Protein AF-A0A353R821-F1 (afdb_monomer_lite)

Radius of gyration: 26.73 Å; chains: 1; bounding box: 65×62×71 Å

Foldseek 3Di:
DQFAADDPDQAAEQLDARSRVFGKDKDWADEPVPCPPDPDDWDKDKFFDQAAAWDKWWKWFAWAADPQAAQFWWKWFQALAGIDIDGHYSNFDHSFIDTDDIGTHHHGGDPSGMMMTTSYHNDGRGMYMGHDMDIHQAFWRYFADDPPPVVCVVPPPDRDGTDTPRFGNVLDFPLRVCRHRRHGCCQQPVVSRPDNPCSRQLSQQSVLCQRCDCALQQNVGHHRNHNDAEEEAEAAAADEDLDLDWPFKEKEAAQDAPRDQAFNNRDGLCLLVLLRCLLLVLLLVLCLVPPNVPHDRDDYDHDPRSQRRSHSHNYMYMNGGHPNYQNRVQQVQFQVSVVSSVQSNVSSNQVSVCVVVVHDAARAAAEWAFWWWADPDLWKIKIATHGDQDPVGNSNGFQWKWKWKDKAPTTTYPTDIGRDRMDMDTHDALIKIKIWMWGDDPNGTYDIDQIWIWHRHPQAPFEEEEELAPPFATAADKDADPPSQFIDGPVVVPRGFHDQKDQPDQAAFDAGGSPFPQDDPVRGHHRDGPRNDNRHIGGGDRSHVNSVVVVVCSVVRHTYIYTYPRNCVVVVDDPVVGPYYHYD

Sequence (584 aa):
DNHGFAHKKEVYTHFENPFRMGTYRRIVTHNPELNKKVVMHPSSAEWVPNIPQSGQYAVYVSYASLPVSARDASYTVHHKGGREVFRVNQQMGGGTWIYLGTFTFDKGRNLSGRVTLTNQSGEVNAIITADAVRFGGGMGNIGRFIQDTAILATYGNIEIPPQVSNYPRFTEGARYWLQWAGFADSVYTYYEGEHDYIDDYSSRGRWVNTLAGGSEKHPDNPGLNIPVDLSLAFHTDAGVTRNDSIIGTLAIYTRDSDGTELLPTGHSRLTSRDYTDLVQTQIVNDLRALWNPNWTRRGIWNRSYSESRSAQVPAMLLELLSHQNFADMRYGLDPTFRFLVSRSIYKGMLKFIATQYNRPFVVQPLPVKDFSATFLSETEVELKWKPTIDESETTAFPTKYIVYTRVNGGGFDNGILVSNNNYKTKIIKDQIYSFKVVAVNDGGISFPSEILSVYRKSEQRGEVLIVNGFTRVSAPSSFTTSNDSIAGFAGRFDNGVPYIADYHFTGLMHEFRRVIPWMDDDSSGFGDSDANYETSKIAGNTFDYPYLHGTAFAEAGYSFASSSASAVESGAVKLTDYETVDWI

Secondary structure (DSSP, 8-state):
--EE-----SSB-TT--GGGSEE-EEEE-B-TTT-TTS--PPPEEEE--EESSSEEEEEEE-----TTB-SSEEEEEEETTEEEEEEE-TTSSTTS-EEEEEEEE-SEE-TTSEEEEE-B-SSSS-EEEE--EEES--B--B-B----HHHHHHH-S--PPPBP--SBGGGS-HHHHHHHTT--HHHH-TTTTS-HHHHHHHHHHHHHHHHHBTSTTBTTS-S-------EEEEEEE----SSS----EEEEE-S-BTTB-B-TTS-BTHHHHHHHHHHHHHHHHHHHHHT-TT--EEEEEE---HHHHH-SSSEEEEEEEETT-HHHHHHHT-HHHHHHHHHHHHHHHHHHHHHHTT----PPPPPPEEEEEEEEETTEEEEEEEPPP-TT-GGG--SEEEEEEEETT----S-EEESSSEEEEE--TTSEEEEEEEEEETTEEPPPPPPEEEE--SS-S-EEEEEE-----BPPPEEE-GGGSBEEE-TTT---B-BSEES-----B---BTT----BTTB--TT-B----TT-PEE-B-S-HHHHHHHHHHHTT-EEEEEEHHHHHTTSS-GGG-SEEEE-

pLDDT: mean 94.23, std 7.1, range [54.72, 98.88]

Structure (mmCIF, N/CA/C/O backbone):
data_AF-A0A353R821-F1
#
_entry.id   AF-A0A353R821-F1
#
loop_
_atom_site.group_PDB
_atom_site.id
_atom_site.type_symbol
_atom_site.label_atom_id
_atom_site.label_alt_id
_atom_site.label_comp_id
_atom_site.label_asym_id
_atom_site.label_entity_id
_atom_site.label_seq_id
_atom_site.pdbx_PDB_ins_code
_atom_site.Cartn_x
_atom_site.Cartn_y
_atom_site.Cartn_z
_atom_site.occupancy
_atom_site.B_iso_or_equiv
_atom_site.auth_seq_id
_atom_site.auth_comp_id
_atom_site.auth_asym_id
_atom_site.auth_atom_id
_atom_site.pdbx_PDB_model_num
ATOM 1 N N . ASP A 1 1 ? -6.074 0.041 -34.211 1.00 55.94 1 ASP A N 1
ATOM 2 C CA . ASP A 1 1 ? -6.538 -1.327 -33.925 1.00 55.94 1 ASP A CA 1
ATOM 3 C C . ASP A 1 1 ? -7.663 -1.389 -32.904 1.00 55.94 1 ASP A C 1
ATOM 5 O O . ASP A 1 1 ? -7.743 -0.550 -32.012 1.00 55.94 1 ASP A O 1
ATOM 9 N N . ASN A 1 2 ? -8.543 -2.383 -33.052 1.00 77.69 2 ASN A N 1
ATOM 10 C CA . ASN A 1 2 ? -9.680 -2.652 -32.158 1.00 77.69 2 ASN A CA 1
ATOM 11 C C . ASN A 1 2 ? -9.343 -3.719 -31.093 1.00 77.69 2 ASN A C 1
ATOM 13 O O . ASN A 1 2 ? -10.231 -4.450 -30.656 1.00 77.69 2 ASN A O 1
ATOM 17 N N . HIS A 1 3 ? -8.068 -3.856 -30.721 1.00 91.75 3 HIS A N 1
ATOM 18 C CA . HIS A 1 3 ? -7.604 -4.879 -29.783 1.00 91.75 3 HIS A CA 1
ATOM 19 C C . HIS A 1 3 ? -7.887 -4.489 -28.330 1.00 91.75 3 HIS A C 1
ATOM 21 O O . HIS A 1 3 ? -7.711 -3.335 -27.948 1.00 91.75 3 HIS A O 1
ATOM 27 N N . GLY A 1 4 ? -8.333 -5.466 -27.547 1.00 95.25 4 GLY A N 1
ATOM 28 C CA . GLY A 1 4 ? -8.518 -5.379 -26.101 1.00 95.25 4 GLY A CA 1
ATOM 29 C C . GLY A 1 4 ? -8.155 -6.703 -25.433 1.00 95.25 4 GLY A C 1
ATOM 30 O O . GLY A 1 4 ? -7.710 -7.651 -26.090 1.00 95.25 4 GLY A O 1
ATOM 31 N N . PHE A 1 5 ? -8.367 -6.793 -24.130 1.00 97.56 5 PHE A N 1
ATOM 32 C CA . PHE A 1 5 ? -8.070 -7.987 -23.355 1.00 97.56 5 PHE A CA 1
ATOM 33 C C . PHE A 1 5 ? -9.069 -9.122 -23.616 1.00 97.56 5 PHE A C 1
ATOM 35 O O . PHE A 1 5 ? -10.287 -8.940 -23.593 1.00 97.56 5 PHE A O 1
ATOM 42 N N . ALA A 1 6 ? -8.562 -10.343 -23.793 1.00 96.44 6 ALA A N 1
ATOM 43 C CA . ALA A 1 6 ? -9.355 -11.553 -23.605 1.00 96.44 6 ALA A CA 1
ATOM 44 C C . ALA A 1 6 ? -8.509 -12.687 -23.027 1.00 96.44 6 ALA A C 1
ATOM 46 O O . ALA A 1 6 ? -7.476 -13.058 -23.582 1.00 96.44 6 ALA A O 1
ATOM 47 N N . HIS A 1 7 ? -9.010 -13.302 -21.957 1.00 94.50 7 HIS A N 1
ATOM 48 C CA . HIS A 1 7 ? -8.429 -14.514 -21.394 1.00 94.50 7 HIS A CA 1
ATOM 49 C C . HIS A 1 7 ? -8.920 -15.734 -22.191 1.00 94.50 7 HIS A C 1
ATOM 51 O O . HIS A 1 7 ? -9.975 -16.284 -21.885 1.00 94.50 7 HIS A O 1
ATOM 57 N N . LYS A 1 8 ? -8.194 -16.126 -23.248 1.00 95.38 8 LYS A N 1
ATOM 58 C CA . LYS A 1 8 ? -8.582 -17.241 -24.143 1.00 95.38 8 LYS A CA 1
ATOM 59 C C . LYS A 1 8 ? -7.821 -18.546 -23.914 1.00 95.38 8 LYS A C 1
ATOM 61 O O . LYS A 1 8 ? -8.213 -19.566 -24.472 1.00 95.38 8 LYS A O 1
ATOM 66 N N . LYS A 1 9 ? -6.733 -18.507 -23.145 1.00 95.12 9 LYS A N 1
ATOM 67 C CA . LYS A 1 9 ? -5.854 -19.652 -22.895 1.00 95.12 9 LYS A CA 1
ATOM 68 C C . LYS A 1 9 ? -5.585 -19.810 -21.413 1.00 95.12 9 LYS A C 1
ATOM 70 O O . LYS A 1 9 ? -5.407 -18.806 -20.735 1.00 95.12 9 LYS A O 1
ATOM 75 N N . GLU A 1 10 ? -5.497 -21.050 -20.951 1.00 92.88 10 GLU A N 1
ATOM 76 C CA . GLU A 1 10 ? -5.052 -21.354 -19.588 1.00 92.88 10 GLU A CA 1
ATOM 77 C C . GLU A 1 10 ? -3.551 -21.106 -19.416 1.00 92.88 10 GLU A C 1
ATOM 79 O O . GLU A 1 10 ? -3.142 -20.618 -18.371 1.00 92.88 10 GLU A O 1
ATOM 84 N N . VAL A 1 11 ? -2.753 -21.367 -20.459 1.00 95.31 11 VAL A N 1
ATOM 85 C CA . VAL A 1 11 ? -1.301 -21.143 -20.490 1.00 95.31 11 VAL A CA 1
ATOM 86 C C . VAL A 1 11 ? -0.941 -20.285 -21.702 1.00 95.31 11 VAL A C 1
ATOM 88 O O . VAL A 1 11 ? -1.347 -20.592 -22.825 1.00 95.31 11 VAL A O 1
ATOM 91 N N . TYR A 1 12 ? -0.180 -19.214 -21.474 1.00 94.75 12 TYR A N 1
ATOM 92 C CA . TYR A 1 12 ? 0.361 -18.341 -22.521 1.00 94.75 12 TYR A CA 1
ATOM 93 C C . TYR A 1 12 ? 1.828 -18.663 -22.734 1.00 94.75 12 TYR A C 1
ATOM 95 O O . TYR A 1 12 ? 2.583 -18.761 -21.774 1.00 94.75 12 TYR A O 1
ATOM 103 N N . THR A 1 13 ? 2.237 -18.811 -23.984 1.00 91.31 13 THR A N 1
ATOM 104 C CA . THR A 1 13 ? 3.602 -19.222 -24.340 1.00 91.31 13 THR A CA 1
ATOM 105 C C . THR A 1 13 ? 4.248 -18.206 -25.269 1.00 91.31 13 THR A C 1
ATOM 107 O O . THR A 1 13 ? 3.569 -17.331 -25.807 1.00 91.31 13 THR A O 1
ATOM 110 N N . HIS A 1 14 ? 5.565 -18.310 -25.466 1.00 84.94 14 HIS A N 1
ATOM 111 C CA . HIS A 1 14 ? 6.311 -17.448 -26.391 1.00 84.94 14 HIS A CA 1
ATOM 112 C C . HIS A 1 14 ? 5.970 -15.957 -26.189 1.00 84.94 14 HIS A C 1
ATOM 114 O O . HIS A 1 14 ? 6.041 -15.468 -25.060 1.00 84.94 14 HIS A O 1
ATOM 120 N N . PHE A 1 15 ? 5.558 -15.265 -27.257 1.00 89.12 15 PHE A N 1
ATOM 121 C CA . PHE A 1 15 ? 5.213 -13.840 -27.277 1.00 89.12 15 PHE A CA 1
ATOM 122 C C . PHE A 1 15 ? 3.700 -13.580 -27.268 1.00 89.12 15 PHE A C 1
ATOM 124 O O . PHE A 1 15 ? 3.220 -12.532 -27.708 1.00 89.12 15 PHE A O 1
ATOM 131 N N . GLU A 1 16 ? 2.909 -14.550 -26.804 1.00 94.00 16 GLU A N 1
ATOM 132 C CA . GLU A 1 16 ? 1.458 -14.414 -26.764 1.00 94.00 16 GLU A CA 1
ATOM 133 C C . GLU A 1 16 ? 1.033 -13.308 -25.801 1.00 94.00 16 GLU A C 1
ATOM 135 O O . GLU A 1 16 ? 1.431 -13.287 -24.635 1.00 94.00 16 GLU A O 1
ATOM 140 N N . ASN A 1 17 ? 0.187 -12.405 -26.303 1.00 94.94 17 ASN A N 1
ATOM 141 C CA . ASN A 1 17 ? -0.272 -11.227 -25.579 1.00 94.94 17 ASN A CA 1
ATOM 142 C C . ASN A 1 17 ? -1.812 -11.237 -25.467 1.00 94.94 17 ASN A C 1
ATOM 144 O O . ASN A 1 17 ? -2.498 -11.077 -26.487 1.00 94.94 17 ASN A O 1
ATOM 148 N N . PRO A 1 18 ? -2.386 -11.385 -24.256 1.00 95.75 18 PRO A N 1
ATOM 149 C CA . PRO A 1 18 ? -3.837 -11.446 -24.068 1.00 95.75 18 PRO A CA 1
ATOM 150 C C . PRO A 1 18 ? -4.566 -10.141 -24.436 1.00 95.75 18 PRO A C 1
ATOM 152 O O . PRO A 1 18 ? -5.753 -10.181 -24.759 1.00 95.75 18 PRO A O 1
ATOM 155 N N . PHE A 1 19 ? -3.871 -8.999 -24.478 1.00 96.31 19 PHE A N 1
ATOM 156 C CA . PHE A 1 19 ? -4.411 -7.707 -24.932 1.00 96.31 19 PHE A CA 1
ATOM 157 C C . PHE A 1 19 ? -4.539 -7.585 -26.454 1.00 96.31 19 PHE A C 1
ATOM 159 O O . PHE A 1 19 ? -5.064 -6.594 -26.957 1.00 96.31 19 PHE A O 1
ATOM 166 N N . ARG A 1 20 ? -4.099 -8.601 -27.206 1.00 94.38 20 ARG A N 1
ATOM 167 C CA . ARG A 1 20 ? -4.341 -8.722 -28.653 1.00 94.38 20 ARG A CA 1
ATOM 168 C C . ARG A 1 20 ? -5.431 -9.739 -28.993 1.00 94.38 20 ARG A C 1
ATOM 170 O O . ARG A 1 20 ? -5.753 -9.929 -30.163 1.00 94.38 20 ARG A O 1
ATOM 177 N N . MET A 1 21 ? -6.014 -10.390 -27.985 1.00 95.88 21 MET A N 1
ATOM 178 C CA . MET A 1 21 ? -6.953 -11.499 -28.170 1.00 95.88 21 MET A CA 1
ATOM 179 C C . MET A 1 21 ? -8.428 -11.096 -28.029 1.00 95.88 21 MET A C 1
ATOM 181 O O . MET A 1 21 ? -9.302 -11.880 -28.419 1.00 95.88 21 MET A O 1
ATOM 185 N N . GLY A 1 22 ? -8.715 -9.916 -27.477 1.00 96.00 22 GLY A N 1
ATOM 186 C CA . GLY A 1 22 ? -10.057 -9.376 -27.256 1.00 96.00 22 GLY A CA 1
ATOM 187 C C . GLY A 1 22 ? -10.358 -8.115 -28.065 1.00 96.00 22 GLY A C 1
ATOM 188 O O . GLY A 1 22 ? -9.641 -7.760 -29.002 1.00 96.00 22 GLY A O 1
ATOM 189 N N . THR A 1 23 ? -11.447 -7.439 -27.692 1.00 96.50 23 THR A N 1
ATOM 190 C CA . THR A 1 23 ? -11.922 -6.193 -28.315 1.00 96.50 23 THR A CA 1
ATOM 191 C C . THR A 1 23 ? -12.522 -5.270 -27.266 1.00 96.50 23 THR A C 1
ATOM 193 O O . THR A 1 23 ? -13.160 -5.762 -26.341 1.00 96.50 23 THR A O 1
ATOM 196 N N . TYR A 1 24 ? -12.468 -3.959 -27.489 1.00 96.94 24 TYR A N 1
ATOM 197 C CA . TYR A 1 24 ? -13.172 -2.972 -26.667 1.00 96.94 24 TYR A CA 1
ATOM 198 C C . TYR A 1 24 ? -14.447 -2.439 -27.345 1.00 96.94 24 TYR A C 1
ATOM 200 O O . TYR A 1 24 ? -14.638 -2.529 -28.563 1.00 96.94 24 TYR A O 1
ATOM 208 N N . ARG A 1 25 ? -15.337 -1.841 -26.550 1.00 97.19 25 ARG A N 1
ATOM 209 C CA . ARG A 1 25 ? -16.450 -0.997 -27.018 1.00 97.19 25 ARG A CA 1
ATOM 210 C C . ARG A 1 25 ? -16.070 0.472 -26.880 1.00 97.19 25 ARG A C 1
ATOM 212 O O . ARG A 1 25 ? -15.255 0.814 -26.032 1.00 97.19 25 ARG A O 1
ATOM 219 N N . ARG A 1 26 ? -16.658 1.346 -27.700 1.00 96.31 26 ARG A N 1
ATOM 220 C CA . ARG A 1 26 ? -16.435 2.797 -27.624 1.00 96.31 26 ARG A CA 1
ATOM 221 C C . ARG A 1 26 ? -17.730 3.572 -27.790 1.00 96.31 26 ARG A C 1
ATOM 223 O O . ARG A 1 26 ? -18.616 3.128 -28.517 1.00 96.31 26 ARG A O 1
ATOM 230 N N . ILE A 1 27 ? -17.807 4.734 -27.158 1.00 96.50 27 ILE A N 1
ATOM 231 C CA . ILE A 1 27 ? -18.954 5.636 -27.237 1.00 96.50 27 ILE A CA 1
ATOM 232 C C . ILE A 1 27 ? -18.503 7.087 -27.049 1.00 96.50 27 ILE A C 1
ATOM 234 O O . ILE A 1 27 ? -17.505 7.345 -26.379 1.00 96.50 27 ILE A O 1
ATOM 238 N N . VAL A 1 28 ? -19.230 8.030 -27.650 1.00 96.12 28 VAL A N 1
ATOM 239 C CA . VAL A 1 28 ? -19.009 9.469 -27.441 1.00 96.12 28 VAL A CA 1
ATOM 240 C C . VAL A 1 28 ? -19.452 9.865 -26.031 1.00 96.12 28 VAL A C 1
ATOM 242 O O . VAL A 1 28 ? -20.422 9.313 -25.500 1.00 96.12 28 VAL A O 1
ATOM 245 N N . THR A 1 29 ? -18.748 10.815 -25.420 1.00 94.69 29 THR A N 1
ATOM 246 C CA . THR A 1 29 ? -19.106 11.365 -24.115 1.00 94.69 29 THR A CA 1
ATOM 247 C C . THR A 1 29 ? -20.488 12.013 -24.123 1.00 94.69 29 THR A C 1
ATOM 249 O O . THR A 1 29 ? -20.920 12.653 -25.082 1.00 94.69 29 THR A O 1
ATOM 252 N N . HIS A 1 30 ? -21.192 11.855 -23.010 1.00 91.62 30 HIS A N 1
ATOM 253 C CA . HIS A 1 30 ? -22.422 12.559 -22.700 1.00 91.62 30 HIS A CA 1
ATOM 254 C C . HIS A 1 30 ? -22.115 13.634 -21.654 1.00 91.62 30 HIS A C 1
ATOM 256 O O . HIS A 1 30 ? -21.854 13.314 -20.493 1.00 91.62 30 HIS A O 1
ATOM 262 N N . ASN A 1 31 ? -22.156 14.907 -22.057 1.00 86.81 31 ASN A N 1
ATOM 263 C CA . ASN A 1 31 ? -22.014 16.026 -21.130 1.00 86.81 31 ASN A CA 1
ATOM 264 C C . ASN A 1 31 ? -23.409 16.476 -20.635 1.00 86.81 31 ASN A C 1
ATOM 266 O O . ASN A 1 31 ? -24.195 17.005 -21.432 1.00 86.81 31 ASN A O 1
ATOM 270 N N . PRO A 1 32 ? -23.727 16.292 -19.338 1.00 77.19 32 PRO A N 1
ATOM 271 C CA . PRO A 1 32 ? -25.044 16.607 -18.785 1.00 77.19 32 PRO A CA 1
ATOM 272 C C . PRO A 1 32 ? -25.338 18.117 -18.733 1.00 77.19 32 PRO A C 1
ATOM 274 O O . PRO A 1 32 ? -26.500 18.512 -18.652 1.00 77.19 32 PRO A O 1
ATOM 277 N N . GLU A 1 33 ? -24.322 18.981 -18.805 1.00 80.44 33 GLU A N 1
ATOM 278 C CA . GLU A 1 33 ? -24.486 20.437 -18.730 1.00 80.44 33 GLU A CA 1
ATOM 279 C C . GLU A 1 33 ? -24.964 21.055 -20.053 1.00 80.44 33 GLU A C 1
ATOM 281 O O . GLU A 1 33 ? -25.634 22.092 -20.041 1.00 80.44 33 GLU A O 1
ATOM 286 N N . LEU A 1 34 ? -24.676 20.405 -21.189 1.00 73.88 34 LEU A N 1
ATOM 287 C CA . LEU A 1 34 ? -25.008 20.905 -22.529 1.00 73.88 34 LEU A CA 1
ATOM 288 C C . LEU A 1 34 ? -26.437 20.580 -22.983 1.00 73.88 34 LEU A C 1
ATOM 290 O O . LEU A 1 34 ? -27.006 21.313 -23.788 1.00 73.88 34 LEU A O 1
ATOM 294 N N . ASN A 1 35 ? -27.047 19.515 -22.457 1.00 60.78 35 ASN A N 1
ATOM 295 C CA . ASN A 1 35 ? -28.338 19.005 -22.932 1.00 60.78 35 ASN A CA 1
ATOM 296 C C . ASN A 1 35 ? -29.460 19.131 -21.890 1.00 60.78 35 ASN A C 1
ATOM 298 O O . ASN A 1 35 ? -30.220 18.198 -21.657 1.00 60.78 35 ASN A O 1
ATOM 302 N N . LYS A 1 36 ? -29.652 20.328 -21.315 1.00 59.69 36 LYS A N 1
ATOM 303 C CA . LYS A 1 36 ? -30.744 20.602 -20.349 1.00 59.69 36 LYS A CA 1
ATOM 304 C C . LYS A 1 36 ? -32.166 20.421 -20.916 1.00 59.69 36 LYS A C 1
ATOM 306 O O . LYS A 1 36 ? -33.121 20.399 -20.148 1.00 59.69 36 LYS A O 1
ATOM 311 N N . LYS A 1 37 ? -32.321 20.341 -22.246 1.00 55.12 37 LYS A N 1
ATOM 312 C CA . LYS A 1 37 ? -33.618 20.248 -22.948 1.00 55.12 37 LYS A CA 1
ATOM 313 C C . LYS A 1 37 ? -33.957 18.849 -23.483 1.00 55.12 37 LYS A C 1
ATOM 315 O O . LYS A 1 37 ? -35.064 18.666 -23.978 1.00 55.12 37 LYS A O 1
ATOM 320 N N . VAL A 1 38 ? -33.049 17.873 -23.383 1.00 54.72 38 VAL A N 1
ATOM 321 C CA . VAL A 1 38 ? -33.288 16.489 -23.826 1.00 54.72 38 VAL A CA 1
ATOM 322 C C . VAL A 1 38 ? -32.867 15.542 -22.707 1.00 54.72 38 VAL A C 1
ATOM 324 O O . VAL A 1 38 ? -31.698 15.504 -22.337 1.00 54.72 38 VAL A O 1
ATOM 327 N N . VAL A 1 39 ? -33.812 14.760 -22.178 1.00 56.38 39 VAL A N 1
ATOM 328 C CA . VAL A 1 39 ? -33.545 13.714 -21.177 1.00 56.38 39 VAL A CA 1
ATOM 329 C C . VAL A 1 39 ? -32.912 12.506 -21.881 1.00 56.38 39 VAL A C 1
ATOM 331 O O . VAL A 1 39 ? -33.547 11.475 -22.070 1.00 56.38 39 VAL A O 1
ATOM 334 N N . MET A 1 40 ? -31.672 12.643 -22.351 1.00 61.78 40 MET A N 1
ATOM 335 C CA . MET A 1 40 ? -30.864 11.488 -22.751 1.00 61.78 40 MET A CA 1
ATOM 336 C C . MET A 1 40 ? -30.126 10.998 -21.513 1.00 61.78 40 MET A C 1
ATOM 338 O O . MET A 1 40 ? -29.283 11.711 -20.977 1.00 61.78 40 MET A O 1
ATOM 342 N N . HIS A 1 41 ? -30.447 9.794 -21.046 1.00 76.00 41 HIS A N 1
ATOM 343 C CA . HIS A 1 41 ? -29.680 9.165 -19.976 1.00 76.00 41 HIS A CA 1
ATOM 344 C C . HIS A 1 41 ? -28.294 8.748 -20.497 1.00 76.00 41 HIS A C 1
ATOM 346 O O . HIS A 1 41 ? -28.188 8.298 -21.645 1.00 76.00 41 HIS A O 1
ATOM 352 N N . PRO A 1 42 ? -27.227 8.880 -19.686 1.00 87.81 42 PRO A N 1
ATOM 353 C CA . PRO A 1 42 ? -25.917 8.369 -20.062 1.00 87.81 42 PRO A CA 1
ATOM 354 C C . PRO A 1 42 ? -25.988 6.851 -20.264 1.00 87.81 42 PRO A C 1
ATOM 356 O O . PRO A 1 42 ? -26.740 6.146 -19.591 1.00 87.81 42 PRO A O 1
ATOM 359 N N . SER A 1 43 ? -25.189 6.348 -21.197 1.00 93.88 43 SER A N 1
ATOM 360 C CA . SER A 1 43 ? -24.991 4.910 -21.382 1.00 93.88 43 SER A CA 1
ATOM 361 C C . SER A 1 43 ? -23.955 4.389 -20.388 1.00 93.88 43 SER A C 1
ATOM 363 O O . SER A 1 43 ? -23.045 5.122 -19.985 1.00 93.88 43 SER A O 1
ATOM 365 N N . SER A 1 44 ? -24.063 3.112 -20.024 1.00 95.94 44 SER A N 1
ATOM 366 C CA . SER A 1 44 ? -23.124 2.451 -19.117 1.00 95.94 44 SER A CA 1
ATOM 367 C C . SER A 1 44 ? -22.682 1.073 -19.611 1.00 95.94 44 SER A C 1
ATOM 369 O O . SER A 1 44 ? -23.364 0.416 -20.397 1.00 95.94 44 SER A O 1
ATOM 371 N N . ALA A 1 45 ? -21.517 0.644 -19.129 1.00 97.75 45 ALA A N 1
ATOM 372 C CA . ALA A 1 45 ? -21.038 -0.732 -19.170 1.00 97.75 45 ALA A CA 1
ATOM 373 C C . ALA A 1 45 ? -20.908 -1.257 -17.734 1.00 97.75 45 ALA A C 1
ATOM 375 O O . ALA A 1 45 ? -20.544 -0.499 -16.833 1.00 97.75 45 ALA A O 1
ATOM 376 N N . GLU A 1 46 ? -21.195 -2.542 -17.518 1.00 98.06 46 GLU A N 1
ATOM 377 C CA . GLU A 1 46 ? -21.148 -3.167 -16.194 1.00 98.06 46 GLU A CA 1
ATOM 378 C C . GLU A 1 46 ? -20.407 -4.510 -16.231 1.00 98.06 46 GLU A C 1
ATOM 380 O O . GLU A 1 46 ? -20.650 -5.348 -17.101 1.00 98.06 46 GLU A O 1
ATOM 385 N N . TRP A 1 47 ? -19.542 -4.734 -15.242 1.00 98.50 47 TRP A N 1
ATOM 386 C CA . TRP A 1 47 ? -18.822 -5.986 -15.020 1.00 98.50 47 TRP A CA 1
ATOM 387 C C . TRP A 1 47 ? -19.215 -6.558 -13.656 1.00 98.50 47 TRP A C 1
ATOM 389 O O . TRP A 1 47 ? -18.883 -5.986 -12.616 1.00 98.50 47 TRP A O 1
ATOM 399 N N . VAL A 1 48 ? -19.920 -7.694 -13.665 1.00 98.31 48 VAL A N 1
ATOM 400 C CA . VAL A 1 48 ? -20.388 -8.398 -12.458 1.00 98.31 48 VAL A CA 1
ATOM 401 C C . VAL A 1 48 ? -19.616 -9.719 -12.321 1.00 98.31 48 VAL A C 1
ATOM 403 O O . VAL A 1 48 ? -19.989 -10.696 -12.985 1.00 98.31 48 VAL A O 1
ATOM 406 N N . PRO A 1 49 ? -18.531 -9.763 -11.524 1.00 97.12 49 PRO A N 1
ATOM 407 C CA . PRO A 1 49 ? -17.722 -10.964 -11.336 1.00 97.12 49 PRO A CA 1
ATOM 408 C C . PRO A 1 49 ? -18.482 -12.055 -10.575 1.00 97.12 49 PRO A C 1
ATOM 410 O O . PRO A 1 49 ? -19.405 -11.778 -9.811 1.00 97.12 49 PRO A O 1
ATOM 413 N N . ASN A 1 50 ? -18.052 -13.305 -10.750 1.00 97.19 50 ASN A N 1
ATOM 414 C CA . ASN A 1 50 ? -18.368 -14.389 -9.824 1.00 97.19 50 ASN A CA 1
ATOM 415 C C . ASN A 1 50 ? -17.214 -14.522 -8.820 1.00 97.19 50 ASN A C 1
ATOM 417 O O . ASN A 1 50 ? -16.160 -15.053 -9.165 1.00 97.19 50 ASN A O 1
ATOM 421 N N . ILE A 1 51 ? -17.394 -14.004 -7.607 1.00 97.50 51 ILE A N 1
ATOM 422 C CA . ILE A 1 51 ? -16.358 -13.990 -6.571 1.00 97.50 51 ILE A CA 1
ATOM 423 C C . ILE A 1 51 ? -16.279 -15.376 -5.904 1.00 97.50 51 ILE A C 1
ATOM 425 O O . ILE A 1 51 ? -17.283 -15.833 -5.353 1.00 97.50 51 ILE A O 1
ATOM 429 N N . PRO A 1 52 ? -15.123 -16.066 -5.905 1.00 95.81 52 PRO A N 1
ATOM 430 C CA . PRO A 1 52 ? -15.039 -17.440 -5.399 1.00 95.81 52 PRO A CA 1
ATOM 431 C C . PRO A 1 52 ? -15.208 -17.530 -3.874 1.00 95.81 52 PRO A C 1
ATOM 433 O O . PRO A 1 52 ? -15.822 -18.473 -3.368 1.00 95.81 52 PRO A O 1
ATOM 436 N N . GLN A 1 53 ? -14.713 -16.528 -3.144 1.00 95.94 53 GLN A N 1
ATOM 437 C CA . GLN A 1 53 ? -14.776 -16.443 -1.684 1.00 95.94 53 GLN A CA 1
ATOM 438 C C . GLN A 1 53 ? -14.934 -14.990 -1.230 1.00 95.94 53 GLN A C 1
ATOM 440 O O . GLN A 1 53 ? -14.297 -14.103 -1.795 1.00 95.94 53 GLN A O 1
ATOM 445 N N . SER A 1 54 ? -15.741 -14.743 -0.194 1.00 95.81 54 SER A N 1
ATOM 446 C CA . SER A 1 54 ? -15.841 -13.408 0.400 1.00 95.81 54 SER A CA 1
ATOM 447 C C . SER A 1 54 ? -14.474 -12.946 0.909 1.00 95.81 54 SER A C 1
ATOM 449 O O . SER A 1 54 ? -13.798 -13.690 1.618 1.00 95.81 54 SER A O 1
ATOM 451 N N . GLY A 1 55 ? -14.059 -11.731 0.563 1.00 93.81 55 GLY A N 1
ATOM 452 C CA . GLY A 1 55 ? -12.728 -11.243 0.917 1.00 93.81 55 GLY A CA 1
ATOM 453 C C . GLY A 1 55 ? -12.316 -9.991 0.161 1.00 93.81 55 GLY A C 1
ATOM 454 O O . GLY A 1 55 ? -13.125 -9.375 -0.533 1.00 93.81 55 GLY A O 1
ATOM 455 N N . GLN A 1 56 ? -11.048 -9.614 0.319 1.00 93.88 56 GLN A N 1
ATOM 456 C CA . GLN A 1 56 ? -10.458 -8.451 -0.337 1.00 93.88 56 GLN A CA 1
ATOM 457 C C . GLN A 1 56 ? -9.911 -8.808 -1.722 1.00 93.88 56 GLN A C 1
ATOM 459 O O . GLN A 1 56 ? -9.115 -9.735 -1.853 1.00 93.88 56 GLN A O 1
ATOM 464 N N . TYR A 1 57 ? -10.302 -8.039 -2.737 1.00 96.31 57 TYR A N 1
ATOM 465 C CA . TYR A 1 57 ? -9.837 -8.189 -4.114 1.00 96.31 57 TYR A CA 1
ATOM 466 C C . TYR A 1 57 ? -9.342 -6.848 -4.646 1.00 96.31 57 TYR A C 1
ATOM 468 O O . TYR A 1 57 ? -10.067 -5.852 -4.614 1.00 96.31 57 TYR A O 1
ATOM 476 N N . ALA A 1 58 ? -8.118 -6.844 -5.170 1.00 96.94 58 ALA A N 1
ATOM 477 C CA . ALA A 1 58 ? -7.595 -5.741 -5.963 1.00 96.94 58 ALA A CA 1
ATOM 478 C C . ALA A 1 58 ? -8.379 -5.639 -7.281 1.00 96.94 58 ALA A C 1
ATOM 480 O O . ALA A 1 58 ? -8.534 -6.636 -7.987 1.00 96.94 58 ALA A O 1
ATOM 481 N N . VAL A 1 59 ? -8.884 -4.456 -7.608 1.00 98.50 59 VAL A N 1
ATOM 482 C CA . VAL A 1 59 ? -9.667 -4.190 -8.817 1.00 98.50 59 VAL A CA 1
ATOM 483 C C . VAL A 1 59 ? -8.808 -3.419 -9.803 1.00 98.50 59 VAL A C 1
ATOM 485 O O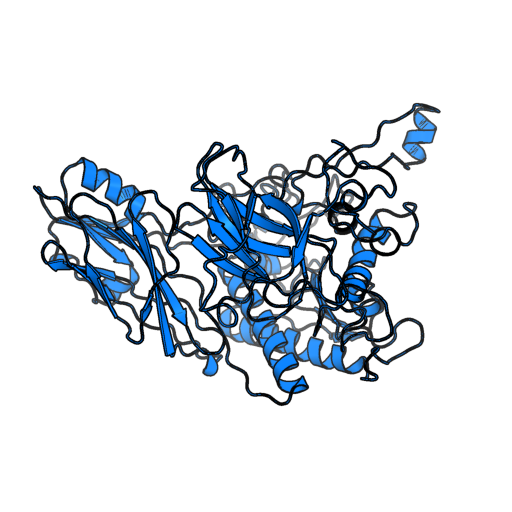 . VAL A 1 59 ? -8.248 -2.374 -9.470 1.00 98.50 59 VAL A O 1
ATOM 488 N N . TYR A 1 60 ? -8.727 -3.935 -11.026 1.00 98.44 60 TYR A N 1
ATOM 489 C CA . TYR A 1 60 ? -8.035 -3.299 -12.139 1.00 98.44 60 TYR A CA 1
ATOM 490 C C . TYR A 1 60 ? -8.986 -3.129 -13.311 1.00 98.44 60 TYR A C 1
ATOM 492 O O . TYR A 1 60 ? -9.832 -3.990 -13.554 1.00 98.44 60 TYR A O 1
ATOM 500 N N . VAL A 1 61 ? -8.805 -2.061 -14.074 1.00 98.62 61 VAL A N 1
ATOM 501 C CA . VAL A 1 61 ? -9.518 -1.822 -15.329 1.00 98.62 61 VAL A CA 1
ATOM 502 C C . VAL A 1 61 ? -8.537 -1.791 -16.489 1.00 98.62 61 VAL A C 1
ATOM 504 O O . VAL A 1 61 ? -7.358 -1.491 -16.308 1.00 98.62 61 VAL A O 1
ATOM 507 N N . SER A 1 62 ? -9.035 -2.087 -17.681 1.00 98.19 62 SER A N 1
ATOM 508 C CA . SER A 1 62 ? -8.350 -1.787 -18.929 1.00 98.19 62 SER A CA 1
ATOM 509 C C . SER A 1 62 ? -9.285 -1.092 -19.911 1.00 98.19 62 SER A C 1
ATOM 511 O O . SER A 1 62 ? -10.514 -1.131 -19.782 1.00 98.19 62 SER A O 1
ATOM 513 N N . TYR A 1 63 ? -8.676 -0.413 -20.871 1.00 98.06 63 TYR A N 1
ATOM 514 C CA . TYR A 1 63 ? -9.311 0.381 -21.907 1.00 98.06 63 TYR A CA 1
ATOM 515 C C . TYR A 1 63 ? -8.314 0.610 -23.048 1.00 98.06 63 TYR A C 1
ATOM 517 O O . TYR A 1 63 ? -7.112 0.385 -22.903 1.00 98.06 63 TYR A O 1
ATOM 525 N N . ALA A 1 64 ? -8.812 1.089 -24.185 1.00 97.19 64 ALA A N 1
ATOM 526 C CA . ALA A 1 64 ? -7.980 1.513 -25.304 1.00 97.19 64 ALA A CA 1
ATOM 527 C C . ALA A 1 64 ? -7.820 3.037 -25.305 1.00 97.19 64 ALA A C 1
ATOM 529 O O . ALA A 1 64 ? -8.810 3.772 -25.220 1.00 97.19 64 ALA A O 1
ATOM 530 N N . SER A 1 65 ? -6.584 3.510 -25.450 1.00 96.25 65 SER A N 1
ATOM 531 C CA . SER A 1 65 ? -6.298 4.934 -25.624 1.00 96.25 65 SER A CA 1
ATOM 532 C C . SER A 1 65 ? -6.425 5.332 -27.090 1.00 96.25 65 SER A C 1
ATOM 534 O O . SER A 1 65 ? -5.852 4.700 -27.976 1.00 96.25 65 SER A O 1
ATOM 536 N N . LEU A 1 66 ? -7.200 6.383 -27.346 1.00 95.44 66 LEU A N 1
ATOM 537 C CA . LEU A 1 66 ? -7.419 6.986 -28.656 1.00 95.44 66 LEU A CA 1
ATOM 538 C C . LEU A 1 66 ? -7.012 8.467 -28.594 1.00 95.44 66 LEU A C 1
ATOM 540 O O . LEU A 1 66 ? -7.103 9.065 -27.521 1.00 95.44 66 LEU A O 1
ATOM 544 N N . PRO A 1 67 ? -6.654 9.108 -29.726 1.00 93.81 67 PRO A N 1
ATOM 545 C CA . PRO A 1 67 ? -6.257 10.522 -29.736 1.00 93.81 67 PRO A CA 1
ATOM 546 C C . PRO A 1 67 ? -7.293 11.487 -29.138 1.00 93.81 67 PRO A C 1
ATOM 548 O O . PRO A 1 67 ? -6.943 12.554 -28.653 1.00 93.81 67 PRO A O 1
ATOM 551 N N . VAL A 1 68 ? -8.574 11.108 -29.173 1.00 96.19 68 VAL A N 1
ATOM 552 C CA . VAL A 1 68 ? -9.708 11.884 -28.645 1.00 96.19 68 VAL A CA 1
ATOM 553 C C . VAL A 1 68 ? -10.351 11.220 -27.421 1.00 96.19 68 VAL A C 1
ATOM 555 O O . VAL A 1 68 ? -11.530 11.438 -27.148 1.00 96.19 68 VAL A O 1
ATOM 558 N N . SER A 1 69 ? -9.620 10.353 -26.710 1.00 97.81 69 SER A N 1
ATOM 559 C CA . SER A 1 69 ? -10.128 9.718 -25.491 1.00 97.81 69 SER A CA 1
ATOM 560 C C . SER A 1 69 ? -10.447 10.751 -24.409 1.00 97.81 69 SER A C 1
ATOM 562 O O . SER A 1 69 ? -9.747 11.756 -24.282 1.00 97.81 69 SER A O 1
ATOM 564 N N . ALA A 1 70 ? -11.479 10.483 -23.611 1.00 97.88 70 ALA A N 1
ATOM 565 C CA . ALA A 1 70 ? -11.850 11.324 -22.482 1.00 97.88 70 ALA A CA 1
ATOM 566 C C . ALA A 1 70 ? -10.818 11.228 -21.349 1.00 97.88 70 ALA A C 1
ATOM 568 O O . ALA A 1 70 ? -10.324 10.141 -21.027 1.00 97.88 70 ALA A O 1
ATOM 569 N N . ARG A 1 71 ? -10.526 12.361 -20.707 1.00 97.69 71 ARG A N 1
ATOM 570 C CA . ARG A 1 71 ? -9.571 12.424 -19.583 1.00 97.69 71 ARG A CA 1
ATOM 571 C C . ARG A 1 71 ? -10.191 12.152 -18.207 1.00 97.69 71 ARG A C 1
ATOM 573 O O . ARG A 1 71 ? -9.472 12.064 -17.217 1.00 97.69 71 ARG A O 1
ATOM 580 N N . ASP A 1 72 ? -11.509 12.010 -18.132 1.00 97.31 72 ASP A N 1
ATOM 581 C CA . ASP A 1 72 ? -12.279 11.921 -16.887 1.00 97.31 72 ASP A CA 1
ATOM 582 C C . ASP A 1 72 ? -13.311 10.775 -16.900 1.00 97.31 72 ASP A C 1
ATOM 584 O O . ASP A 1 72 ? -14.373 10.874 -16.269 1.00 97.31 72 ASP A O 1
ATOM 588 N N . ALA A 1 73 ? -13.001 9.673 -17.597 1.00 97.94 73 ALA A N 1
ATOM 589 C CA . ALA A 1 73 ? -13.867 8.500 -17.684 1.00 97.94 73 ALA A CA 1
ATOM 590 C C . ALA A 1 73 ? -14.227 7.986 -16.278 1.00 97.94 73 ALA A C 1
ATOM 592 O O . ALA A 1 73 ? -13.350 7.745 -15.445 1.00 97.94 73 ALA A O 1
ATOM 593 N N . SER A 1 74 ? -15.528 7.854 -16.003 1.00 97.88 74 SER A N 1
ATOM 594 C CA . SER A 1 74 ? -16.044 7.601 -14.655 1.00 97.88 74 SER A CA 1
ATOM 595 C C . SER A 1 74 ? -16.264 6.113 -14.409 1.00 97.88 74 SER A C 1
ATOM 597 O O . SER A 1 74 ? -17.273 5.556 -14.845 1.00 97.88 74 SER A O 1
ATOM 599 N N . TYR A 1 75 ? -15.365 5.488 -13.653 1.00 98.62 75 TYR A N 1
ATOM 600 C CA . TYR A 1 75 ? -15.555 4.135 -13.135 1.00 98.62 75 TYR A CA 1
ATOM 601 C C . TYR A 1 75 ? -16.162 4.189 -11.734 1.00 98.62 75 TYR A C 1
ATOM 603 O O . TYR A 1 75 ? -15.861 5.080 -10.946 1.00 98.62 75 TYR A O 1
ATOM 611 N N . THR A 1 76 ? -17.028 3.242 -11.396 1.00 98.62 76 THR A N 1
ATOM 612 C CA . THR A 1 76 ? -17.563 3.074 -10.041 1.00 98.62 76 THR A CA 1
ATOM 613 C C . THR A 1 76 ? -17.373 1.635 -9.608 1.00 98.62 76 THR A C 1
ATOM 615 O O . THR A 1 76 ? -17.869 0.724 -10.268 1.00 98.62 76 THR A O 1
ATOM 618 N N . VAL A 1 77 ? -16.660 1.432 -8.504 1.00 98.44 77 VAL A N 1
ATOM 619 C CA . VAL A 1 77 ? -16.519 0.124 -7.864 1.00 98.44 77 VAL A CA 1
ATOM 620 C C . VAL A 1 77 ? -17.589 0.024 -6.789 1.00 98.44 77 VAL A C 1
ATOM 622 O O . VAL A 1 77 ? -17.600 0.816 -5.856 1.00 98.44 77 VAL A O 1
ATOM 625 N N . HIS A 1 78 ? -18.499 -0.933 -6.921 1.00 98.12 78 HIS A N 1
ATOM 626 C CA . HIS A 1 78 ? -19.481 -1.290 -5.903 1.00 98.12 78 HIS A CA 1
ATOM 627 C C . HIS A 1 78 ? -18.929 -2.452 -5.088 1.00 98.12 78 HIS A C 1
ATOM 629 O O . HIS A 1 78 ? -18.544 -3.471 -5.659 1.00 98.12 78 HIS A O 1
ATOM 635 N N . HIS A 1 79 ? -18.879 -2.297 -3.773 1.00 96.19 79 HIS A N 1
ATOM 636 C CA . HIS A 1 79 ? -18.286 -3.260 -2.853 1.00 96.19 79 HIS A CA 1
ATOM 637 C C . HIS A 1 79 ? -19.079 -3.303 -1.545 1.00 96.19 79 HIS A C 1
ATOM 639 O O . HIS A 1 79 ? -20.007 -2.528 -1.323 1.00 96.19 79 HIS A O 1
ATOM 645 N N . LYS A 1 80 ? -18.691 -4.188 -0.624 1.00 94.31 80 LYS A N 1
ATOM 646 C CA . LYS A 1 80 ? -19.397 -4.404 0.650 1.00 94.31 80 LYS A CA 1
ATOM 647 C C . LYS A 1 80 ? -19.479 -3.164 1.557 1.00 94.31 80 LYS A C 1
ATOM 649 O O . LYS A 1 80 ? -20.287 -3.125 2.477 1.00 94.31 80 LYS A O 1
ATOM 654 N N . GLY A 1 81 ? -18.622 -2.173 1.318 1.00 92.25 81 GLY A N 1
ATOM 655 C CA . GLY A 1 81 ? -18.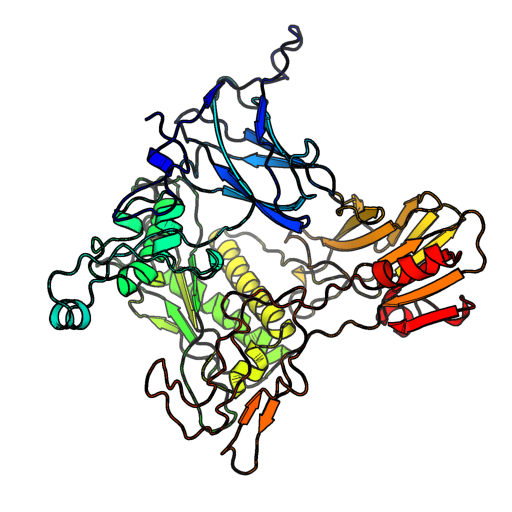583 -0.902 2.048 1.00 92.25 81 GLY A CA 1
ATOM 656 C C . GLY A 1 81 ? -19.386 0.227 1.399 1.00 92.25 81 GLY A C 1
ATOM 657 O O . GLY A 1 81 ? -19.529 1.289 1.987 1.00 92.25 81 GLY A O 1
ATOM 658 N N . GLY A 1 82 ? -19.923 0.018 0.194 1.00 94.25 82 GLY A N 1
ATOM 659 C CA . GLY A 1 82 ? -20.630 1.048 -0.557 1.00 94.25 82 GLY A CA 1
ATOM 660 C C . GLY A 1 82 ? -20.149 1.124 -1.999 1.00 94.25 82 GLY A C 1
ATOM 661 O O . GLY A 1 82 ? -20.142 0.124 -2.721 1.00 94.25 82 GLY A O 1
ATOM 662 N N . ARG A 1 83 ? -19.810 2.332 -2.449 1.00 96.25 83 ARG A N 1
ATOM 663 C CA . ARG A 1 83 ? -19.285 2.556 -3.796 1.00 96.25 83 ARG A CA 1
ATOM 664 C C . ARG A 1 83 ? -18.223 3.643 -3.807 1.00 96.25 83 ARG A C 1
ATOM 666 O O . ARG A 1 83 ? -18.423 4.687 -3.187 1.00 96.25 83 ARG A O 1
ATOM 673 N N . GLU A 1 84 ? -17.182 3.451 -4.601 1.00 96.69 84 GLU A N 1
ATOM 674 C CA . GLU A 1 84 ? -16.131 4.443 -4.829 1.00 96.69 84 GLU A CA 1
ATOM 675 C C . GLU A 1 84 ? -16.067 4.814 -6.314 1.00 96.69 84 GLU A C 1
ATOM 677 O O . GLU A 1 84 ? -16.220 3.951 -7.183 1.00 96.69 84 GLU A O 1
ATOM 682 N N . VAL A 1 85 ? -15.906 6.107 -6.610 1.00 97.31 85 VAL A N 1
ATOM 683 C CA . VAL A 1 85 ? -15.899 6.642 -7.979 1.00 97.31 85 VAL A CA 1
ATOM 684 C C . VAL A 1 85 ? -14.495 7.097 -8.349 1.00 97.31 85 VAL A C 1
ATOM 686 O O . VAL A 1 85 ? -13.912 7.934 -7.668 1.00 97.31 85 VAL A O 1
ATOM 689 N N . PHE A 1 86 ? -14.004 6.606 -9.481 1.00 98.06 86 PHE A N 1
ATOM 690 C CA . PHE A 1 86 ? -12.692 6.915 -10.031 1.00 98.06 86 PHE A CA 1
ATOM 691 C C . PHE A 1 86 ? -12.831 7.684 -11.337 1.00 98.06 86 PHE A C 1
ATOM 693 O O . PHE A 1 86 ? -13.614 7.307 -12.213 1.00 98.06 86 PHE A O 1
ATOM 700 N N . ARG A 1 87 ? -12.035 8.744 -11.481 1.00 97.88 87 ARG A N 1
ATOM 701 C CA . ARG A 1 87 ? -11.859 9.471 -12.741 1.00 97.88 87 ARG A CA 1
ATOM 702 C C . ARG A 1 87 ? -10.560 9.015 -13.379 1.00 97.88 87 ARG A C 1
ATOM 704 O O . ARG A 1 87 ? -9.491 9.224 -12.816 1.00 97.88 87 ARG A O 1
ATOM 711 N N . VAL A 1 88 ? -10.672 8.365 -14.530 1.00 98.12 88 VAL A N 1
ATOM 712 C CA . VAL A 1 88 ? -9.540 7.764 -15.234 1.00 98.12 88 VAL A CA 1
ATOM 713 C C . VAL A 1 88 ? -9.294 8.520 -16.531 1.00 98.12 88 VAL A C 1
ATOM 715 O O . VAL A 1 88 ? -10.195 8.658 -17.359 1.00 98.12 88 VAL A O 1
ATOM 718 N N . ASN A 1 89 ? -8.057 8.976 -16.720 1.00 97.94 89 ASN A N 1
ATOM 719 C CA . ASN A 1 89 ? -7.634 9.578 -17.973 1.00 97.94 89 ASN A CA 1
ATOM 720 C C . ASN A 1 89 ? -7.321 8.487 -19.002 1.00 97.94 89 ASN A C 1
ATOM 722 O O . ASN A 1 89 ? -6.262 7.870 -18.937 1.00 97.94 89 ASN A O 1
ATOM 726 N N . GLN A 1 90 ? -8.222 8.280 -19.968 1.00 98.25 90 GLN A N 1
ATOM 727 C CA . GLN A 1 90 ? -8.056 7.247 -20.992 1.00 98.25 90 GLN A CA 1
ATOM 728 C C . GLN A 1 90 ? -7.125 7.649 -22.148 1.00 98.25 90 GLN A C 1
ATOM 730 O O . GLN A 1 90 ? -6.967 6.876 -23.093 1.00 98.25 90 GLN A O 1
ATOM 735 N N . GLN A 1 91 ? -6.495 8.827 -22.112 1.00 97.12 91 GLN A N 1
ATOM 736 C CA . GLN A 1 91 ? -5.465 9.220 -23.089 1.00 97.12 91 GLN A CA 1
ATOM 737 C C . GLN A 1 91 ? -4.088 8.611 -22.790 1.00 97.12 91 GLN A C 1
ATOM 739 O O . GLN A 1 91 ? -3.208 8.641 -23.645 1.00 97.12 91 GLN A O 1
ATOM 744 N N . MET A 1 92 ? -3.908 8.038 -21.602 1.00 97.38 92 MET A N 1
ATOM 745 C CA . MET A 1 92 ? -2.674 7.387 -21.165 1.00 97.38 92 MET A CA 1
ATOM 746 C C . MET A 1 92 ? -2.974 5.995 -20.610 1.00 97.38 92 MET A C 1
ATOM 748 O O . MET A 1 92 ? -4.117 5.710 -20.284 1.00 97.38 92 MET A O 1
ATOM 752 N N . GLY A 1 93 ? -1.977 5.115 -20.513 1.00 96.38 93 GLY A N 1
ATOM 753 C CA . GLY A 1 93 ? -2.119 3.809 -19.850 1.00 96.38 93 GLY A CA 1
ATOM 754 C C . GLY A 1 93 ? -3.055 2.792 -20.524 1.00 96.38 93 GLY A C 1
ATOM 755 O O . GLY A 1 93 ? -3.391 1.781 -19.907 1.00 96.38 93 GLY A O 1
ATOM 756 N N . GLY A 1 94 ? -3.496 3.026 -21.763 1.00 96.62 94 GLY A N 1
ATOM 757 C CA . GLY A 1 94 ? -4.335 2.077 -22.499 1.00 96.62 94 GLY A CA 1
ATOM 758 C C . GLY A 1 94 ? -3.606 0.775 -22.852 1.00 96.62 94 GLY A C 1
ATOM 759 O O . GLY A 1 94 ? -2.398 0.764 -23.069 1.00 96.62 94 GLY A O 1
ATOM 760 N N . GLY A 1 95 ? -4.348 -0.332 -22.944 1.00 95.62 95 GLY A N 1
ATOM 761 C CA . GLY A 1 95 ? -3.803 -1.643 -23.328 1.00 95.62 95 GLY A CA 1
ATOM 762 C C . GLY A 1 95 ? -3.010 -2.363 -22.231 1.00 95.62 95 GLY A C 1
ATOM 763 O O . GLY A 1 95 ? -2.269 -3.293 -22.531 1.00 95.62 95 GLY A O 1
ATOM 764 N N . THR A 1 96 ? -3.160 -1.948 -20.971 1.00 96.88 96 THR A N 1
ATOM 765 C CA . THR A 1 96 ? -2.599 -2.633 -19.797 1.00 96.88 96 THR A CA 1
ATOM 766 C C . THR A 1 96 ? -3.570 -2.569 -18.607 1.00 96.88 96 THR A C 1
ATOM 768 O O . THR A 1 96 ? -4.721 -2.147 -18.756 1.00 96.88 96 THR A O 1
ATOM 771 N N . TRP A 1 97 ? -3.145 -3.023 -17.426 1.00 97.31 97 TRP A N 1
ATOM 772 C CA . TRP A 1 97 ? -3.939 -3.015 -16.196 1.00 97.31 97 TRP A CA 1
ATOM 773 C C . TRP A 1 97 ? -3.737 -1.732 -15.381 1.00 97.31 97 TRP A C 1
ATOM 775 O O . TRP A 1 97 ? -2.631 -1.454 -14.924 1.00 97.31 97 TRP A O 1
ATOM 785 N N . ILE A 1 98 ? -4.826 -1.012 -15.099 1.00 97.56 98 ILE A N 1
ATOM 786 C CA . ILE A 1 98 ? -4.851 0.173 -14.230 1.00 97.56 98 ILE A CA 1
ATOM 787 C C . ILE A 1 98 ? -5.525 -0.174 -12.905 1.00 97.56 98 ILE A C 1
ATOM 789 O O . ILE A 1 98 ? -6.691 -0.561 -12.884 1.00 97.56 98 ILE A O 1
ATOM 793 N N . TYR A 1 99 ? -4.793 -0.051 -11.800 1.00 97.62 99 TYR A N 1
ATOM 794 C CA . TYR A 1 99 ? -5.294 -0.337 -10.455 1.00 97.62 99 TYR A CA 1
ATOM 795 C C . TYR A 1 99 ? -6.249 0.760 -9.969 1.00 97.62 99 TYR A C 1
ATOM 797 O O . TYR A 1 99 ? -5.908 1.938 -10.033 1.00 97.62 99 TYR A O 1
ATOM 805 N N . LEU A 1 100 ? -7.422 0.372 -9.463 1.00 98.06 100 LEU A N 1
ATOM 806 C CA . LEU A 1 100 ? -8.377 1.296 -8.838 1.00 98.06 100 LEU A CA 1
ATOM 807 C C . LEU A 1 100 ? -8.340 1.234 -7.309 1.00 98.06 100 LEU A C 1
ATOM 809 O O . LEU A 1 100 ? -8.563 2.237 -6.649 1.00 98.06 100 LEU A O 1
ATOM 813 N N . GLY A 1 101 ? -8.067 0.069 -6.727 1.00 96.44 101 GLY A N 1
ATOM 814 C CA . GLY A 1 101 ? -8.122 -0.108 -5.278 1.00 96.44 101 GLY A CA 1
ATOM 815 C C . GLY A 1 101 ? -8.333 -1.562 -4.886 1.00 96.44 101 GLY A C 1
ATOM 816 O O . GLY A 1 101 ? -8.496 -2.433 -5.741 1.00 96.44 101 GLY A O 1
ATOM 817 N N . THR A 1 102 ? -8.341 -1.832 -3.585 1.00 95.62 102 THR A N 1
ATOM 818 C CA . THR A 1 102 ? -8.627 -3.159 -3.031 1.00 95.62 102 THR A CA 1
ATOM 819 C C . THR A 1 102 ? -9.876 -3.074 -2.178 1.00 95.62 102 THR A C 1
ATOM 821 O O . THR A 1 102 ? -9.950 -2.272 -1.252 1.00 95.62 102 THR A O 1
ATOM 824 N N . PHE A 1 103 ? -10.863 -3.910 -2.493 1.00 95.75 103 PHE A N 1
ATOM 825 C CA . PHE A 1 103 ? -12.204 -3.802 -1.931 1.00 95.75 103 PHE A CA 1
ATOM 826 C C . PHE A 1 103 ? -12.705 -5.143 -1.423 1.00 95.75 103 PHE A C 1
ATOM 828 O O . PHE A 1 103 ? -12.323 -6.196 -1.929 1.00 95.75 103 PHE A O 1
ATOM 835 N N . THR A 1 104 ? -13.596 -5.102 -0.433 1.00 95.25 104 THR A N 1
ATOM 836 C CA . THR A 1 104 ? -14.235 -6.311 0.094 1.00 95.25 104 THR A CA 1
ATOM 837 C C . THR A 1 104 ? -15.469 -6.667 -0.726 1.00 95.25 104 THR A C 1
ATOM 839 O O . THR A 1 104 ? -16.364 -5.837 -0.882 1.00 95.25 104 THR A O 1
ATOM 842 N N . PHE A 1 105 ? -15.544 -7.908 -1.195 1.00 96.69 105 PHE A N 1
ATOM 843 C CA . PHE A 1 105 ? -16.686 -8.456 -1.925 1.00 96.69 105 PHE A CA 1
ATOM 844 C C . PHE A 1 105 ? -17.237 -9.691 -1.215 1.00 96.69 105 PHE A C 1
ATOM 846 O O . PHE A 1 105 ? -16.488 -10.414 -0.556 1.00 96.69 105 PHE A O 1
ATOM 853 N N . ASP A 1 106 ? -18.533 -9.949 -1.377 1.00 96.00 106 ASP A N 1
ATOM 854 C CA . ASP A 1 106 ? -19.152 -11.203 -0.951 1.00 96.00 106 ASP A CA 1
ATOM 855 C C . ASP A 1 106 ? -19.042 -12.267 -2.053 1.00 96.00 106 ASP A C 1
ATOM 857 O O . ASP A 1 106 ? -19.071 -11.950 -3.245 1.00 96.00 106 ASP A O 1
ATOM 861 N N . LYS A 1 107 ? -18.937 -13.535 -1.645 1.00 97.25 107 LYS A N 1
ATOM 862 C CA . LYS A 1 107 ? -18.940 -14.705 -2.530 1.00 97.25 107 LYS A CA 1
ATOM 863 C C . LYS A 1 107 ? -20.147 -14.701 -3.478 1.00 97.25 107 LYS A C 1
ATOM 865 O O . LYS A 1 107 ? -21.265 -14.365 -3.089 1.00 97.25 107 LYS A O 1
ATOM 870 N N . GLY A 1 108 ? -19.927 -15.185 -4.696 1.00 97.56 108 GLY A N 1
ATOM 871 C CA . GLY A 1 108 ? -20.940 -15.355 -5.730 1.00 97.56 108 GLY A CA 1
ATOM 872 C C . GLY A 1 108 ? -20.990 -14.196 -6.722 1.00 97.56 108 GLY A C 1
ATOM 873 O O . GLY A 1 108 ? -20.122 -13.323 -6.748 1.00 97.56 108 GLY A O 1
ATOM 874 N N . ARG A 1 109 ? -22.018 -14.212 -7.574 1.00 97.44 109 ARG A N 1
ATOM 875 C CA . ARG A 1 109 ? -22.267 -13.191 -8.595 1.00 97.44 109 ARG A CA 1
ATOM 876 C C . ARG A 1 109 ? -23.341 -12.224 -8.111 1.00 97.44 109 ARG A C 1
ATOM 878 O O . ARG A 1 109 ? -24.528 -12.507 -8.238 1.00 97.44 109 ARG A O 1
ATOM 885 N N . ASN A 1 110 ? -22.917 -11.082 -7.576 1.00 94.25 110 ASN A N 1
ATOM 886 C CA . ASN A 1 110 ? -23.796 -10.133 -6.892 1.00 94.25 110 ASN A CA 1
ATOM 887 C C . ASN A 1 110 ? -23.747 -8.755 -7.555 1.00 94.25 110 ASN A C 1
ATOM 889 O O . ASN A 1 110 ? -22.669 -8.209 -7.772 1.00 94.25 110 ASN A O 1
ATOM 893 N N . LEU A 1 111 ? -24.904 -8.133 -7.803 1.00 95.19 111 LEU A N 1
ATOM 894 C CA . LEU A 1 111 ? -24.943 -6.762 -8.332 1.00 95.19 111 LEU A CA 1
ATOM 895 C C . LEU A 1 111 ? -24.323 -5.746 -7.360 1.00 95.19 111 LEU A C 1
ATOM 897 O O . LEU A 1 111 ? -23.804 -4.730 -7.806 1.00 95.19 111 LEU A O 1
ATOM 901 N N . SER A 1 112 ? -24.342 -6.000 -6.052 1.00 93.50 112 SER A N 1
ATOM 902 C CA . SER A 1 112 ? -23.668 -5.161 -5.050 1.00 93.50 112 SER A CA 1
ATOM 903 C C . SER A 1 112 ? -22.136 -5.225 -5.119 1.00 93.50 112 SER A C 1
ATOM 905 O O . SER A 1 112 ? -21.478 -4.357 -4.556 1.00 93.50 112 SER A O 1
ATOM 907 N N . GLY A 1 113 ? -21.571 -6.217 -5.815 1.00 96.81 113 GLY A N 1
ATOM 908 C CA . GLY A 1 113 ? -20.139 -6.402 -6.020 1.00 96.81 113 GLY A CA 1
ATOM 909 C C . GLY A 1 113 ? -19.782 -6.322 -7.499 1.00 96.81 113 GLY A C 1
ATOM 910 O O . GLY A 1 113 ? -19.546 -7.354 -8.117 1.00 96.81 113 GLY A O 1
ATOM 911 N N . ARG A 1 114 ? -19.788 -5.118 -8.083 1.00 98.38 114 ARG A N 1
ATOM 912 C CA . ARG A 1 114 ? -19.611 -4.897 -9.532 1.00 98.38 114 ARG A CA 1
ATOM 913 C C . ARG A 1 114 ? -18.765 -3.667 -9.831 1.00 98.38 114 ARG A C 1
ATOM 915 O O . ARG A 1 114 ? -18.618 -2.796 -8.982 1.00 98.38 114 ARG A O 1
ATOM 922 N N . VAL A 1 115 ? -18.278 -3.553 -11.062 1.00 98.81 115 VAL A N 1
ATOM 923 C CA . VAL A 1 115 ? -17.714 -2.301 -11.591 1.00 98.81 115 VAL A CA 1
ATOM 924 C C . VAL A 1 115 ? -18.623 -1.766 -12.687 1.00 98.81 115 VAL A C 1
ATOM 926 O O . VAL A 1 115 ? -19.103 -2.539 -13.513 1.00 98.81 115 VAL A O 1
ATOM 929 N N . THR A 1 116 ? -18.859 -0.457 -12.710 1.00 98.69 116 THR A N 1
ATOM 930 C CA . THR A 1 116 ? -19.592 0.214 -13.792 1.00 98.69 116 THR A CA 1
ATOM 931 C C . THR A 1 116 ? -18.763 1.336 -14.401 1.00 98.69 116 THR A C 1
ATOM 933 O O . THR A 1 116 ? -18.039 2.015 -13.681 1.00 98.69 116 THR A O 1
ATOM 936 N N . LEU A 1 117 ? -18.910 1.572 -15.700 1.00 98.69 117 LEU A N 1
ATOM 937 C CA . LEU A 1 117 ? -18.347 2.712 -16.425 1.00 98.69 117 LEU A CA 1
ATOM 938 C C . LEU A 1 117 ? -19.488 3.470 -17.093 1.00 98.69 117 LEU A C 1
ATOM 940 O O . LEU A 1 117 ? -20.306 2.847 -17.767 1.00 98.69 117 LEU A O 1
ATOM 944 N N . THR A 1 118 ? -19.547 4.790 -16.938 1.00 97.06 118 THR A N 1
ATOM 945 C CA . THR A 1 118 ? -20.534 5.626 -17.640 1.00 97.06 118 THR A CA 1
ATOM 946 C C . THR A 1 118 ? -19.855 6.472 -18.706 1.00 97.06 118 THR A C 1
ATOM 948 O O . THR A 1 118 ? -18.692 6.848 -18.560 1.00 97.06 118 THR A O 1
ATOM 951 N N . ASN A 1 119 ? -20.583 6.819 -19.772 1.00 95.38 119 ASN A N 1
ATOM 952 C CA . ASN A 1 119 ? -20.079 7.786 -20.747 1.00 95.38 119 ASN A CA 1
ATOM 953 C C . ASN A 1 119 ? -20.242 9.251 -20.294 1.00 95.38 119 ASN A C 1
ATOM 955 O O . ASN A 1 119 ? -20.070 10.159 -21.105 1.00 95.38 119 ASN A O 1
ATOM 959 N N . GLN A 1 120 ? -20.593 9.495 -19.026 1.00 94.19 120 GLN A N 1
ATOM 960 C CA . GLN A 1 120 ? -20.758 10.839 -18.486 1.00 94.19 120 GLN A CA 1
ATOM 961 C C . GLN A 1 120 ? -19.396 11.491 -18.230 1.00 94.19 120 GLN A C 1
ATOM 963 O O . GLN A 1 120 ? -18.581 10.974 -17.464 1.00 94.19 120 GLN A O 1
ATOM 968 N N . SER A 1 121 ? -19.185 12.664 -18.817 1.00 94.00 121 SER A N 1
ATOM 969 C CA . SER A 1 121 ? -17.907 13.377 -18.779 1.00 94.00 121 SER A CA 1
ATOM 970 C C . SER A 1 121 ? -18.135 14.886 -18.876 1.00 94.00 121 SER A C 1
ATOM 972 O O . SER A 1 121 ? -19.141 15.333 -19.433 1.00 94.00 121 SER A O 1
ATOM 974 N N . GLY A 1 122 ? -17.211 15.668 -18.314 1.00 92.75 122 GLY A N 1
ATOM 975 C CA . GLY A 1 122 ? -17.147 17.112 -18.535 1.00 92.75 122 GLY A CA 1
ATOM 976 C C . GLY A 1 122 ? -16.664 17.476 -19.945 1.00 92.75 122 GLY A C 1
ATOM 977 O O . GLY A 1 122 ? -16.889 18.593 -20.408 1.00 92.75 122 GLY A O 1
ATOM 978 N N . GLU A 1 123 ? -16.048 16.539 -20.665 1.00 93.38 123 GLU A N 1
ATOM 979 C CA . GLU A 1 123 ? -15.536 16.740 -22.019 1.00 93.38 123 GLU A CA 1
ATOM 980 C C . GLU A 1 123 ? -16.604 16.485 -23.086 1.00 93.38 123 GLU A C 1
ATOM 982 O O . GLU A 1 123 ? -17.462 15.605 -22.974 1.00 93.38 123 GLU A O 1
ATOM 987 N N . VAL A 1 124 ? -16.545 17.264 -24.164 1.00 91.56 124 VAL A N 1
ATOM 988 C CA . VAL A 1 124 ? -17.533 17.260 -25.249 1.00 91.56 124 VAL A CA 1
ATOM 989 C C . VAL A 1 124 ? -16.937 16.569 -26.466 1.00 91.56 124 VAL A C 1
ATOM 991 O O . VAL A 1 124 ? -15.819 16.888 -26.859 1.00 91.56 124 VAL A O 1
ATOM 994 N N . ASN A 1 125 ? -17.690 15.659 -27.089 1.00 91.81 125 ASN A N 1
ATOM 995 C CA . ASN A 1 125 ? -17.268 14.900 -28.275 1.00 91.81 125 ASN A CA 1
ATOM 996 C C . ASN A 1 125 ? -15.998 14.046 -28.082 1.00 91.81 125 ASN A C 1
ATOM 998 O O . ASN A 1 125 ? -15.416 13.585 -29.065 1.00 91.81 125 ASN A O 1
ATOM 1002 N N . ALA A 1 126 ? -15.582 13.807 -26.837 1.00 96.56 126 ALA A N 1
ATOM 1003 C CA . ALA A 1 126 ? -14.515 12.867 -26.523 1.00 96.56 126 ALA A CA 1
ATOM 1004 C C . ALA A 1 126 ? -15.038 11.423 -26.600 1.00 96.56 126 ALA A C 1
ATOM 1006 O O . ALA A 1 126 ? -16.246 11.181 -26.659 1.00 96.56 126 ALA A O 1
ATOM 1007 N N . ILE A 1 127 ? -14.133 10.448 -26.610 1.00 97.69 127 ILE A N 1
ATOM 1008 C CA . ILE A 1 127 ? -14.466 9.023 -26.683 1.00 97.69 127 ILE A CA 1
ATOM 1009 C C . ILE A 1 127 ? -14.133 8.333 -25.364 1.00 97.69 127 ILE A C 1
ATOM 1011 O O . ILE A 1 127 ? -13.038 8.476 -24.835 1.00 97.69 127 ILE A O 1
ATOM 1015 N N . ILE A 1 128 ? -15.059 7.524 -24.864 1.00 98.25 128 ILE A N 1
ATOM 1016 C CA . ILE A 1 128 ? -14.803 6.579 -23.776 1.00 98.25 128 ILE A CA 1
ATOM 1017 C C . ILE A 1 128 ? -14.748 5.176 -24.366 1.00 98.25 128 ILE A C 1
ATOM 1019 O O . ILE A 1 128 ? -15.613 4.798 -25.163 1.00 98.25 128 ILE A O 1
ATOM 1023 N N . THR A 1 129 ? -13.736 4.404 -23.975 1.00 98.12 129 THR A N 1
ATOM 1024 C CA . THR A 1 129 ? -13.592 2.993 -24.335 1.00 98.12 129 THR A CA 1
ATOM 1025 C C . THR A 1 129 ? -13.776 2.091 -23.112 1.00 98.12 129 THR A C 1
ATOM 1027 O O . THR A 1 129 ? -13.404 2.431 -21.991 1.00 98.12 129 THR A O 1
ATOM 1030 N N . ALA A 1 130 ? -14.404 0.938 -23.326 1.00 98.06 130 ALA A N 1
ATOM 1031 C CA . ALA A 1 130 ? -14.695 -0.064 -22.308 1.00 98.06 130 ALA A CA 1
ATOM 1032 C C . ALA A 1 130 ? -14.132 -1.413 -22.765 1.00 98.06 130 ALA A C 1
ATOM 1034 O O . ALA A 1 130 ? -14.539 -1.910 -23.818 1.00 98.06 130 ALA A O 1
ATOM 1035 N N . ASP A 1 131 ? -13.215 -1.990 -21.989 1.00 98.00 131 ASP A N 1
ATOM 1036 C CA . ASP A 1 131 ? -12.582 -3.280 -22.287 1.00 98.00 131 ASP A CA 1
ATOM 1037 C C . ASP A 1 131 ? -12.848 -4.295 -21.160 1.00 98.00 131 ASP A C 1
ATOM 1039 O O . ASP A 1 131 ? -13.947 -4.852 -21.066 1.00 98.00 131 ASP A O 1
ATOM 1043 N N . ALA A 1 132 ? -11.884 -4.492 -20.258 1.00 97.88 132 ALA A N 1
ATOM 1044 C CA . ALA A 1 132 ? -11.926 -5.531 -19.237 1.00 97.88 132 ALA A CA 1
ATOM 1045 C C . ALA A 1 132 ? -11.782 -4.979 -17.814 1.00 97.88 132 ALA A C 1
ATOM 1047 O O . ALA A 1 132 ? -11.199 -3.920 -17.581 1.00 97.88 132 ALA A O 1
ATOM 1048 N N . VAL A 1 133 ? -12.279 -5.755 -16.849 1.00 98.50 133 VAL A N 1
ATOM 1049 C CA . VAL A 1 133 ? -12.078 -5.538 -15.412 1.00 98.50 133 VAL A CA 1
ATOM 1050 C C . VAL A 1 133 ? -11.550 -6.828 -14.799 1.00 98.50 133 VAL A C 1
ATOM 1052 O O . VAL A 1 133 ? -12.093 -7.905 -15.051 1.00 98.50 133 VAL A O 1
ATOM 1055 N N . ARG A 1 134 ? -10.505 -6.720 -13.978 1.00 96.88 134 ARG A N 1
ATOM 1056 C CA . ARG A 1 134 ? -9.898 -7.837 -13.251 1.00 96.88 134 ARG A CA 1
ATOM 1057 C C . ARG A 1 134 ? -10.113 -7.668 -11.751 1.00 96.88 134 ARG A C 1
ATOM 1059 O O . ARG A 1 134 ? -9.844 -6.600 -11.210 1.00 96.88 134 ARG A O 1
ATOM 1066 N N . PHE A 1 135 ? -10.542 -8.744 -11.096 1.00 97.44 135 PHE A N 1
ATOM 1067 C CA . PHE A 1 135 ? -10.692 -8.838 -9.644 1.00 97.44 135 PHE A CA 1
ATOM 1068 C C . PHE A 1 135 ? -9.668 -9.847 -9.107 1.00 97.44 135 PHE A C 1
ATOM 1070 O O . PHE A 1 135 ? -9.736 -11.032 -9.427 1.00 97.44 135 PHE A O 1
ATOM 1077 N N . GLY A 1 136 ? -8.719 -9.383 -8.294 1.00 94.25 136 GLY A N 1
ATOM 1078 C CA . GLY A 1 136 ? -7.625 -10.179 -7.733 1.00 94.25 136 GLY A CA 1
ATOM 1079 C C . GLY A 1 136 ? -6.377 -10.284 -8.624 1.00 94.25 136 GLY A C 1
ATOM 1080 O O . GLY A 1 136 ? -6.354 -9.852 -9.777 1.00 94.25 136 GLY A O 1
ATOM 1081 N N . GLY A 1 137 ? -5.311 -10.859 -8.055 1.00 88.19 137 GLY A N 1
ATOM 1082 C CA . GLY A 1 137 ? -4.020 -11.074 -8.728 1.00 88.19 137 GLY A CA 1
ATOM 1083 C C . GLY A 1 137 ? -3.987 -12.313 -9.633 1.00 88.19 137 GLY A C 1
ATOM 1084 O O . GLY A 1 137 ? -3.454 -12.253 -10.743 1.00 88.19 137 GLY A O 1
ATOM 1085 N N . GLY A 1 138 ? -4.623 -13.401 -9.188 1.00 90.62 138 GLY A N 1
ATOM 1086 C CA . GLY A 1 138 ? -4.610 -14.703 -9.859 1.00 90.62 138 GLY A CA 1
ATOM 1087 C C . GLY A 1 138 ? -3.293 -15.468 -9.686 1.00 90.62 138 GLY A C 1
ATOM 1088 O O . GLY A 1 138 ? -2.376 -15.009 -9.006 1.00 90.62 138 GLY A O 1
ATOM 1089 N N . MET A 1 139 ? -3.222 -16.636 -10.322 1.00 93.50 139 MET A N 1
ATOM 1090 C CA . MET A 1 139 ? -2.029 -17.487 -10.378 1.00 93.50 139 MET A CA 1
ATOM 1091 C C . MET A 1 139 ? -1.209 -17.193 -11.631 1.00 93.50 139 MET A C 1
ATOM 1093 O O . MET A 1 139 ? -1.751 -16.675 -12.618 1.00 93.50 139 MET A O 1
ATOM 1097 N N . GLY A 1 140 ? 0.072 -17.536 -11.581 1.00 94.44 140 GLY A N 1
ATOM 1098 C CA . GLY A 1 140 ? 0.966 -17.543 -12.724 1.00 94.44 140 GLY A CA 1
ATOM 1099 C C . GLY A 1 140 ? 0.500 -18.480 -13.827 1.00 94.44 140 GLY A C 1
ATOM 1100 O O . GLY A 1 140 ? 0.079 -19.605 -13.571 1.00 94.44 140 GLY A O 1
ATOM 1101 N N . ASN A 1 141 ? 0.517 -17.986 -15.062 1.00 95.19 141 ASN A N 1
ATOM 1102 C CA . ASN A 1 141 ? -0.007 -18.701 -16.229 1.00 95.19 141 ASN A CA 1
ATOM 1103 C C . ASN A 1 141 ? 0.807 -18.459 -17.509 1.00 95.19 141 ASN A C 1
ATOM 1105 O O . ASN A 1 141 ? 0.328 -18.711 -18.617 1.00 95.19 141 ASN A O 1
ATOM 1109 N N . ILE A 1 142 ? 2.028 -17.945 -17.362 1.00 94.06 142 ILE A N 1
ATOM 1110 C CA . ILE A 1 142 ? 2.986 -17.848 -18.457 1.00 94.06 142 ILE A CA 1
ATOM 1111 C C . ILE A 1 142 ? 3.809 -19.137 -18.462 1.00 94.06 142 ILE A C 1
ATOM 1113 O O . ILE A 1 142 ? 4.529 -19.421 -17.509 1.00 94.06 142 ILE A O 1
ATOM 1117 N N . GLY A 1 143 ? 3.656 -19.931 -19.517 1.00 91.81 143 GLY A N 1
ATOM 1118 C CA . GLY A 1 143 ? 4.341 -21.199 -19.706 1.00 91.81 143 GLY A CA 1
ATOM 1119 C C . GLY A 1 143 ? 5.707 -21.017 -20.363 1.00 91.81 143 GLY A C 1
ATOM 1120 O O . GLY A 1 143 ? 5.818 -20.354 -21.401 1.00 91.81 143 GLY A O 1
ATOM 1121 N N . ARG A 1 144 ? 6.744 -21.635 -19.792 1.00 86.06 144 ARG A N 1
ATOM 1122 C CA . ARG A 1 144 ? 8.105 -21.660 -20.348 1.00 86.06 144 ARG A CA 1
ATOM 1123 C C . ARG A 1 144 ? 8.512 -23.064 -20.759 1.00 86.06 144 ARG A C 1
ATOM 1125 O O . ARG A 1 144 ? 8.217 -24.037 -20.072 1.00 86.06 144 ARG A O 1
ATOM 1132 N N . PHE A 1 145 ? 9.190 -23.149 -21.896 1.00 79.62 145 PHE A N 1
ATOM 1133 C CA . PHE A 1 145 ? 9.797 -24.387 -22.366 1.00 79.62 145 PHE A CA 1
ATOM 1134 C C . PHE A 1 145 ? 11.136 -24.584 -21.666 1.00 79.62 145 PHE A C 1
ATOM 1136 O O . PHE A 1 145 ? 11.880 -23.621 -21.475 1.00 79.62 145 PHE A O 1
ATOM 1143 N N . ILE A 1 146 ? 11.433 -25.825 -21.290 1.00 70.31 146 ILE A N 1
ATOM 1144 C CA . ILE A 1 146 ? 12.719 -26.174 -20.691 1.00 70.31 146 ILE A CA 1
ATOM 1145 C C . ILE A 1 146 ? 13.806 -25.964 -21.746 1.00 70.31 146 ILE A C 1
ATOM 1147 O O . ILE A 1 146 ? 13.791 -26.607 -22.792 1.00 70.31 146 ILE A O 1
ATOM 1151 N N . GLN A 1 147 ? 14.734 -25.053 -21.461 1.00 65.00 147 GLN A N 1
ATOM 1152 C CA . GLN A 1 147 ? 15.920 -24.802 -22.287 1.00 65.00 147 GLN A CA 1
ATOM 1153 C C . GLN A 1 147 ? 17.191 -25.416 -21.679 1.00 65.00 147 GLN A C 1
ATOM 1155 O O . GLN A 1 147 ? 18.283 -25.234 -22.214 1.00 65.00 147 GLN A O 1
ATOM 1160 N N . ASP A 1 148 ? 17.061 -26.143 -20.564 1.00 64.44 148 ASP A N 1
ATOM 1161 C CA . ASP A 1 148 ? 18.179 -26.808 -19.902 1.00 64.44 148 ASP A CA 1
ATOM 1162 C C . ASP A 1 148 ? 18.764 -27.893 -20.816 1.00 64.44 148 ASP A C 1
ATOM 1164 O O . ASP A 1 148 ? 18.165 -28.944 -21.068 1.00 64.44 148 ASP A O 1
ATOM 1168 N N . THR A 1 149 ? 19.966 -27.620 -21.315 1.00 61.19 149 THR A N 1
ATOM 1169 C CA . THR A 1 149 ? 20.693 -28.499 -22.226 1.00 61.19 149 THR A CA 1
ATOM 1170 C C . THR A 1 149 ? 21.114 -29.811 -21.572 1.00 61.19 149 THR A C 1
ATOM 1172 O O . THR A 1 149 ? 21.227 -30.801 -22.287 1.00 61.19 149 THR A O 1
ATOM 1175 N N . ALA A 1 150 ? 21.296 -29.875 -20.249 1.00 64.19 150 ALA A N 1
ATOM 1176 C CA . ALA A 1 150 ? 21.614 -31.112 -19.540 1.00 64.19 150 ALA A CA 1
ATOM 1177 C C . ALA A 1 150 ? 20.386 -32.028 -19.432 1.00 64.19 150 ALA A C 1
ATOM 1179 O O . ALA A 1 150 ? 20.498 -33.233 -19.667 1.00 64.19 150 ALA A O 1
ATOM 1180 N N . ILE A 1 151 ? 19.201 -31.467 -19.164 1.00 65.19 151 ILE A N 1
ATOM 1181 C CA . ILE A 1 151 ? 17.934 -32.220 -19.187 1.00 65.19 151 ILE A CA 1
ATOM 1182 C C . ILE A 1 151 ? 17.638 -32.699 -20.614 1.00 65.19 151 ILE A C 1
ATOM 1184 O O . ILE A 1 151 ? 17.399 -33.889 -20.829 1.00 65.19 151 ILE A O 1
ATOM 1188 N N . LEU A 1 152 ? 17.730 -31.811 -21.607 1.00 65.25 152 LEU A N 1
ATOM 1189 C CA . LEU A 1 152 ? 17.503 -32.159 -23.014 1.00 65.25 152 LEU A CA 1
ATOM 1190 C C . LEU A 1 152 ? 18.512 -33.208 -23.525 1.00 65.25 152 LEU A C 1
ATOM 1192 O O . LEU A 1 152 ? 18.136 -34.118 -24.263 1.00 65.25 152 LEU A O 1
ATOM 1196 N N . ALA A 1 153 ? 19.776 -33.144 -23.089 1.00 66.69 153 ALA A N 1
ATOM 1197 C CA . ALA A 1 153 ? 20.798 -34.139 -23.428 1.00 66.69 153 ALA A CA 1
ATOM 1198 C C . ALA A 1 153 ? 20.574 -35.497 -22.741 1.00 66.69 153 ALA A C 1
ATOM 1200 O O . ALA A 1 153 ? 20.909 -36.531 -23.317 1.00 66.69 153 ALA A O 1
ATOM 1201 N N . THR A 1 154 ? 20.010 -35.507 -21.529 1.00 69.25 154 THR A N 1
ATOM 1202 C CA . THR A 1 154 ? 19.781 -36.732 -20.743 1.00 69.25 154 THR A CA 1
ATOM 1203 C C . THR A 1 154 ? 18.560 -37.510 -21.229 1.00 69.25 154 THR A C 1
ATOM 1205 O O . THR A 1 154 ? 18.584 -38.740 -21.260 1.00 69.25 154 THR A O 1
ATOM 1208 N N . TYR A 1 155 ? 17.496 -36.813 -21.630 1.00 67.12 155 TYR A N 1
ATOM 1209 C CA . TYR A 1 155 ? 16.220 -37.438 -21.984 1.00 67.12 155 TYR A CA 1
ATOM 1210 C C . TYR A 1 155 ? 15.985 -37.576 -23.501 1.00 67.12 155 TYR A C 1
ATOM 1212 O O . TYR A 1 155 ? 15.036 -38.244 -23.909 1.00 67.12 155 TYR A O 1
ATOM 1220 N N . GLY A 1 156 ? 16.860 -37.028 -24.353 1.00 65.50 156 GLY A N 1
ATOM 1221 C CA . GLY A 1 156 ? 16.699 -37.054 -25.812 1.00 65.50 156 GLY A CA 1
ATOM 1222 C C . GLY A 1 156 ? 15.576 -36.127 -26.303 1.00 65.50 156 GLY A C 1
ATOM 1223 O O . GLY A 1 156 ? 15.176 -35.201 -25.605 1.00 65.50 156 GLY A O 1
ATOM 1224 N N . ASN A 1 157 ? 15.042 -36.375 -27.509 1.00 67.00 157 ASN A N 1
ATOM 1225 C CA . ASN A 1 157 ? 13.959 -35.583 -28.126 1.00 67.00 157 ASN A CA 1
ATOM 1226 C C . ASN A 1 157 ? 12.577 -35.843 -27.480 1.00 67.00 157 ASN A C 1
ATOM 1228 O O . ASN A 1 157 ? 11.623 -36.199 -28.174 1.00 67.00 157 ASN A O 1
ATOM 1232 N N . ILE A 1 158 ? 12.452 -35.711 -26.160 1.00 71.25 158 ILE A N 1
ATOM 1233 C CA . ILE A 1 158 ? 11.146 -35.723 -25.495 1.00 71.25 158 ILE A CA 1
ATOM 1234 C C . ILE A 1 158 ? 10.556 -34.316 -25.577 1.00 71.25 158 ILE A C 1
ATOM 1236 O O . ILE A 1 158 ? 11.187 -33.339 -25.180 1.00 71.25 158 ILE A O 1
ATOM 1240 N N . GLU A 1 159 ? 9.334 -34.211 -26.097 1.00 72.25 159 GLU A N 1
ATOM 1241 C CA . GLU A 1 159 ? 8.569 -32.968 -26.064 1.00 72.25 159 GLU A CA 1
ATOM 1242 C C . GLU A 1 159 ? 8.110 -32.710 -24.623 1.00 72.25 159 GLU A C 1
ATOM 1244 O O . GLU A 1 159 ? 7.241 -33.405 -24.094 1.00 72.25 159 GLU A O 1
ATOM 1249 N N . ILE A 1 160 ? 8.731 -31.730 -23.966 1.00 78.44 160 ILE A N 1
ATOM 1250 C CA . ILE A 1 160 ? 8.354 -31.312 -22.615 1.00 78.44 160 ILE A CA 1
ATOM 1251 C C . ILE A 1 160 ? 7.357 -30.154 -22.741 1.00 78.44 160 ILE A C 1
ATOM 1253 O O . ILE A 1 160 ? 7.711 -29.117 -23.313 1.00 78.44 160 ILE A O 1
ATOM 1257 N N . PRO A 1 161 ? 6.116 -30.294 -22.231 1.00 85.44 161 PRO A N 1
ATOM 1258 C CA . PRO A 1 161 ? 5.136 -29.221 -22.309 1.00 85.44 161 PRO A CA 1
ATOM 1259 C C . PRO A 1 161 ? 5.604 -27.993 -21.515 1.00 85.44 161 PRO A C 1
ATOM 1261 O O . PRO A 1 161 ? 6.335 -28.136 -20.525 1.00 85.44 161 PRO A O 1
ATOM 1264 N N . PRO A 1 162 ? 5.160 -26.786 -21.910 1.00 89.00 162 PRO A N 1
ATOM 1265 C CA . PRO A 1 162 ? 5.524 -25.560 -21.219 1.00 89.00 162 PRO A CA 1
ATOM 1266 C C . PRO A 1 162 ? 5.055 -25.608 -19.761 1.00 89.00 162 PRO A C 1
ATOM 1268 O O . PRO A 1 162 ? 3.904 -25.942 -19.480 1.00 89.00 162 PRO A O 1
ATOM 1271 N N . GLN A 1 163 ? 5.946 -25.255 -18.839 1.00 89.00 163 GLN A N 1
ATOM 1272 C CA . GLN A 1 163 ? 5.679 -25.249 -17.403 1.00 89.00 163 GLN A CA 1
ATOM 1273 C C . GLN A 1 163 ? 5.293 -23.845 -16.949 1.00 89.00 163 GLN A C 1
ATOM 1275 O O . GLN A 1 163 ? 5.944 -22.866 -17.315 1.00 89.00 163 GLN A O 1
ATOM 1280 N N . VAL A 1 164 ? 4.231 -23.750 -16.154 1.00 92.44 164 VAL A N 1
ATOM 1281 C CA . VAL A 1 164 ? 3.880 -22.528 -15.420 1.00 92.44 164 VAL A CA 1
ATOM 1282 C C . VAL A 1 164 ? 4.501 -22.581 -14.029 1.00 92.44 164 VAL A C 1
ATOM 1284 O O . VAL A 1 164 ? 4.775 -23.664 -13.515 1.00 92.44 164 VAL A O 1
ATOM 1287 N N . SER A 1 165 ? 4.679 -21.421 -13.397 1.00 90.31 165 SER A N 1
ATOM 1288 C CA . SER A 1 165 ? 5.269 -21.334 -12.055 1.00 90.31 165 SER A CA 1
ATOM 1289 C C . SER A 1 165 ? 4.480 -22.125 -11.007 1.00 90.31 165 SER A C 1
ATOM 1291 O O . SER A 1 165 ? 5.076 -22.668 -10.090 1.00 90.31 165 SER A O 1
ATOM 1293 N N . ASN A 1 166 ? 3.149 -22.217 -11.145 1.00 91.06 166 ASN A N 1
ATOM 1294 C CA . ASN A 1 166 ? 2.206 -22.653 -10.100 1.00 91.06 166 ASN A CA 1
ATOM 1295 C C . ASN A 1 166 ? 2.183 -21.739 -8.864 1.00 91.06 166 ASN A C 1
ATOM 1297 O O . ASN A 1 166 ? 1.558 -22.069 -7.856 1.00 91.06 166 ASN A O 1
ATOM 1301 N N . TYR A 1 167 ? 2.811 -20.566 -8.948 1.00 93.19 167 TYR A N 1
ATOM 1302 C CA . TYR A 1 167 ? 2.884 -19.610 -7.855 1.00 93.19 167 TYR A CA 1
ATOM 1303 C C . TYR A 1 167 ? 1.821 -18.510 -8.022 1.00 93.19 167 TYR A C 1
ATOM 1305 O O . TYR A 1 167 ? 1.337 -18.251 -9.134 1.00 93.19 167 TYR A O 1
ATOM 1313 N N . PRO A 1 168 ? 1.407 -17.842 -6.931 1.00 93.19 168 PRO A N 1
ATOM 1314 C CA . PRO A 1 168 ? 0.617 -16.626 -7.028 1.00 93.19 168 PRO A CA 1
ATOM 1315 C C . PRO A 1 168 ? 1.326 -15.589 -7.900 1.00 93.19 168 PRO A C 1
ATOM 1317 O O . PRO A 1 168 ? 2.528 -15.387 -7.797 1.00 93.19 168 PRO A O 1
ATOM 1320 N N . ARG A 1 169 ? 0.581 -14.846 -8.716 1.00 92.06 169 ARG A N 1
ATOM 1321 C CA . ARG A 1 169 ? 1.184 -13.898 -9.668 1.00 92.06 169 ARG A CA 1
ATOM 1322 C C . ARG A 1 169 ? 2.070 -12.826 -9.018 1.00 92.06 169 ARG A C 1
ATOM 1324 O O . ARG A 1 169 ? 2.943 -12.277 -9.673 1.00 92.06 169 ARG A O 1
ATOM 1331 N N . PHE A 1 170 ? 1.829 -12.495 -7.747 1.00 89.62 170 PHE A N 1
ATOM 1332 C CA . PHE A 1 170 ? 2.615 -11.487 -7.030 1.00 89.62 170 PHE A CA 1
ATOM 1333 C C . PHE A 1 170 ? 4.037 -11.950 -6.674 1.00 89.62 170 PHE A C 1
ATOM 1335 O O . PHE A 1 170 ? 4.843 -11.110 -6.292 1.00 89.62 170 PHE A O 1
ATOM 1342 N N . THR A 1 171 ? 4.337 -13.247 -6.790 1.00 91.19 171 THR A N 1
ATOM 1343 C CA . THR A 1 171 ? 5.680 -13.804 -6.569 1.00 91.19 171 THR A CA 1
ATOM 1344 C C . THR A 1 171 ? 6.401 -14.119 -7.882 1.00 91.19 171 THR A C 1
ATOM 1346 O O . THR A 1 171 ? 7.523 -14.610 -7.855 1.00 91.19 171 THR A O 1
ATOM 1349 N N . GLU A 1 172 ? 5.768 -13.899 -9.039 1.00 91.31 172 GLU A N 1
ATOM 1350 C CA . GLU A 1 172 ? 6.417 -14.125 -10.329 1.00 91.31 172 GLU A CA 1
ATOM 1351 C C . GLU A 1 172 ? 7.389 -12.989 -10.662 1.00 91.31 172 GLU A C 1
ATOM 1353 O O . GLU A 1 172 ? 7.138 -11.820 -10.358 1.00 91.31 172 GLU A O 1
ATOM 1358 N N . GLY A 1 173 ? 8.466 -13.330 -11.373 1.00 92.19 173 GLY A N 1
ATOM 1359 C CA . GLY A 1 173 ? 9.357 -12.344 -11.977 1.00 92.19 173 GLY A CA 1
ATOM 1360 C C . GLY A 1 173 ? 8.610 -11.321 -12.847 1.00 92.19 173 GLY A C 1
ATOM 1361 O O . GLY A 1 173 ? 7.580 -11.608 -13.473 1.00 92.19 173 GLY A O 1
ATOM 1362 N N . ALA A 1 174 ? 9.170 -10.118 -12.930 1.00 94.75 174 ALA A N 1
ATOM 1363 C CA . ALA A 1 174 ? 8.664 -9.007 -13.720 1.00 94.75 174 ALA A CA 1
ATOM 1364 C C . ALA A 1 174 ? 8.405 -9.404 -15.179 1.00 94.75 174 ALA A C 1
ATOM 1366 O O . ALA A 1 174 ? 7.382 -8.995 -15.731 1.00 94.75 174 ALA A O 1
ATOM 1367 N N . ARG A 1 175 ? 9.250 -10.253 -15.789 1.00 93.44 175 ARG A N 1
ATOM 1368 C CA . ARG A 1 175 ? 9.047 -10.689 -17.187 1.00 93.44 175 ARG A CA 1
ATOM 1369 C C . ARG A 1 175 ? 7.665 -11.318 -17.411 1.00 93.44 175 ARG A C 1
ATOM 1371 O O . ARG A 1 175 ? 6.989 -11.023 -18.395 1.00 93.44 175 ARG A O 1
ATOM 1378 N N . TYR A 1 176 ? 7.226 -12.167 -16.480 1.00 93.81 176 TYR A N 1
ATOM 1379 C CA . TYR A 1 176 ? 5.977 -12.923 -16.578 1.00 93.81 176 TYR A CA 1
ATOM 1380 C C . TYR A 1 176 ? 4.775 -12.006 -16.374 1.00 93.81 176 TYR A C 1
ATOM 1382 O O . TYR A 1 176 ? 3.804 -12.044 -17.136 1.00 93.81 176 TYR A O 1
ATOM 1390 N N . TRP A 1 177 ? 4.875 -11.119 -15.381 1.00 94.50 177 TRP A N 1
ATOM 1391 C CA . TRP A 1 177 ? 3.868 -10.097 -15.144 1.00 94.50 177 TRP A CA 1
ATOM 1392 C C . TRP A 1 177 ? 3.700 -9.179 -16.356 1.00 94.50 177 TRP A C 1
ATOM 1394 O O . TRP A 1 177 ? 2.572 -8.932 -16.772 1.00 94.50 177 TRP A O 1
ATOM 1404 N N . LEU A 1 178 ? 4.794 -8.697 -16.948 1.00 96.38 178 LEU A N 1
ATOM 1405 C CA . LEU A 1 178 ? 4.748 -7.762 -18.072 1.00 96.38 178 LEU A CA 1
ATOM 1406 C C . LEU A 1 178 ? 4.136 -8.394 -19.329 1.00 96.38 178 LEU A C 1
ATOM 1408 O O . LEU A 1 178 ? 3.334 -7.738 -19.998 1.00 96.38 178 LEU A O 1
ATOM 1412 N N . GLN A 1 179 ? 4.418 -9.672 -19.600 1.00 95.44 179 GLN A N 1
ATOM 1413 C CA . GLN A 1 179 ? 3.735 -10.418 -20.660 1.00 95.44 179 GLN A CA 1
ATOM 1414 C C . GLN A 1 179 ? 2.222 -10.493 -20.407 1.00 95.44 179 GLN A C 1
ATOM 1416 O O . GLN A 1 179 ? 1.415 -10.162 -21.280 1.00 95.44 179 GLN A O 1
ATOM 1421 N N . TRP A 1 180 ? 1.819 -10.870 -19.191 1.00 95.50 180 TRP A N 1
ATOM 1422 C CA . TRP A 1 180 ? 0.407 -10.931 -18.808 1.00 95.50 180 TRP A CA 1
ATOM 1423 C C . TRP A 1 180 ? -0.282 -9.557 -18.809 1.00 95.50 180 TRP A C 1
ATOM 1425 O O . TRP A 1 180 ? -1.478 -9.452 -19.087 1.00 95.50 180 TRP A O 1
ATOM 1435 N N . ALA A 1 181 ? 0.465 -8.497 -18.505 1.00 95.56 181 ALA A N 1
ATOM 1436 C CA . ALA A 1 181 ? -0.001 -7.118 -18.466 1.00 95.56 181 ALA A CA 1
ATOM 1437 C C . ALA A 1 181 ? -0.018 -6.436 -19.844 1.00 95.56 181 ALA A C 1
ATOM 1439 O O . ALA A 1 181 ? -0.343 -5.252 -19.920 1.00 95.56 181 ALA A O 1
ATOM 1440 N N . GLY A 1 182 ? 0.286 -7.167 -20.919 1.00 95.00 182 GLY A N 1
ATOM 1441 C CA . GLY A 1 182 ? 0.087 -6.704 -22.289 1.00 95.00 182 GLY A CA 1
ATOM 1442 C C . GLY A 1 182 ? 1.229 -5.894 -22.886 1.00 95.00 182 GLY A C 1
ATOM 1443 O O . GLY A 1 182 ? 1.062 -5.362 -23.985 1.00 95.00 182 GLY A O 1
ATOM 1444 N N . PHE A 1 183 ? 2.381 -5.819 -22.216 1.00 96.38 183 PHE A N 1
ATOM 1445 C CA . PHE A 1 183 ? 3.550 -5.129 -22.757 1.00 96.38 183 PHE A CA 1
ATOM 1446 C C . PHE A 1 183 ? 4.083 -5.842 -24.009 1.00 96.38 183 PHE A C 1
ATOM 1448 O O . PHE A 1 183 ? 3.840 -7.032 -24.224 1.00 96.38 183 PHE A O 1
ATOM 1455 N N . ALA A 1 184 ? 4.778 -5.097 -24.871 1.00 94.19 184 ALA A N 1
ATOM 1456 C CA . ALA A 1 184 ? 5.435 -5.675 -26.039 1.00 94.19 184 ALA A CA 1
ATOM 1457 C C . ALA A 1 184 ? 6.554 -6.640 -25.609 1.00 94.19 184 ALA A C 1
ATOM 1459 O O . ALA A 1 184 ? 7.180 -6.450 -24.567 1.00 94.19 184 ALA A O 1
ATOM 1460 N N . ASP A 1 185 ? 6.810 -7.653 -26.430 1.00 93.88 185 ASP A N 1
ATOM 1461 C CA . ASP A 1 185 ? 7.929 -8.594 -26.286 1.00 93.88 185 ASP A CA 1
ATOM 1462 C C . ASP A 1 185 ? 9.276 -7.878 -26.127 1.00 93.88 185 ASP A C 1
ATOM 1464 O O . ASP A 1 185 ? 10.031 -8.200 -25.214 1.00 93.88 185 ASP A O 1
ATOM 1468 N N . SER A 1 186 ? 9.510 -6.804 -26.881 1.00 93.38 186 SER A N 1
ATOM 1469 C CA . SER A 1 186 ? 10.703 -5.952 -26.746 1.00 93.38 186 SER A CA 1
ATOM 1470 C C . SER A 1 186 ? 10.913 -5.332 -25.351 1.00 93.38 186 SER A C 1
ATOM 1472 O O . SER A 1 186 ? 12.008 -4.850 -25.047 1.00 93.38 186 SER A O 1
ATOM 1474 N N . VAL A 1 187 ? 9.889 -5.336 -24.488 1.00 95.38 187 VAL A N 1
ATOM 1475 C CA . VAL A 1 187 ? 9.959 -4.833 -23.109 1.00 95.38 187 VAL A CA 1
ATOM 1476 C C . VAL A 1 187 ? 10.341 -5.937 -22.129 1.00 95.38 187 VAL A C 1
ATOM 1478 O O . VAL A 1 187 ? 11.231 -5.727 -21.306 1.00 95.38 187 VAL A O 1
ATOM 1481 N N . TYR A 1 188 ? 9.655 -7.082 -22.179 1.00 94.19 188 TYR A N 1
ATOM 1482 C CA . TYR A 1 188 ? 9.787 -8.142 -21.171 1.00 94.19 188 TYR A CA 1
ATOM 1483 C C . TYR A 1 188 ? 10.705 -9.291 -21.584 1.00 94.19 188 TYR A C 1
ATOM 1485 O O . TYR A 1 188 ? 11.072 -10.103 -20.739 1.00 94.19 188 TYR A O 1
ATOM 1493 N N . THR A 1 189 ? 11.054 -9.382 -22.866 1.00 92.12 189 THR A N 1
ATOM 1494 C CA . THR A 1 189 ? 11.949 -10.401 -23.404 1.00 92.12 189 THR A CA 1
ATOM 1495 C C . THR A 1 189 ? 12.845 -9.812 -24.492 1.00 92.12 189 THR A C 1
ATOM 1497 O O . THR A 1 189 ? 12.793 -10.154 -25.668 1.00 92.12 189 THR A O 1
ATOM 1500 N N . TYR A 1 190 ? 13.673 -8.852 -24.076 1.00 89.25 190 TYR A N 1
ATOM 1501 C CA . TYR A 1 190 ? 14.602 -8.152 -24.965 1.00 89.25 190 TYR A CA 1
ATOM 1502 C C . TYR A 1 190 ? 15.601 -9.112 -25.628 1.00 89.25 190 TYR A C 1
ATOM 1504 O O . TYR A 1 190 ? 16.047 -8.851 -26.740 1.00 89.25 190 TYR A O 1
ATOM 1512 N N . TYR A 1 191 ? 15.923 -10.220 -24.956 1.00 87.38 191 TYR A N 1
ATOM 1513 C CA . TYR A 1 191 ? 16.779 -11.287 -25.476 1.00 87.38 191 TYR A CA 1
ATOM 1514 C C . TYR A 1 191 ? 15.968 -12.462 -26.047 1.00 87.38 191 TYR A C 1
ATOM 1516 O O . TYR A 1 191 ? 16.414 -13.601 -25.992 1.00 87.38 191 TYR A O 1
ATOM 1524 N N . GLU A 1 192 ? 14.746 -12.204 -26.528 1.00 87.56 192 GLU A N 1
ATOM 1525 C CA . GLU A 1 192 ? 13.905 -13.138 -27.300 1.00 87.56 192 GLU A CA 1
ATOM 1526 C C . GLU A 1 192 ? 13.663 -14.510 -26.638 1.00 87.56 192 GLU A C 1
ATOM 1528 O O . GLU A 1 192 ? 13.336 -15.504 -27.285 1.00 87.56 192 GLU A O 1
ATOM 1533 N N . GLY A 1 193 ? 13.761 -14.562 -25.312 1.00 78.31 193 GLY A N 1
ATOM 1534 C CA . GLY A 1 193 ? 13.516 -15.749 -24.508 1.00 78.31 193 GLY A CA 1
ATOM 1535 C C . GLY A 1 193 ? 14.748 -16.620 -24.277 1.00 78.31 193 GLY A C 1
ATOM 1536 O O . GLY A 1 193 ? 14.594 -17.649 -23.624 1.00 78.31 193 GLY A O 1
ATOM 1537 N N . GLU A 1 194 ? 15.934 -16.214 -24.740 1.00 80.94 194 GLU A N 1
ATOM 1538 C CA . GLU A 1 194 ? 17.204 -16.942 -24.564 1.00 80.94 194 GLU A CA 1
ATOM 1539 C C . GLU A 1 194 ? 17.771 -16.832 -23.136 1.00 80.94 194 GLU A C 1
ATOM 1541 O O . GLU A 1 194 ? 18.540 -17.683 -22.689 1.00 80.94 194 GLU A O 1
ATOM 1546 N N . HIS A 1 195 ? 17.384 -15.792 -22.387 1.00 83.62 195 HIS A N 1
ATOM 1547 C CA . HIS A 1 195 ? 17.912 -15.523 -21.049 1.00 83.62 195 HIS A CA 1
ATOM 1548 C C . HIS A 1 195 ? 16.810 -15.111 -20.064 1.00 83.62 195 HIS A C 1
ATOM 1550 O O . HIS A 1 195 ? 16.608 -13.924 -19.809 1.00 83.62 195 HIS A O 1
ATOM 1556 N N . ASP A 1 196 ? 16.124 -16.097 -19.471 1.00 85.75 196 ASP A N 1
ATOM 1557 C CA . ASP A 1 196 ? 15.007 -15.883 -18.532 1.00 85.75 196 ASP A CA 1
ATOM 1558 C C . ASP A 1 196 ? 15.348 -14.916 -17.393 1.00 85.75 196 ASP A C 1
ATOM 1560 O O . ASP A 1 196 ? 14.673 -13.902 -17.204 1.00 85.75 196 ASP A O 1
ATOM 1564 N N . TYR A 1 197 ? 16.464 -15.189 -16.716 1.00 88.69 197 TYR A N 1
ATOM 1565 C CA . TYR A 1 197 ? 16.961 -14.391 -15.602 1.00 88.69 197 TYR A CA 1
ATOM 1566 C C . TYR A 1 197 ? 17.319 -12.954 -16.010 1.00 88.69 197 TYR A C 1
ATOM 1568 O O . TYR A 1 197 ? 16.964 -12.001 -15.319 1.00 88.69 197 TYR A O 1
ATOM 1576 N N . ILE A 1 198 ? 17.992 -12.776 -17.153 1.00 92.56 198 ILE A N 1
ATOM 1577 C CA . ILE A 1 198 ? 18.401 -11.445 -17.625 1.00 92.56 198 ILE A CA 1
ATOM 1578 C C . ILE A 1 198 ? 17.183 -10.627 -18.056 1.00 92.56 198 ILE A C 1
ATOM 1580 O O . ILE A 1 198 ? 17.082 -9.442 -17.730 1.00 92.56 198 ILE A O 1
ATOM 1584 N N . ASP A 1 199 ? 16.248 -11.247 -18.771 1.00 92.94 199 ASP A N 1
ATOM 1585 C CA . ASP A 1 199 ? 14.990 -10.624 -19.178 1.00 92.94 199 ASP A CA 1
ATOM 1586 C C . ASP A 1 199 ? 14.183 -10.135 -17.968 1.00 92.94 199 ASP A C 1
ATOM 1588 O O . ASP A 1 199 ? 13.615 -9.043 -18.008 1.00 92.94 199 ASP A O 1
ATOM 1592 N N . ASP A 1 200 ? 14.179 -10.893 -16.868 1.00 93.75 200 ASP A N 1
ATOM 1593 C CA . ASP A 1 200 ? 13.479 -10.510 -15.645 1.00 93.75 200 ASP A CA 1
ATOM 1594 C C . ASP A 1 200 ? 13.930 -9.146 -15.108 1.00 93.75 200 ASP A C 1
ATOM 1596 O O . ASP A 1 200 ? 13.145 -8.191 -15.099 1.00 93.75 200 ASP A O 1
ATOM 1600 N N . TYR A 1 201 ? 15.198 -9.005 -14.712 1.00 93.94 201 TYR A N 1
ATOM 1601 C CA . TYR A 1 201 ? 15.650 -7.749 -14.114 1.00 93.94 201 TYR A CA 1
ATOM 1602 C C . TYR A 1 201 ? 15.815 -6.623 -15.139 1.00 93.94 201 TYR A C 1
ATOM 1604 O O . TYR A 1 201 ? 15.578 -5.452 -14.826 1.00 93.94 201 TYR A O 1
ATOM 1612 N N . SER A 1 202 ? 16.180 -6.941 -16.386 1.00 94.44 202 SER A N 1
ATOM 1613 C CA . SER A 1 202 ? 16.424 -5.911 -17.400 1.00 94.44 202 SER A CA 1
ATOM 1614 C C . SER A 1 202 ? 15.149 -5.284 -17.973 1.00 94.44 202 SER A C 1
ATOM 1616 O O . SER A 1 202 ? 15.182 -4.129 -18.423 1.00 94.44 202 SER A O 1
ATOM 1618 N N . SER A 1 203 ? 14.016 -5.988 -17.877 1.00 96.62 203 SER A N 1
ATOM 1619 C CA . SER A 1 203 ? 12.703 -5.491 -18.296 1.00 96.62 203 SER A CA 1
ATOM 1620 C C . SER A 1 203 ? 12.192 -4.322 -17.449 1.00 96.62 203 SER A C 1
ATOM 1622 O 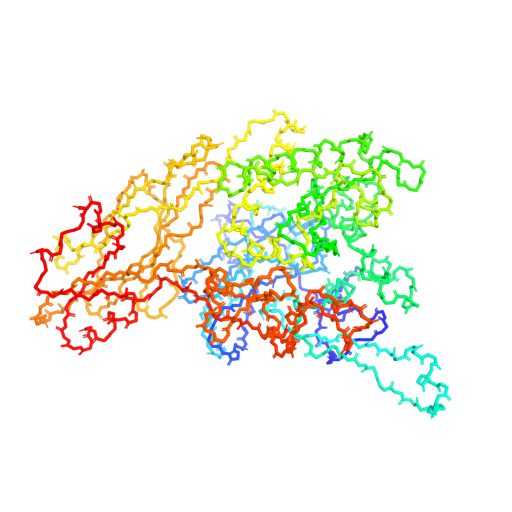O . SER A 1 203 ? 11.500 -3.448 -17.968 1.00 96.62 203 SER A O 1
ATOM 1624 N N . ARG A 1 204 ? 12.567 -4.227 -16.165 1.00 97.00 204 ARG A N 1
ATOM 1625 C CA . ARG A 1 204 ? 12.024 -3.231 -15.215 1.00 97.00 204 ARG A CA 1
ATOM 1626 C C . ARG A 1 204 ? 12.272 -1.786 -15.657 1.00 97.00 204 ARG A C 1
ATOM 1628 O O . ARG A 1 204 ? 11.360 -0.965 -15.634 1.00 97.00 204 ARG A O 1
ATOM 1635 N N . GLY A 1 205 ? 13.482 -1.476 -16.126 1.00 96.31 205 GLY A N 1
ATOM 1636 C CA . GLY A 1 205 ? 13.794 -0.147 -16.669 1.00 96.31 205 GLY A CA 1
ATOM 1637 C C . GLY A 1 205 ? 13.075 0.140 -17.995 1.00 96.31 205 GLY A C 1
ATOM 1638 O O . GLY A 1 205 ? 12.625 1.258 -18.228 1.00 96.31 205 GLY A O 1
ATOM 1639 N N . ARG A 1 206 ? 12.895 -0.879 -18.847 1.00 96.69 206 ARG A N 1
ATOM 1640 C CA . ARG A 1 206 ? 12.171 -0.764 -20.133 1.00 96.69 206 ARG A CA 1
ATOM 1641 C C . ARG A 1 206 ? 10.678 -0.558 -19.923 1.00 96.69 206 ARG A C 1
ATOM 1643 O O . ARG A 1 206 ? 10.050 0.206 -20.653 1.00 96.69 206 ARG A O 1
ATOM 1650 N N . TRP A 1 207 ? 10.128 -1.198 -18.899 1.00 97.88 207 TRP A N 1
ATOM 1651 C CA . TRP A 1 207 ? 8.766 -0.987 -18.440 1.00 97.88 207 TRP A CA 1
ATOM 1652 C C . TRP A 1 207 ? 8.545 0.476 -18.046 1.00 97.88 207 TRP A C 1
ATOM 1654 O O . TRP A 1 207 ? 7.622 1.100 -18.566 1.00 97.88 207 TRP A O 1
ATOM 1664 N N . VAL A 1 208 ? 9.442 1.061 -17.242 1.00 98.12 208 VAL A N 1
ATOM 1665 C CA . VAL A 1 208 ? 9.395 2.495 -16.900 1.00 98.12 208 VAL A CA 1
ATOM 1666 C C . VAL A 1 208 ? 9.430 3.372 -18.154 1.00 98.12 208 VAL A C 1
ATOM 1668 O O . VAL A 1 208 ? 8.611 4.280 -18.286 1.00 98.12 208 VAL A O 1
ATOM 1671 N N . ASN A 1 209 ? 10.313 3.073 -19.109 1.00 97.81 209 ASN A N 1
ATOM 1672 C CA . ASN A 1 209 ? 10.402 3.834 -20.360 1.00 97.81 209 ASN A CA 1
ATOM 1673 C C . ASN A 1 209 ? 9.122 3.728 -21.192 1.00 97.81 209 ASN A C 1
ATOM 1675 O O . ASN A 1 209 ? 8.691 4.719 -21.768 1.00 97.81 209 ASN A O 1
ATOM 1679 N N . THR A 1 210 ? 8.493 2.551 -21.221 1.00 97.88 210 THR A N 1
ATOM 1680 C CA . THR A 1 210 ? 7.229 2.328 -21.937 1.00 97.88 210 THR A CA 1
ATOM 1681 C C . THR A 1 210 ? 6.082 3.093 -21.284 1.00 97.88 210 THR A C 1
ATOM 1683 O O . THR A 1 210 ? 5.241 3.648 -21.986 1.00 97.88 210 THR A O 1
ATOM 1686 N N . LEU A 1 211 ? 6.046 3.167 -19.949 1.00 98.31 211 LEU A N 1
ATOM 1687 C CA . LEU A 1 211 ? 5.080 4.008 -19.240 1.00 98.31 211 LEU A CA 1
ATOM 1688 C C . LEU A 1 211 ? 5.280 5.490 -19.596 1.00 98.31 211 LEU A C 1
ATOM 1690 O O . LEU A 1 211 ? 4.314 6.163 -19.955 1.00 98.31 211 LEU A O 1
ATOM 1694 N N . ALA A 1 212 ? 6.530 5.961 -19.538 1.00 98.44 212 ALA A N 1
ATOM 1695 C CA . ALA A 1 212 ? 6.907 7.355 -19.762 1.00 98.44 212 ALA A CA 1
ATOM 1696 C C . ALA A 1 212 ? 6.843 7.813 -21.225 1.00 98.44 212 ALA A C 1
ATOM 1698 O O . ALA A 1 212 ? 6.671 9.008 -21.473 1.00 98.44 212 ALA A O 1
ATOM 1699 N N . GLY A 1 213 ? 6.992 6.900 -22.185 1.00 98.25 213 GLY A N 1
ATOM 1700 C CA . GLY A 1 213 ? 7.052 7.220 -23.608 1.00 98.25 213 GLY A CA 1
ATOM 1701 C C . GLY A 1 213 ? 5.844 8.034 -24.076 1.00 98.25 213 GLY A C 1
ATOM 1702 O O . GLY A 1 213 ? 4.697 7.697 -23.773 1.00 98.25 213 GLY A O 1
ATOM 1703 N N . GLY A 1 214 ? 6.112 9.131 -24.780 1.00 96.94 214 GLY A N 1
ATOM 1704 C CA . GLY A 1 214 ? 5.136 10.067 -25.332 1.00 96.94 214 GLY A CA 1
ATOM 1705 C C . GLY A 1 214 ? 4.716 11.157 -24.347 1.00 96.94 214 GLY A C 1
ATOM 1706 O O . GLY A 1 214 ? 4.165 12.177 -24.752 1.00 96.94 214 GLY A O 1
ATOM 1707 N N . SER A 1 215 ? 5.025 10.991 -23.056 1.00 97.62 215 SER A N 1
ATOM 1708 C CA . SER A 1 215 ? 4.841 12.051 -22.065 1.00 97.62 215 SER A CA 1
ATOM 1709 C C . SER A 1 215 ? 5.960 13.091 -22.143 1.00 97.62 215 SER A C 1
ATOM 1711 O O . SER A 1 215 ? 7.028 12.861 -22.707 1.00 97.62 215 SER A O 1
ATOM 1713 N N . GLU A 1 216 ? 5.770 14.207 -21.445 1.00 96.19 216 GLU A N 1
ATOM 1714 C CA . GLU A 1 216 ? 6.795 15.231 -21.206 1.00 96.19 216 GLU A CA 1
ATOM 1715 C C . GLU A 1 216 ? 8.094 14.712 -20.556 1.00 96.19 216 GLU A C 1
ATOM 1717 O O . GLU A 1 216 ? 9.112 15.400 -20.581 1.00 96.19 216 GLU A O 1
ATOM 1722 N N . LYS A 1 217 ? 8.080 13.505 -19.972 1.00 96.31 217 LYS A N 1
ATOM 1723 C CA . LYS A 1 217 ? 9.255 12.875 -19.350 1.00 96.31 217 LYS A CA 1
ATOM 1724 C C . LYS A 1 217 ? 10.084 12.053 -20.332 1.00 96.31 217 LYS A C 1
ATOM 1726 O O . LYS A 1 217 ? 11.275 11.866 -20.096 1.00 96.31 217 LYS A O 1
ATOM 1731 N N . HIS A 1 218 ? 9.482 11.595 -21.429 1.00 96.88 218 HIS A N 1
ATOM 1732 C CA . HIS A 1 218 ? 10.166 10.862 -22.492 1.00 96.88 218 HIS A CA 1
ATOM 1733 C C . HIS A 1 218 ? 9.475 11.101 -23.853 1.00 96.88 218 HIS A C 1
ATOM 1735 O O . HIS A 1 218 ? 8.883 10.178 -24.417 1.00 96.88 218 HIS A O 1
ATOM 1741 N N . PRO A 1 219 ? 9.536 12.336 -24.391 1.00 95.38 219 PRO A N 1
ATOM 1742 C CA . PRO A 1 219 ? 8.684 12.764 -25.506 1.00 95.38 219 PRO A CA 1
ATOM 1743 C C . PRO A 1 219 ? 8.979 12.040 -26.827 1.00 95.38 219 PRO A C 1
ATOM 1745 O O . PRO A 1 219 ? 8.056 11.733 -27.575 1.00 95.38 219 PRO A O 1
ATOM 1748 N N . ASP A 1 220 ? 10.246 11.711 -27.089 1.00 93.00 220 ASP A N 1
ATOM 1749 C CA . ASP A 1 220 ? 10.685 11.142 -28.374 1.00 93.00 220 ASP A CA 1
ATOM 1750 C C . ASP A 1 220 ? 10.536 9.612 -28.477 1.00 93.00 220 ASP A C 1
ATOM 1752 O O . ASP A 1 220 ? 10.975 9.005 -29.453 1.00 93.00 220 ASP A O 1
ATOM 1756 N N . ASN A 1 221 ? 9.941 8.960 -27.473 1.00 93.38 221 ASN A N 1
ATOM 1757 C CA . ASN A 1 221 ? 9.758 7.508 -27.441 1.00 93.38 221 ASN A CA 1
ATOM 1758 C C . ASN A 1 221 ? 8.265 7.170 -27.407 1.00 93.38 221 ASN A C 1
ATOM 1760 O O . ASN A 1 221 ? 7.571 7.699 -26.547 1.00 93.38 221 ASN A O 1
ATOM 1764 N N . PRO A 1 222 ? 7.732 6.319 -28.298 1.00 93.69 222 PRO A N 1
ATOM 1765 C CA . PRO A 1 222 ? 6.341 5.892 -28.204 1.00 93.69 222 PRO A CA 1
ATOM 1766 C C . PRO A 1 222 ? 6.084 5.113 -26.906 1.00 93.69 222 PRO A C 1
ATOM 1768 O O . PRO A 1 222 ? 6.857 4.245 -26.512 1.00 93.69 222 PRO A O 1
ATOM 1771 N N . GLY A 1 223 ? 4.955 5.373 -26.254 1.00 95.88 223 GLY A N 1
ATOM 1772 C CA . GLY A 1 223 ? 4.615 4.685 -25.015 1.00 95.88 223 GLY A CA 1
ATOM 1773 C C . GLY A 1 223 ? 3.204 4.978 -24.539 1.00 95.88 223 GLY A C 1
ATOM 1774 O O . GLY A 1 223 ? 2.298 5.256 -25.327 1.00 95.88 223 GLY A O 1
ATOM 1775 N N . LEU A 1 224 ? 3.015 4.874 -23.229 1.00 97.38 224 LEU A N 1
ATOM 1776 C CA . LEU A 1 224 ? 1.714 4.964 -22.581 1.00 97.38 224 LEU A CA 1
ATOM 1777 C C . LEU A 1 224 ? 1.374 6.374 -22.088 1.00 97.38 224 LEU A C 1
ATOM 1779 O O . LEU A 1 224 ? 0.329 6.531 -21.466 1.00 97.38 224 LEU A O 1
ATOM 1783 N N . ASN A 1 225 ? 2.189 7.389 -22.392 1.00 97.69 225 ASN A N 1
ATOM 1784 C CA . ASN A 1 225 ? 1.960 8.802 -22.064 1.00 97.69 225 ASN A CA 1
ATOM 1785 C C . ASN A 1 225 ? 1.763 9.088 -20.561 1.00 97.69 225 ASN A C 1
ATOM 1787 O O . ASN A 1 225 ? 1.133 10.081 -20.199 1.00 97.69 225 ASN A O 1
ATOM 1791 N N . ILE A 1 226 ? 2.290 8.241 -19.671 1.00 97.94 226 ILE A N 1
ATOM 1792 C CA . ILE A 1 226 ? 2.215 8.450 -18.220 1.00 97.94 226 ILE A CA 1
ATOM 1793 C C . ILE A 1 226 ? 3.442 9.265 -17.788 1.00 97.94 226 ILE A C 1
ATOM 1795 O O . ILE A 1 226 ? 4.557 8.776 -17.945 1.00 97.94 226 ILE A O 1
ATOM 1799 N N . PRO A 1 227 ? 3.300 10.473 -17.216 1.00 96.50 227 PRO A N 1
ATOM 1800 C CA . PRO A 1 227 ? 4.446 11.277 -16.793 1.00 96.50 227 PRO A CA 1
ATOM 1801 C C . PRO A 1 227 ? 5.088 10.690 -15.524 1.00 96.50 227 PRO A C 1
ATOM 1803 O O . PRO A 1 227 ? 4.733 11.043 -14.402 1.00 96.50 227 PRO A O 1
ATOM 1806 N N . VAL A 1 228 ? 6.030 9.759 -15.695 1.00 97.56 228 VAL A N 1
ATOM 1807 C CA . VAL A 1 228 ? 6.772 9.141 -14.585 1.00 97.56 228 VAL A CA 1
ATOM 1808 C C . VAL A 1 228 ? 7.917 10.062 -14.150 1.00 97.56 228 VAL A C 1
ATOM 1810 O O . VAL A 1 228 ? 8.855 10.292 -14.908 1.00 97.56 228 VAL A O 1
ATOM 1813 N N . ASP A 1 229 ? 7.858 10.584 -12.924 1.00 96.88 229 ASP A N 1
ATOM 1814 C CA . ASP A 1 229 ? 8.866 11.525 -12.408 1.00 96.88 229 ASP A CA 1
ATOM 1815 C C . ASP A 1 229 ? 10.198 10.872 -12.019 1.00 96.88 229 ASP A C 1
ATOM 1817 O O . ASP A 1 229 ? 11.247 11.504 -12.143 1.00 96.88 229 ASP A O 1
ATOM 1821 N N . LEU A 1 230 ? 10.164 9.639 -11.508 1.00 97.56 230 LEU A N 1
ATOM 1822 C CA . LEU A 1 230 ? 11.344 8.906 -11.049 1.00 97.56 230 LEU A CA 1
ATOM 1823 C C . LEU A 1 230 ? 11.090 7.394 -10.988 1.00 97.56 230 LEU A C 1
ATOM 1825 O O . LEU A 1 230 ? 9.944 6.947 -11.038 1.00 97.56 230 LEU A O 1
ATOM 1829 N N . SER A 1 231 ? 12.161 6.616 -10.834 1.00 98.12 231 SER A N 1
ATOM 1830 C CA . SER A 1 231 ? 12.132 5.161 -10.651 1.00 98.12 231 SER A CA 1
ATOM 1831 C C . SER A 1 231 ? 12.954 4.728 -9.432 1.00 98.12 231 SER A C 1
ATOM 1833 O O . SER A 1 231 ? 14.081 5.187 -9.240 1.00 98.12 231 SER A O 1
ATOM 1835 N N . LEU A 1 232 ? 12.410 3.808 -8.632 1.00 98.31 232 LEU A N 1
ATOM 1836 C CA . LEU A 1 232 ? 13.092 3.180 -7.500 1.00 98.31 232 LEU A CA 1
ATOM 1837 C C . LEU A 1 232 ? 13.124 1.664 -7.701 1.00 98.31 232 LEU A C 1
ATOM 1839 O O . LEU A 1 232 ? 12.082 1.013 -7.671 1.00 98.31 232 LEU A O 1
ATOM 1843 N N . ALA A 1 233 ? 14.322 1.103 -7.830 1.00 97.88 233 ALA A N 1
ATOM 1844 C CA . ALA A 1 233 ? 14.543 -0.327 -7.675 1.00 97.88 233 ALA A CA 1
ATOM 1845 C C . ALA A 1 233 ? 14.860 -0.618 -6.205 1.00 97.88 233 ALA A C 1
ATOM 1847 O O . ALA A 1 233 ? 15.945 -0.300 -5.722 1.00 97.88 233 ALA A O 1
ATOM 1848 N N . PHE A 1 234 ? 13.894 -1.176 -5.479 1.00 97.38 234 PHE A N 1
ATOM 1849 C CA . PHE A 1 234 ? 14.087 -1.578 -4.089 1.00 97.38 234 PHE A CA 1
ATOM 1850 C C . PHE A 1 234 ? 14.704 -2.975 -4.046 1.00 97.38 234 PHE A C 1
ATOM 1852 O O . PHE A 1 234 ? 14.092 -3.928 -4.521 1.00 97.38 234 PHE A O 1
ATOM 1859 N N . HIS A 1 235 ? 15.869 -3.090 -3.417 1.00 96.75 235 HIS A N 1
ATOM 1860 C CA . HIS A 1 235 ? 16.584 -4.335 -3.160 1.00 96.75 235 HIS A CA 1
ATOM 1861 C C . HIS A 1 235 ? 17.043 -4.420 -1.693 1.00 96.75 235 HIS A C 1
ATOM 1863 O O . HIS A 1 235 ? 16.969 -3.467 -0.905 1.00 96.75 235 HIS A O 1
ATOM 1869 N N . THR A 1 236 ? 17.499 -5.612 -1.327 1.00 95.62 236 THR A N 1
ATOM 1870 C CA . THR A 1 236 ? 18.262 -5.881 -0.105 1.00 95.62 236 THR A CA 1
ATOM 1871 C C . THR A 1 236 ? 19.494 -6.684 -0.507 1.00 95.62 236 THR A C 1
ATOM 1873 O O . THR A 1 236 ? 19.401 -7.529 -1.393 1.00 95.62 236 THR A O 1
ATOM 1876 N N . ASP A 1 237 ? 20.617 -6.437 0.158 1.00 94.31 237 ASP A N 1
ATOM 1877 C CA . ASP A 1 237 ? 21.925 -6.981 -0.203 1.00 94.31 237 ASP A CA 1
ATOM 1878 C C . ASP A 1 237 ? 22.134 -8.391 0.383 1.00 94.31 237 ASP A C 1
ATOM 1880 O O . ASP A 1 237 ? 21.383 -8.839 1.248 1.00 94.31 237 ASP A O 1
ATOM 1884 N N . ALA A 1 238 ? 23.204 -9.063 -0.030 1.00 91.56 238 ALA A N 1
ATOM 1885 C CA . ALA A 1 238 ? 23.585 -10.406 0.411 1.00 91.56 238 ALA A CA 1
ATOM 1886 C C . ALA A 1 238 ? 24.905 -10.437 1.218 1.00 91.56 238 ALA A C 1
ATOM 1888 O O . ALA A 1 238 ? 25.544 -11.474 1.361 1.00 91.56 238 ALA A O 1
ATOM 1889 N N . GLY A 1 239 ? 25.371 -9.300 1.748 1.00 90.12 239 GLY A N 1
ATOM 1890 C CA . GLY A 1 239 ? 26.590 -9.258 2.570 1.00 90.12 239 GLY A CA 1
ATOM 1891 C C . GLY A 1 239 ? 26.406 -9.931 3.938 1.00 90.12 239 GLY A C 1
ATOM 1892 O O . GLY A 1 239 ? 25.466 -9.610 4.648 1.00 90.12 239 GLY A O 1
ATOM 1893 N N . VAL A 1 240 ? 27.311 -10.802 4.377 1.00 90.19 240 VAL A N 1
ATOM 1894 C CA . VAL A 1 240 ? 27.180 -11.522 5.662 1.00 90.19 240 VAL A CA 1
ATOM 1895 C C . VAL A 1 240 ? 28.353 -11.230 6.596 1.00 90.19 240 VAL A C 1
ATOM 1897 O O . VAL A 1 240 ? 29.502 -11.140 6.155 1.00 90.19 240 VAL A O 1
ATOM 1900 N N . THR A 1 241 ? 28.093 -11.108 7.901 1.00 89.06 241 THR A N 1
ATOM 1901 C CA . THR A 1 241 ? 29.145 -11.112 8.926 1.00 89.06 241 THR A CA 1
ATOM 1902 C C . THR A 1 241 ? 28.948 -12.250 9.925 1.00 89.06 241 THR A C 1
ATOM 1904 O O . THR A 1 241 ? 27.846 -12.743 10.164 1.00 89.06 241 THR A O 1
ATOM 1907 N N . ARG A 1 242 ? 30.054 -12.708 10.524 1.00 85.56 242 ARG A N 1
ATOM 1908 C CA . ARG A 1 242 ? 30.020 -13.772 11.543 1.00 85.56 242 ARG A CA 1
ATOM 1909 C C . ARG A 1 242 ? 29.604 -13.271 12.929 1.00 85.56 242 ARG A C 1
ATOM 1911 O O . ARG A 1 242 ? 29.389 -14.088 13.809 1.00 85.56 242 ARG A O 1
ATOM 1918 N N . ASN A 1 243 ? 29.516 -11.959 13.119 1.00 87.12 243 ASN A N 1
ATOM 1919 C CA . ASN A 1 243 ? 29.166 -11.315 14.383 1.00 87.12 243 ASN A CA 1
ATOM 1920 C C . ASN A 1 243 ? 27.872 -10.496 14.224 1.00 87.12 243 ASN A C 1
ATOM 1922 O O . ASN A 1 243 ? 27.147 -10.640 13.242 1.00 87.12 243 ASN A O 1
ATOM 1926 N N . ASP A 1 244 ? 27.578 -9.632 15.190 1.00 88.56 244 ASP A N 1
ATOM 1927 C CA . ASP A 1 244 ? 26.366 -8.807 15.199 1.00 88.56 244 ASP A CA 1
ATOM 1928 C C . ASP A 1 244 ? 26.542 -7.406 14.572 1.00 88.56 244 ASP A C 1
ATOM 1930 O O . ASP A 1 244 ? 25.778 -6.481 14.860 1.00 88.56 244 ASP A O 1
ATOM 1934 N N . SER A 1 245 ? 27.548 -7.211 13.713 1.00 92.31 245 SER A N 1
ATOM 1935 C CA . SER A 1 245 ? 27.754 -5.928 13.032 1.00 92.31 245 SER A CA 1
ATOM 1936 C C . SER A 1 245 ? 26.708 -5.676 11.942 1.00 92.31 245 SER A C 1
ATOM 1938 O O . SER A 1 245 ? 26.405 -6.574 11.156 1.00 92.31 245 SER A O 1
ATOM 1940 N N . ILE A 1 246 ? 26.249 -4.430 11.824 1.00 95.81 246 ILE A N 1
ATOM 1941 C CA . ILE A 1 246 ? 25.306 -4.001 10.784 1.00 95.81 246 ILE A CA 1
ATOM 1942 C C . ILE A 1 246 ? 26.016 -3.755 9.452 1.00 95.81 246 ILE A C 1
ATOM 1944 O O . ILE A 1 246 ? 26.916 -2.913 9.376 1.00 95.81 246 ILE A O 1
ATOM 1948 N N . ILE A 1 247 ? 25.564 -4.427 8.390 1.00 97.31 247 ILE A N 1
ATOM 1949 C CA . ILE A 1 247 ? 25.997 -4.125 7.018 1.00 97.31 247 ILE A CA 1
ATOM 1950 C C . ILE A 1 247 ? 25.425 -2.770 6.602 1.00 97.31 247 ILE A C 1
ATOM 1952 O O . ILE A 1 247 ? 26.180 -1.876 6.217 1.00 97.31 247 ILE A O 1
ATOM 1956 N N . GLY A 1 248 ? 24.109 -2.593 6.741 1.00 97.50 248 GLY A N 1
ATOM 1957 C CA . GLY A 1 248 ? 23.429 -1.318 6.526 1.00 97.50 248 GLY A CA 1
ATOM 1958 C C . GLY A 1 248 ? 23.232 -0.945 5.057 1.00 97.50 248 GLY A C 1
ATOM 1959 O O . GLY A 1 248 ? 23.299 -1.778 4.154 1.00 97.50 248 GLY A O 1
ATOM 1960 N N . THR A 1 249 ? 22.972 0.340 4.816 1.00 98.62 249 THR A N 1
ATOM 1961 C CA . THR A 1 249 ? 22.317 0.803 3.584 1.00 98.62 249 THR A CA 1
ATOM 1962 C C . THR A 1 249 ? 23.309 1.258 2.525 1.00 98.62 249 THR A C 1
ATOM 1964 O O . THR A 1 249 ? 24.022 2.245 2.728 1.00 98.62 249 THR A O 1
ATOM 1967 N N . LEU A 1 250 ? 23.301 0.596 1.368 1.00 98.44 250 LEU A N 1
ATOM 1968 C CA . LEU A 1 250 ? 24.004 0.982 0.143 1.00 98.44 250 LEU A CA 1
ATOM 1969 C C . LEU A 1 250 ? 22.998 1.560 -0.863 1.00 98.44 250 LEU A C 1
ATOM 1971 O O . LEU A 1 250 ? 21.822 1.209 -0.867 1.00 98.44 250 LEU A O 1
ATOM 1975 N N . ALA A 1 251 ? 23.448 2.479 -1.712 1.00 98.31 251 ALA A N 1
ATOM 1976 C CA . ALA A 1 251 ? 22.610 2.996 -2.781 1.00 98.31 251 ALA A CA 1
ATOM 1977 C C . ALA A 1 251 ? 23.414 3.159 -4.074 1.00 98.31 251 ALA A C 1
ATOM 1979 O O . ALA A 1 251 ? 24.613 3.449 -4.054 1.00 98.31 251 ALA A O 1
ATOM 1980 N N . ILE A 1 252 ? 22.760 2.944 -5.208 1.00 98.50 252 ILE A N 1
ATOM 1981 C CA . ILE A 1 252 ? 23.381 2.890 -6.528 1.00 98.50 252 ILE A CA 1
ATOM 1982 C C . ILE A 1 252 ? 22.624 3.816 -7.480 1.00 98.50 252 ILE A C 1
ATOM 1984 O O . ILE A 1 252 ? 21.396 3.824 -7.536 1.00 98.50 252 ILE A O 1
ATOM 1988 N N . TYR A 1 253 ? 23.382 4.555 -8.281 1.00 98.19 253 TYR A N 1
ATOM 1989 C CA . TYR A 1 253 ? 22.891 5.295 -9.438 1.00 98.19 253 TYR A CA 1
ATOM 1990 C C . TYR A 1 253 ? 23.750 4.957 -10.659 1.00 98.19 253 TYR A C 1
ATOM 1992 O O . TYR A 1 253 ? 24.838 4.384 -10.537 1.00 98.19 253 TYR A O 1
ATOM 2000 N N . THR A 1 254 ? 23.284 5.343 -11.844 1.00 97.81 254 THR A N 1
ATOM 2001 C CA . THR A 1 254 ? 24.060 5.190 -13.077 1.00 97.81 254 THR A CA 1
ATOM 2002 C C . THR A 1 254 ? 24.143 6.512 -13.822 1.00 97.81 254 THR A C 1
ATOM 2004 O O . THR A 1 254 ? 23.123 7.066 -14.240 1.00 97.81 254 THR A O 1
ATOM 2007 N N . ARG A 1 255 ? 25.374 7.009 -13.986 1.00 95.62 255 ARG A N 1
ATOM 2008 C CA . ARG A 1 255 ? 25.658 8.269 -14.686 1.00 95.62 255 ARG A CA 1
ATOM 2009 C C . ARG A 1 255 ? 25.551 8.151 -16.205 1.00 95.62 255 ARG A C 1
ATOM 2011 O O . ARG A 1 255 ? 24.988 9.046 -16.814 1.00 95.62 255 ARG A O 1
ATOM 2018 N N . ASP A 1 256 ? 26.083 7.081 -16.786 1.00 95.44 256 ASP A N 1
ATOM 2019 C CA . ASP A 1 256 ? 26.099 6.852 -18.235 1.00 95.44 256 ASP A CA 1
ATOM 2020 C C . ASP A 1 256 ? 25.124 5.729 -18.609 1.00 95.44 256 ASP A C 1
ATOM 2022 O O . ASP A 1 256 ? 25.163 4.643 -18.024 1.00 95.44 256 ASP A O 1
ATOM 2026 N N . SER A 1 257 ? 24.239 5.998 -19.565 1.00 93.56 257 SER A N 1
ATOM 2027 C CA . SER A 1 257 ? 23.383 4.993 -20.190 1.00 93.56 257 SER A CA 1
ATOM 2028 C C . SER A 1 257 ? 23.621 5.034 -21.687 1.00 93.56 257 SER A C 1
ATOM 2030 O O . SER A 1 257 ? 23.304 6.032 -22.321 1.00 93.56 257 SER A O 1
ATOM 2032 N N . ASP A 1 258 ? 24.153 3.952 -22.247 1.00 88.88 258 ASP A N 1
ATOM 2033 C CA . ASP A 1 258 ? 24.359 3.785 -23.690 1.00 88.88 258 ASP A CA 1
ATOM 2034 C C . ASP A 1 258 ? 25.138 4.950 -24.342 1.00 88.88 258 ASP A C 1
ATOM 2036 O O . ASP A 1 258 ? 24.823 5.394 -25.445 1.00 88.88 258 ASP A O 1
ATOM 2040 N N . GLY A 1 259 ? 26.170 5.454 -23.649 1.00 92.25 259 GLY A N 1
ATOM 2041 C CA . GLY A 1 259 ? 27.044 6.521 -24.145 1.00 92.25 259 GLY A CA 1
ATOM 2042 C C . GLY A 1 259 ? 26.493 7.940 -23.979 1.00 92.25 259 GLY A C 1
ATOM 2043 O O . GLY A 1 259 ? 27.048 8.877 -24.558 1.00 92.25 259 GLY A O 1
ATOM 2044 N N . THR A 1 260 ? 25.409 8.119 -23.216 1.00 94.69 260 THR A N 1
ATOM 2045 C CA . THR A 1 260 ? 24.887 9.434 -22.832 1.00 94.69 260 THR A CA 1
ATOM 2046 C C . THR A 1 260 ? 24.748 9.588 -21.318 1.00 94.69 260 THR A C 1
ATOM 2048 O O . THR A 1 260 ? 24.293 8.695 -20.600 1.00 94.69 260 THR A O 1
ATOM 2051 N N . GLU A 1 261 ? 25.078 10.785 -20.829 1.00 96.69 261 GLU A N 1
ATOM 2052 C CA . GLU A 1 261 ? 24.856 11.208 -19.441 1.00 96.69 261 GLU A CA 1
ATOM 2053 C C . GLU A 1 261 ? 23.622 12.108 -19.285 1.00 96.69 261 GLU A C 1
ATOM 2055 O O . GLU A 1 261 ? 23.452 12.773 -18.258 1.00 96.69 261 GLU A O 1
ATOM 2060 N N . LEU A 1 262 ? 22.763 12.158 -20.304 1.00 97.06 262 LEU A N 1
ATOM 2061 C CA . LEU A 1 262 ? 21.536 12.948 -20.314 1.00 97.06 262 LEU A CA 1
ATOM 2062 C C . LEU A 1 262 ? 20.305 12.044 -20.238 1.00 97.06 262 LEU A C 1
ATOM 2064 O O . LEU A 1 262 ? 20.270 10.949 -20.794 1.00 97.06 262 LEU A O 1
ATOM 2068 N N . LEU A 1 263 ? 19.283 12.527 -19.541 1.00 96.44 263 LEU A N 1
ATOM 2069 C CA . LEU A 1 263 ? 17.916 12.025 -19.623 1.00 96.44 263 LEU A CA 1
ATOM 2070 C C . LEU A 1 263 ? 17.261 12.534 -20.922 1.00 96.44 263 LEU A C 1
ATOM 2072 O O . LEU A 1 263 ? 17.699 13.557 -21.454 1.00 96.44 263 LEU A O 1
ATOM 2076 N N . PRO A 1 264 ? 16.161 11.921 -21.399 1.00 95.94 264 PRO A N 1
ATOM 2077 C CA . PRO A 1 264 ? 15.426 12.396 -22.577 1.00 95.94 264 PRO A CA 1
ATOM 2078 C C . PRO A 1 264 ? 14.940 13.844 -22.466 1.00 95.94 264 PRO A C 1
ATOM 2080 O O . PRO A 1 264 ? 14.748 14.519 -23.467 1.00 95.94 264 PRO A O 1
ATOM 2083 N N . THR A 1 265 ? 14.762 14.346 -21.244 1.00 94.69 265 THR A N 1
ATOM 2084 C CA . THR A 1 265 ? 14.395 15.744 -20.978 1.00 94.69 265 THR A CA 1
ATOM 2085 C C . THR A 1 265 ? 15.564 16.727 -21.131 1.00 94.69 265 THR A C 1
ATOM 2087 O O . THR A 1 265 ? 15.388 17.920 -20.905 1.00 94.69 265 THR A O 1
ATOM 2090 N N . GLY A 1 266 ? 16.772 16.245 -21.442 1.00 94.69 266 GLY A N 1
ATOM 2091 C CA . GLY A 1 266 ? 18.007 17.030 -21.517 1.00 94.69 266 GLY A CA 1
ATOM 2092 C C . GLY A 1 266 ? 18.699 17.266 -20.169 1.00 94.69 266 GLY A C 1
ATOM 2093 O O . GLY A 1 266 ? 19.824 17.760 -20.140 1.00 94.69 266 GLY A O 1
ATOM 2094 N N . HIS A 1 267 ? 18.071 16.897 -19.047 1.00 94.38 267 HIS A N 1
ATOM 2095 C CA . HIS A 1 267 ? 18.693 16.995 -17.724 1.00 94.38 267 HIS A CA 1
ATOM 2096 C C . HIS A 1 267 ? 19.831 15.984 -17.566 1.00 94.38 267 HIS A C 1
ATOM 2098 O O . HIS A 1 267 ? 19.762 14.867 -18.077 1.00 94.38 267 HIS A O 1
ATOM 2104 N N . SER A 1 268 ? 20.860 16.344 -16.798 1.00 96.69 268 SER A N 1
ATOM 2105 C CA . SER A 1 268 ? 21.942 15.414 -16.472 1.00 96.69 268 SER A CA 1
ATOM 2106 C C . SER A 1 268 ? 21.432 14.237 -15.638 1.00 96.69 268 SER A C 1
ATOM 2108 O O . SER A 1 268 ? 20.675 14.409 -14.684 1.00 96.69 268 SER A O 1
ATOM 2110 N N . ARG A 1 269 ? 21.944 13.036 -15.912 1.00 96.31 269 ARG A N 1
ATOM 2111 C CA . ARG A 1 269 ? 21.748 11.853 -15.065 1.00 96.31 269 ARG A CA 1
ATOM 2112 C C . ARG A 1 269 ? 22.398 11.986 -13.683 1.00 96.31 269 ARG A C 1
ATOM 2114 O O . ARG A 1 269 ? 22.121 11.165 -12.812 1.00 96.31 269 ARG A O 1
ATOM 2121 N N . LEU A 1 270 ? 23.193 13.030 -13.419 1.00 96.62 270 LEU A N 1
ATOM 2122 C CA . LEU A 1 270 ? 23.608 13.376 -12.052 1.00 96.62 270 LEU A CA 1
ATOM 2123 C C . LEU A 1 270 ? 22.418 13.719 -11.143 1.00 96.62 270 LEU A C 1
ATOM 2125 O O . LEU A 1 270 ? 22.506 13.489 -9.941 1.00 96.62 270 LEU A O 1
ATOM 2129 N N . THR A 1 271 ? 21.272 14.119 -11.697 1.00 96.00 271 THR A N 1
ATOM 2130 C CA . THR A 1 271 ? 20.020 14.237 -10.937 1.00 96.00 271 THR A CA 1
ATOM 2131 C C . THR A 1 271 ? 19.645 12.920 -10.234 1.00 96.00 271 THR A C 1
ATOM 2133 O O . THR A 1 271 ? 19.133 12.941 -9.115 1.00 96.00 271 THR A O 1
ATOM 2136 N N . SER A 1 272 ? 19.972 11.759 -10.818 1.00 97.75 272 SER A N 1
ATOM 2137 C CA . SER A 1 272 ? 19.796 10.453 -10.166 1.00 97.75 272 SER A CA 1
ATOM 2138 C C . SER A 1 272 ? 20.708 10.272 -8.950 1.00 97.75 272 SER A C 1
ATOM 2140 O O . SER A 1 272 ? 20.308 9.630 -7.980 1.00 97.75 272 SER A O 1
ATOM 2142 N N . ARG A 1 273 ? 21.919 10.848 -8.956 1.00 97.62 273 ARG A N 1
ATOM 2143 C CA . ARG A 1 273 ? 22.817 10.834 -7.789 1.00 97.62 273 ARG A CA 1
ATOM 2144 C C . ARG A 1 273 ? 22.223 11.639 -6.641 1.00 97.62 273 ARG A C 1
ATOM 2146 O O . ARG A 1 273 ? 22.263 11.171 -5.508 1.00 97.62 273 ARG A O 1
ATOM 2153 N N . ASP A 1 274 ? 21.676 12.818 -6.924 1.00 97.56 274 ASP A N 1
ATOM 2154 C CA . ASP A 1 274 ? 21.082 13.677 -5.893 1.00 97.56 274 ASP A CA 1
ATOM 2155 C C . ASP A 1 274 ? 19.811 13.058 -5.315 1.00 97.56 274 ASP A C 1
ATOM 2157 O O . ASP A 1 274 ? 19.637 13.027 -4.097 1.00 97.56 274 ASP A O 1
ATOM 2161 N N . TYR A 1 275 ? 18.976 12.465 -6.173 1.00 98.50 275 TYR A N 1
ATOM 2162 C CA . TYR A 1 275 ? 17.850 11.641 -5.743 1.00 98.50 275 TYR A CA 1
ATOM 2163 C C . TYR A 1 275 ? 18.299 10.507 -4.802 1.00 98.50 275 TYR A C 1
ATOM 2165 O O . TYR A 1 275 ? 17.771 10.363 -3.697 1.00 98.50 275 TYR A O 1
ATOM 2173 N N . THR A 1 276 ? 19.322 9.753 -5.210 1.00 98.69 276 THR A N 1
ATOM 2174 C CA . THR A 1 276 ? 19.887 8.639 -4.433 1.00 98.69 276 THR A CA 1
ATOM 2175 C C . THR A 1 276 ? 20.402 9.096 -3.065 1.00 98.69 276 THR A C 1
ATOM 2177 O O . THR A 1 276 ? 20.134 8.455 -2.048 1.00 98.69 276 THR A O 1
ATOM 2180 N N . ASP A 1 277 ? 21.118 10.222 -3.022 1.00 98.50 277 ASP A N 1
ATOM 2181 C CA . ASP A 1 277 ? 21.681 10.793 -1.797 1.00 98.50 277 ASP A CA 1
ATOM 2182 C C . ASP A 1 277 ? 20.596 11.262 -0.824 1.00 98.50 277 ASP A C 1
ATOM 2184 O O . ASP A 1 277 ? 20.689 10.984 0.373 1.00 98.50 277 ASP A O 1
ATOM 2188 N N . LEU A 1 278 ? 19.540 11.913 -1.326 1.00 98.38 278 LEU A N 1
ATOM 2189 C CA . LEU A 1 278 ? 18.403 12.349 -0.512 1.00 98.38 278 LEU A CA 1
ATOM 2190 C C . LEU A 1 278 ? 17.686 11.161 0.138 1.00 98.38 278 LEU A C 1
ATOM 2192 O O . LEU A 1 278 ? 17.422 11.191 1.342 1.00 98.38 278 LEU A O 1
ATOM 2196 N N . VAL A 1 279 ? 17.414 10.101 -0.628 1.00 98.88 279 VAL A N 1
ATOM 2197 C CA . VAL A 1 279 ? 16.755 8.893 -0.107 1.00 98.88 279 VAL A CA 1
ATOM 2198 C C . VAL A 1 279 ? 17.637 8.175 0.911 1.00 98.88 279 VAL A C 1
ATOM 2200 O O . VAL A 1 279 ? 17.186 7.920 2.028 1.00 98.88 279 VAL A O 1
ATOM 2203 N N . GLN A 1 280 ? 18.903 7.898 0.585 1.00 98.81 280 GLN A N 1
ATOM 2204 C CA . GLN A 1 280 ? 19.802 7.193 1.504 1.00 98.81 280 GLN A CA 1
ATOM 2205 C C . GLN A 1 280 ? 20.027 7.990 2.796 1.00 98.81 280 GLN A C 1
ATOM 2207 O O . GLN A 1 280 ? 20.014 7.425 3.890 1.00 98.81 280 GLN A O 1
ATOM 2212 N N . THR A 1 281 ? 20.217 9.307 2.688 1.00 98.56 281 THR A N 1
ATOM 2213 C CA . THR A 1 281 ? 20.410 10.183 3.850 1.00 98.56 281 THR A CA 1
ATOM 2214 C C . THR A 1 281 ? 19.180 10.189 4.748 1.00 98.56 281 THR A C 1
ATOM 2216 O O . THR A 1 281 ? 19.324 10.075 5.963 1.00 98.56 281 THR A O 1
ATOM 2219 N N . GLN A 1 282 ? 17.977 10.252 4.171 1.00 98.56 282 GLN A N 1
ATOM 2220 C CA . GLN A 1 282 ? 16.740 10.201 4.944 1.00 98.56 282 GLN A CA 1
ATOM 2221 C C . GLN A 1 282 ? 16.584 8.870 5.694 1.00 98.56 282 GLN A C 1
ATOM 2223 O O . GLN A 1 282 ? 16.291 8.890 6.887 1.00 98.56 282 GLN A O 1
ATOM 2228 N N . ILE A 1 283 ? 16.834 7.734 5.030 1.00 98.69 283 ILE A N 1
ATOM 2229 C CA . ILE A 1 283 ? 16.792 6.397 5.651 1.00 98.69 283 ILE A CA 1
ATOM 2230 C C . ILE A 1 283 ? 17.775 6.312 6.819 1.00 98.69 283 ILE A C 1
ATOM 2232 O O . ILE A 1 283 ? 17.389 5.984 7.937 1.00 98.69 283 ILE A O 1
ATOM 2236 N N . VAL A 1 284 ? 19.048 6.627 6.577 1.00 98.69 284 VAL A N 1
ATOM 2237 C CA . VAL A 1 284 ? 20.098 6.476 7.591 1.00 98.69 284 VAL A CA 1
ATOM 2238 C C . VAL A 1 284 ? 19.854 7.392 8.787 1.00 98.69 284 VAL A C 1
ATOM 2240 O O . VAL A 1 284 ? 20.049 6.959 9.920 1.00 98.69 284 VAL A O 1
ATOM 2243 N N . ASN A 1 285 ? 19.436 8.640 8.563 1.00 98.19 285 ASN A N 1
ATOM 2244 C CA . ASN A 1 285 ? 19.178 9.573 9.658 1.00 98.19 285 ASN A CA 1
ATOM 2245 C C . ASN A 1 285 ? 18.029 9.088 10.548 1.00 98.19 285 ASN A C 1
ATOM 2247 O O . ASN A 1 285 ? 18.179 9.073 11.768 1.00 98.19 285 ASN A O 1
ATOM 2251 N N . ASP A 1 286 ? 16.925 8.637 9.949 1.00 98.00 286 ASP A N 1
ATOM 2252 C CA . ASP A 1 286 ? 15.777 8.126 10.701 1.00 98.00 286 ASP A CA 1
ATOM 2253 C C . ASP A 1 286 ? 16.135 6.849 11.478 1.00 98.00 286 ASP A C 1
ATOM 2255 O O . ASP A 1 286 ? 15.806 6.723 12.658 1.00 98.00 286 ASP A O 1
ATOM 2259 N N . LEU A 1 287 ? 16.865 5.918 10.853 1.00 98.00 287 LEU A N 1
ATOM 2260 C CA . LEU A 1 287 ? 17.303 4.683 11.510 1.00 98.00 287 LEU A CA 1
ATOM 2261 C C . LEU A 1 287 ? 18.276 4.942 12.659 1.00 98.00 287 LEU A C 1
ATOM 2263 O O . LEU A 1 287 ? 18.169 4.305 13.707 1.00 98.00 287 LEU A O 1
ATOM 2267 N N . ARG A 1 288 ? 19.195 5.899 12.504 1.00 97.88 288 ARG A N 1
ATOM 2268 C CA . ARG A 1 288 ? 20.108 6.292 13.584 1.00 97.88 288 ARG A CA 1
ATOM 2269 C C . ARG A 1 288 ? 19.399 6.978 14.738 1.00 97.88 288 ARG A C 1
ATOM 2271 O O . ARG A 1 288 ? 19.787 6.767 15.882 1.00 97.88 288 ARG A O 1
ATOM 2278 N N . ALA A 1 289 ? 18.374 7.773 14.444 1.00 96.56 289 ALA A N 1
ATOM 2279 C CA . ALA A 1 289 ? 17.603 8.468 15.463 1.00 96.56 289 ALA A CA 1
ATOM 2280 C C . ALA A 1 289 ? 16.705 7.520 16.273 1.00 96.56 289 ALA A C 1
ATOM 2282 O O . ALA A 1 289 ? 16.566 7.709 17.478 1.00 96.56 289 ALA A O 1
ATOM 2283 N N . LEU A 1 290 ? 16.094 6.521 15.624 1.00 95.06 290 LEU A N 1
ATOM 2284 C CA . LEU A 1 290 ? 15.001 5.746 16.223 1.00 95.06 290 LEU A CA 1
ATOM 2285 C C . LEU A 1 290 ? 15.331 4.280 16.534 1.00 95.06 290 LEU A C 1
ATOM 2287 O O . LEU A 1 290 ? 14.625 3.679 17.336 1.00 95.06 290 LEU A O 1
ATOM 2291 N N . TRP A 1 291 ? 16.367 3.695 15.924 1.00 94.31 291 TRP A N 1
ATOM 2292 C CA . TRP A 1 291 ? 16.633 2.252 16.024 1.00 94.31 291 TRP A CA 1
ATOM 2293 C C . TRP A 1 291 ? 18.061 1.909 16.425 1.00 94.31 291 TRP A C 1
ATOM 2295 O O . TRP A 1 291 ? 18.287 1.259 17.444 1.00 94.31 291 TRP A O 1
ATOM 2305 N N . ASN A 1 292 ? 19.035 2.296 15.606 1.00 95.25 292 ASN A N 1
ATOM 2306 C CA . ASN A 1 292 ? 20.429 1.944 15.825 1.00 95.25 292 ASN A CA 1
ATOM 2307 C C . ASN A 1 292 ? 21.321 3.139 15.471 1.00 95.25 292 ASN A C 1
ATOM 2309 O O . ASN A 1 292 ? 21.551 3.379 14.283 1.00 95.25 292 ASN A O 1
ATOM 2313 N N . PRO A 1 293 ? 21.880 3.863 16.462 1.00 96.25 293 PRO A N 1
ATOM 2314 C CA . PRO A 1 293 ? 22.712 5.043 16.207 1.00 96.25 293 PRO A CA 1
ATOM 2315 C C . PRO A 1 293 ? 23.964 4.732 15.373 1.00 96.25 293 PRO A C 1
ATOM 2317 O O . PRO A 1 293 ? 24.526 5.629 14.744 1.00 96.25 293 PRO A O 1
ATOM 2320 N N . ASN A 1 294 ? 24.362 3.459 15.304 1.00 95.25 294 ASN A N 1
ATOM 2321 C CA . ASN A 1 294 ? 25.486 2.968 14.518 1.00 95.25 294 ASN A CA 1
ATOM 2322 C C . ASN A 1 294 ? 25.058 2.340 13.183 1.00 95.25 294 ASN A C 1
ATOM 2324 O O . ASN A 1 294 ? 25.869 1.659 12.560 1.00 95.25 294 ASN A O 1
ATOM 2328 N N . TRP A 1 295 ? 23.818 2.553 12.718 1.00 98.06 295 TRP A N 1
ATOM 2329 C CA . TRP A 1 295 ? 23.387 2.052 11.413 1.00 98.06 295 TRP A CA 1
ATOM 2330 C C . TRP A 1 295 ? 24.347 2.528 10.319 1.00 98.06 295 TRP A C 1
ATOM 2332 O O . TRP A 1 295 ? 24.606 3.731 10.154 1.00 98.06 295 TRP A O 1
ATOM 2342 N N . THR A 1 296 ? 24.918 1.572 9.593 1.00 97.81 296 THR A N 1
ATOM 2343 C CA . THR A 1 296 ? 25.981 1.834 8.627 1.00 97.81 296 THR A CA 1
ATOM 2344 C C . THR A 1 296 ? 25.424 2.544 7.394 1.00 97.81 296 THR A C 1
ATOM 2346 O O . THR A 1 296 ? 24.534 2.043 6.707 1.00 97.81 296 THR A O 1
ATOM 2349 N N . ARG A 1 297 ? 25.988 3.716 7.079 1.00 98.19 297 ARG A N 1
ATOM 2350 C CA . ARG A 1 297 ? 25.801 4.381 5.784 1.00 98.19 297 ARG A CA 1
ATOM 2351 C C . ARG A 1 297 ? 26.888 3.890 4.844 1.00 98.19 297 ARG A C 1
ATOM 2353 O O . ARG A 1 297 ? 28.043 4.284 5.000 1.00 98.19 297 ARG A O 1
ATOM 2360 N N . ARG A 1 298 ? 26.535 3.031 3.892 1.00 97.94 298 ARG A N 1
ATOM 2361 C CA . ARG A 1 298 ? 27.467 2.570 2.856 1.00 97.94 298 ARG A CA 1
ATOM 2362 C C . ARG A 1 298 ? 27.531 3.582 1.709 1.00 97.94 298 ARG A C 1
ATOM 2364 O O . ARG A 1 298 ? 26.939 4.660 1.767 1.00 97.94 298 ARG A O 1
ATOM 2371 N N . GLY A 1 299 ? 28.322 3.265 0.688 1.00 97.25 299 GLY A N 1
ATOM 2372 C CA . GLY A 1 299 ? 28.593 4.173 -0.424 1.00 97.25 299 GLY A CA 1
ATOM 2373 C C . GLY A 1 299 ? 27.357 4.550 -1.248 1.00 97.25 299 GLY A C 1
ATOM 2374 O O . GLY A 1 299 ? 26.339 3.865 -1.236 1.00 97.25 299 GLY A O 1
ATOM 2375 N N . ILE A 1 300 ? 27.497 5.634 -2.009 1.00 97.88 300 ILE A N 1
ATOM 2376 C CA . ILE A 1 300 ? 26.648 5.914 -3.169 1.00 97.88 300 ILE A CA 1
ATOM 2377 C C . ILE A 1 300 ? 27.470 5.546 -4.397 1.00 97.88 300 ILE A C 1
ATOM 2379 O O . ILE A 1 300 ? 28.455 6.214 -4.721 1.00 97.88 300 ILE A O 1
ATOM 2383 N N . TRP A 1 301 ? 27.125 4.439 -5.040 1.00 98.00 301 TRP A N 1
ATOM 2384 C CA . TRP A 1 301 ? 27.919 3.869 -6.121 1.00 98.00 301 TRP A CA 1
ATOM 2385 C C . TRP A 1 301 ? 27.405 4.305 -7.490 1.00 98.00 301 TRP A C 1
ATOM 2387 O O . TRP A 1 301 ? 26.232 4.136 -7.802 1.00 98.00 301 TRP A O 1
ATOM 2397 N N . ASN A 1 302 ? 28.312 4.798 -8.337 1.00 97.81 302 ASN A N 1
ATOM 2398 C CA . ASN A 1 302 ? 28.070 4.895 -9.775 1.00 97.81 302 ASN A CA 1
ATOM 2399 C C . ASN A 1 302 ? 28.394 3.540 -10.419 1.00 97.81 302 ASN A C 1
ATOM 2401 O O . ASN A 1 302 ? 29.574 3.192 -10.567 1.00 97.81 302 ASN A O 1
ATOM 2405 N N . ARG A 1 303 ? 27.371 2.744 -10.731 1.00 96.75 303 ARG A N 1
ATOM 2406 C CA . ARG A 1 303 ? 27.514 1.406 -11.327 1.00 96.75 303 ARG A CA 1
ATOM 2407 C C . ARG A 1 303 ? 26.418 1.153 -12.354 1.00 96.75 303 ARG A C 1
ATOM 2409 O O . ARG A 1 303 ? 25.319 1.682 -12.245 1.00 96.75 303 ARG A O 1
ATOM 2416 N N . SER A 1 304 ? 26.734 0.329 -13.347 1.00 95.25 304 SER A N 1
ATOM 2417 C CA . SER A 1 304 ? 25.872 0.016 -14.493 1.00 95.25 304 SER A CA 1
ATOM 2418 C C . SER A 1 304 ? 24.912 -1.138 -14.165 1.00 95.25 304 SER A C 1
ATOM 2420 O O . SER A 1 304 ? 25.048 -2.233 -14.701 1.00 95.25 304 SER A O 1
ATOM 2422 N N . TYR A 1 305 ? 23.977 -0.911 -13.238 1.00 95.69 305 TYR A N 1
ATOM 2423 C CA . TYR A 1 305 ? 22.908 -1.867 -12.917 1.00 95.69 305 TYR A CA 1
ATOM 2424 C C . TYR A 1 305 ? 21.720 -1.619 -13.837 1.00 95.69 305 TYR A C 1
ATOM 2426 O O . TYR A 1 305 ? 21.403 -0.470 -14.136 1.00 95.69 305 TYR A O 1
ATOM 2434 N N . SER A 1 306 ? 21.068 -2.675 -14.324 1.00 95.50 306 SER A N 1
ATOM 2435 C CA . SER A 1 306 ? 20.085 -2.520 -15.399 1.00 95.50 306 SER A CA 1
ATOM 2436 C C . SER A 1 306 ? 18.904 -1.636 -15.003 1.00 95.50 306 SER A C 1
ATOM 2438 O O . SER A 1 306 ? 18.478 -0.819 -15.821 1.00 95.50 306 SER A O 1
ATOM 2440 N N . GLU A 1 307 ? 18.388 -1.766 -13.778 1.00 95.88 307 GLU A N 1
ATOM 2441 C CA . GLU A 1 307 ? 17.230 -0.993 -13.325 1.00 95.88 307 GLU A CA 1
ATOM 2442 C C . GLU A 1 307 ? 17.509 0.510 -13.188 1.00 95.88 307 GLU A C 1
ATOM 2444 O O . GLU A 1 307 ? 16.648 1.319 -13.533 1.00 95.88 307 GLU A O 1
ATOM 2449 N N . SER A 1 308 ? 18.707 0.899 -12.743 1.00 96.06 308 SER A N 1
ATOM 2450 C CA . SER A 1 308 ? 19.104 2.309 -12.623 1.00 96.06 308 SER A CA 1
ATOM 2451 C C . SER A 1 308 ? 19.697 2.881 -13.915 1.00 96.06 308 SER A C 1
ATOM 2453 O O . SER A 1 308 ? 19.571 4.081 -14.162 1.00 96.06 308 SER A O 1
ATOM 2455 N N . ARG A 1 309 ? 20.308 2.047 -14.765 1.00 96.69 309 ARG A N 1
ATOM 2456 C CA . ARG A 1 309 ? 20.830 2.433 -16.084 1.00 96.69 309 ARG A CA 1
ATOM 2457 C C . ARG A 1 309 ? 19.713 2.631 -17.094 1.00 96.69 309 ARG A C 1
ATOM 2459 O O . ARG A 1 309 ? 19.596 3.704 -17.668 1.00 96.69 309 ARG A O 1
ATOM 2466 N N . SER A 1 310 ? 18.912 1.588 -17.312 1.00 95.44 310 SER A N 1
ATOM 2467 C CA . SER A 1 310 ? 18.006 1.514 -18.463 1.00 95.44 310 SER A CA 1
ATOM 2468 C C . SER A 1 310 ? 16.808 2.448 -18.331 1.00 95.44 310 SER A C 1
ATOM 2470 O O . SER A 1 310 ? 16.215 2.805 -19.345 1.00 95.44 310 SER A O 1
ATOM 2472 N N . ALA A 1 311 ? 16.433 2.829 -17.106 1.00 96.38 311 ALA A N 1
ATOM 2473 C CA . ALA A 1 311 ? 15.382 3.808 -16.879 1.00 96.38 311 ALA A CA 1
ATOM 2474 C C . ALA A 1 311 ? 15.806 5.193 -17.406 1.00 96.38 311 ALA A C 1
ATOM 2476 O O . ALA A 1 311 ? 16.877 5.720 -17.085 1.00 96.38 311 ALA A O 1
ATOM 2477 N N . GLN A 1 312 ? 14.926 5.788 -18.205 1.00 96.50 312 GLN A N 1
ATOM 2478 C CA . GLN A 1 312 ? 15.093 7.081 -18.871 1.00 96.50 312 GLN A CA 1
ATOM 2479 C C . GLN A 1 312 ? 14.434 8.229 -18.090 1.00 96.50 312 GLN A C 1
ATOM 2481 O O . GLN A 1 312 ? 14.074 9.267 -18.630 1.00 96.50 312 GLN A O 1
ATOM 2486 N N . VAL A 1 313 ? 14.297 8.040 -16.783 1.00 97.50 313 VAL A N 1
ATOM 2487 C CA . VAL A 1 313 ? 13.878 9.034 -15.788 1.00 97.50 313 VAL A CA 1
ATOM 2488 C C . VAL A 1 313 ? 14.913 9.012 -14.654 1.00 97.50 313 VAL A C 1
ATOM 2490 O O . VAL A 1 313 ? 15.703 8.062 -14.597 1.00 97.50 313 VAL A O 1
ATOM 2493 N N . PRO A 1 314 ? 14.958 10.006 -13.744 1.00 98.00 314 PRO A N 1
ATOM 2494 C CA . PRO A 1 314 ? 15.785 9.909 -12.543 1.00 98.00 314 PRO A CA 1
ATOM 2495 C C . PRO A 1 314 ? 15.552 8.574 -11.824 1.00 98.00 314 PRO A C 1
ATOM 2497 O O . PRO A 1 314 ? 14.417 8.235 -11.492 1.00 98.00 314 PRO A O 1
ATOM 2500 N N . ALA A 1 315 ? 16.611 7.791 -11.624 1.00 98.12 315 ALA A N 1
ATOM 2501 C CA . ALA A 1 315 ? 16.491 6.403 -11.187 1.00 98.12 315 ALA A CA 1
ATOM 2502 C C . ALA A 1 315 ? 17.568 6.021 -10.175 1.00 98.12 315 ALA A C 1
ATOM 2504 O O . ALA A 1 315 ? 18.737 6.377 -10.334 1.00 98.12 315 ALA A O 1
ATOM 2505 N N . MET A 1 316 ? 17.176 5.250 -9.164 1.00 98.12 316 MET A N 1
ATOM 2506 C CA . MET A 1 316 ? 18.094 4.697 -8.173 1.00 98.12 316 MET A CA 1
ATOM 2507 C C . MET A 1 316 ? 17.807 3.223 -7.908 1.00 98.12 316 MET A C 1
ATOM 2509 O O . MET A 1 316 ? 16.673 2.764 -8.053 1.00 98.12 316 MET A O 1
ATOM 2513 N N . LEU A 1 317 ? 18.838 2.510 -7.466 1.00 98.50 317 LEU A N 1
ATOM 2514 C CA . LEU A 1 317 ? 18.717 1.193 -6.859 1.00 98.50 317 LEU A CA 1
ATOM 2515 C C . LEU A 1 317 ? 19.122 1.303 -5.387 1.00 98.50 317 LEU A C 1
ATOM 2517 O O . LEU A 1 317 ? 20.182 1.839 -5.058 1.00 98.50 317 LEU A O 1
ATOM 2521 N N . LEU A 1 318 ? 18.241 0.854 -4.501 1.00 98.62 318 LEU A N 1
ATOM 2522 C CA . LEU A 1 318 ? 18.444 0.851 -3.058 1.00 98.62 318 LEU A CA 1
ATOM 2523 C C . LEU A 1 318 ? 18.810 -0.555 -2.606 1.00 98.62 318 LEU A C 1
ATOM 2525 O O . LEU A 1 318 ? 18.015 -1.456 -2.804 1.00 98.62 318 LEU A O 1
ATOM 2529 N N . GLU A 1 319 ? 19.936 -0.704 -1.923 1.00 98.25 319 GLU A N 1
ATOM 2530 C CA . GLU A 1 319 ? 20.289 -1.910 -1.175 1.00 98.25 319 GLU A CA 1
ATOM 2531 C C . GLU A 1 319 ? 20.093 -1.601 0.312 1.00 98.25 319 GLU A C 1
ATOM 2533 O O . GLU A 1 319 ? 20.986 -1.078 0.987 1.00 98.25 319 GLU A O 1
ATOM 2538 N N . LEU A 1 320 ? 18.868 -1.804 0.807 1.00 98.25 320 LEU A N 1
ATOM 2539 C CA . LEU A 1 320 ? 18.428 -1.229 2.083 1.00 98.25 320 LEU A CA 1
ATOM 2540 C C . LEU A 1 320 ? 19.245 -1.722 3.289 1.00 98.25 320 LEU A C 1
ATOM 2542 O O . LEU A 1 320 ? 19.675 -0.934 4.135 1.00 98.25 320 LEU A O 1
ATOM 2546 N N . LEU A 1 321 ? 19.370 -3.035 3.384 1.00 97.81 321 LEU A N 1
ATOM 2547 C CA . LEU A 1 321 ? 20.009 -3.815 4.439 1.00 97.81 321 LEU A CA 1
ATOM 2548 C C . LEU A 1 321 ? 20.480 -5.123 3.810 1.00 97.81 321 LEU A C 1
ATOM 2550 O O . LEU A 1 321 ? 20.108 -5.390 2.666 1.00 97.81 321 LEU A O 1
ATOM 2554 N N . SER A 1 322 ? 21.235 -5.947 4.531 1.00 96.19 322 SER A N 1
ATOM 2555 C CA . SER A 1 322 ? 21.562 -7.286 4.039 1.00 96.19 322 SER A CA 1
ATOM 2556 C C . SER A 1 322 ? 20.607 -8.366 4.555 1.00 96.19 322 SER A C 1
ATOM 2558 O O . SER A 1 322 ? 20.540 -8.602 5.761 1.00 96.19 322 SER A O 1
ATOM 2560 N N . HIS A 1 323 ? 19.915 -9.062 3.649 1.00 93.19 323 HIS A N 1
ATOM 2561 C CA . HIS A 1 323 ? 18.988 -10.142 4.000 1.00 93.19 323 HIS A CA 1
ATOM 2562 C C . HIS A 1 323 ? 19.690 -11.448 4.400 1.00 93.19 323 HIS A C 1
ATOM 2564 O O . HIS A 1 323 ? 19.075 -12.292 5.043 1.00 93.19 323 HIS A O 1
ATOM 2570 N N . GLN A 1 324 ? 20.984 -11.597 4.094 1.00 90.94 324 GLN A N 1
ATOM 2571 C CA . GLN A 1 324 ? 21.808 -12.701 4.607 1.00 90.94 324 GLN A CA 1
ATOM 2572 C C . GLN A 1 324 ? 22.467 -12.378 5.958 1.00 90.94 324 GLN A C 1
ATOM 2574 O O . GLN A 1 324 ? 23.006 -13.264 6.624 1.00 90.94 324 GLN A O 1
ATOM 2579 N N . ASN A 1 325 ? 22.449 -11.113 6.397 1.00 93.94 325 ASN A N 1
ATOM 2580 C CA . ASN A 1 325 ? 23.053 -10.728 7.668 1.00 93.94 325 ASN A CA 1
ATOM 2581 C C . ASN A 1 325 ? 22.042 -10.818 8.814 1.00 93.94 325 ASN A C 1
ATOM 2583 O O . ASN A 1 325 ? 21.100 -10.030 8.893 1.00 93.94 325 ASN A O 1
ATOM 2587 N N . PHE A 1 326 ? 22.289 -11.711 9.772 1.00 94.94 326 PHE A N 1
ATOM 2588 C CA . PHE A 1 326 ? 21.414 -11.888 10.935 1.00 94.94 326 PHE A CA 1
ATOM 2589 C C . PHE A 1 326 ? 21.148 -10.581 11.697 1.00 94.94 326 PHE A C 1
ATOM 2591 O O . PHE A 1 326 ? 20.005 -10.292 12.052 1.00 94.94 326 PHE A O 1
ATOM 2598 N N . ALA A 1 327 ? 22.184 -9.765 11.922 1.00 94.94 327 ALA A N 1
ATOM 2599 C CA . ALA A 1 327 ? 22.042 -8.526 12.682 1.00 94.94 327 ALA A CA 1
ATOM 2600 C C . ALA A 1 327 ? 21.125 -7.506 11.992 1.00 94.94 327 ALA A C 1
ATOM 2602 O O . ALA A 1 327 ? 20.359 -6.831 12.679 1.00 94.94 327 ALA A O 1
ATOM 2603 N N . ASP A 1 328 ? 21.175 -7.431 10.661 1.00 97.25 328 ASP A N 1
ATOM 2604 C CA . ASP A 1 328 ? 20.292 -6.590 9.850 1.00 97.25 328 ASP A CA 1
ATOM 2605 C C . ASP A 1 328 ? 18.862 -7.156 9.862 1.00 97.25 328 ASP A C 1
ATOM 2607 O O . ASP A 1 328 ? 17.902 -6.411 10.061 1.00 97.25 328 ASP A O 1
ATOM 2611 N N . MET A 1 329 ? 18.707 -8.478 9.727 1.00 96.00 329 MET A N 1
ATOM 2612 C CA . MET A 1 329 ? 17.394 -9.133 9.661 1.00 96.00 329 MET A CA 1
ATOM 2613 C C . MET A 1 329 ? 16.615 -9.129 10.976 1.00 96.00 329 MET A C 1
ATOM 2615 O O . MET A 1 329 ? 15.385 -9.162 10.939 1.00 96.00 329 MET A O 1
ATOM 2619 N N . ARG A 1 330 ? 17.278 -8.970 12.132 1.00 95.31 330 ARG A N 1
ATOM 2620 C CA . ARG A 1 330 ? 16.578 -8.655 13.396 1.00 95.31 330 ARG A CA 1
ATOM 2621 C C . ARG A 1 330 ? 15.714 -7.400 13.282 1.00 95.31 330 ARG A C 1
ATOM 2623 O O . ARG A 1 330 ? 14.675 -7.322 13.926 1.00 95.31 330 ARG A O 1
ATOM 2630 N N . TYR A 1 331 ? 16.132 -6.448 12.451 1.00 96.25 331 TYR A N 1
ATOM 2631 C CA . TYR A 1 331 ? 15.351 -5.264 12.122 1.00 96.25 331 TYR A CA 1
ATOM 2632 C C . TYR A 1 331 ? 14.468 -5.490 10.893 1.00 96.25 331 TYR A C 1
ATOM 2634 O O . TYR A 1 331 ? 13.288 -5.159 10.923 1.00 96.25 331 TYR A O 1
ATOM 2642 N N . GLY A 1 332 ? 15.010 -6.089 9.827 1.00 95.62 332 GLY A N 1
ATOM 2643 C CA . GLY A 1 332 ? 14.304 -6.285 8.554 1.00 95.62 332 GLY A CA 1
ATOM 2644 C C . GLY A 1 332 ? 12.987 -7.063 8.667 1.00 95.62 332 GLY A C 1
ATOM 2645 O O . GLY A 1 332 ? 12.048 -6.790 7.919 1.00 95.62 332 GLY A O 1
ATOM 2646 N N . LEU A 1 333 ? 12.887 -7.981 9.632 1.00 95.81 333 LEU A N 1
ATOM 2647 C CA . LEU A 1 333 ? 11.665 -8.747 9.893 1.00 95.81 333 LEU A CA 1
ATOM 2648 C C . LEU A 1 333 ? 10.627 -7.978 10.728 1.00 95.81 333 LEU A C 1
ATOM 2650 O O . LEU A 1 333 ? 9.446 -8.338 10.723 1.00 95.81 333 LEU A O 1
ATOM 2654 N N . ASP A 1 334 ? 11.015 -6.894 11.405 1.00 96.75 334 ASP A N 1
ATOM 2655 C CA . ASP A 1 334 ? 10.116 -6.131 12.266 1.00 96.75 334 ASP A CA 1
ATOM 2656 C C . ASP A 1 334 ? 9.161 -5.243 11.438 1.00 96.75 334 ASP A C 1
ATOM 2658 O O . ASP A 1 334 ? 9.612 -4.395 10.658 1.00 96.75 334 ASP A O 1
ATOM 2662 N N . PRO A 1 335 ? 7.826 -5.391 11.571 1.00 96.88 335 PRO A N 1
ATOM 2663 C CA . PRO A 1 335 ? 6.868 -4.546 10.854 1.00 96.88 335 PRO A CA 1
ATOM 2664 C C . PRO A 1 335 ? 7.019 -3.044 11.139 1.00 96.88 335 PRO A C 1
ATOM 2666 O O . PRO A 1 335 ? 6.767 -2.224 10.255 1.00 96.88 335 PRO A O 1
ATOM 2669 N N . THR A 1 336 ? 7.442 -2.662 12.345 1.00 96.19 336 THR A N 1
ATOM 2670 C CA . THR A 1 336 ? 7.615 -1.254 12.733 1.00 96.19 336 THR A CA 1
ATOM 2671 C C . THR A 1 336 ? 8.873 -0.644 12.112 1.00 96.19 336 THR A C 1
ATOM 2673 O O . THR A 1 336 ? 8.840 0.508 11.671 1.00 96.19 336 THR A O 1
ATOM 2676 N N . PHE A 1 337 ? 9.947 -1.428 11.963 1.00 97.38 337 PHE A N 1
ATOM 2677 C CA . PHE A 1 337 ? 11.129 -1.032 11.191 1.00 97.38 337 PHE A CA 1
ATOM 2678 C C . PHE A 1 337 ? 10.768 -0.844 9.714 1.00 97.38 337 PHE A C 1
ATOM 2680 O O . PHE A 1 337 ? 11.087 0.186 9.116 1.00 97.38 337 PHE A O 1
ATOM 2687 N N . ARG A 1 338 ? 10.032 -1.803 9.135 1.00 96.88 338 ARG A N 1
ATOM 2688 C CA . ARG A 1 338 ? 9.558 -1.733 7.743 1.00 96.88 338 ARG A CA 1
ATOM 2689 C C . ARG A 1 338 ? 8.679 -0.508 7.495 1.00 96.88 338 ARG A C 1
ATOM 2691 O O . ARG A 1 338 ? 8.847 0.159 6.471 1.00 96.88 338 ARG A O 1
ATOM 2698 N N . PHE A 1 339 ? 7.791 -0.169 8.433 1.00 96.94 339 PHE A N 1
ATOM 2699 C CA . PHE A 1 339 ? 7.000 1.063 8.377 1.00 96.94 339 PHE A CA 1
ATOM 2700 C C . PHE A 1 339 ? 7.894 2.308 8.356 1.00 96.94 339 PHE A C 1
ATOM 2702 O O . PHE A 1 339 ? 7.737 3.158 7.476 1.00 96.94 339 PHE A O 1
ATOM 2709 N N . LEU A 1 340 ? 8.851 2.401 9.287 1.00 97.00 340 LEU A N 1
ATOM 2710 C CA . LEU A 1 340 ? 9.748 3.550 9.374 1.00 97.00 340 LEU A CA 1
ATOM 2711 C C . LEU A 1 340 ? 10.550 3.730 8.085 1.00 97.00 340 LEU A C 1
ATOM 2713 O O . LEU A 1 340 ? 10.530 4.813 7.509 1.00 97.00 340 LEU A O 1
ATOM 2717 N N . VAL A 1 341 ? 11.207 2.677 7.599 1.00 97.94 341 VAL A N 1
ATOM 2718 C CA . VAL A 1 341 ? 12.034 2.759 6.389 1.00 97.94 341 VAL A CA 1
ATOM 2719 C C . VAL A 1 341 ? 11.201 3.102 5.159 1.00 97.94 341 VAL A C 1
ATOM 2721 O O . VAL A 1 341 ? 11.612 3.944 4.360 1.00 97.94 341 VAL A O 1
ATOM 2724 N N . SER A 1 342 ? 10.014 2.506 5.010 1.00 97.88 342 SER A N 1
ATOM 2725 C CA . SER A 1 342 ? 9.102 2.843 3.908 1.00 97.88 342 SER A CA 1
ATOM 2726 C C . SER A 1 342 ? 8.735 4.328 3.940 1.00 97.88 342 SER A C 1
ATOM 2728 O O . SER A 1 342 ? 8.756 5.008 2.912 1.00 97.88 342 SER A O 1
ATOM 2730 N N . ARG A 1 343 ? 8.475 4.868 5.139 1.00 97.75 343 ARG A N 1
ATOM 2731 C CA . ARG A 1 343 ? 8.241 6.300 5.348 1.00 97.75 343 ARG A CA 1
ATOM 2732 C C . ARG A 1 343 ? 9.486 7.135 5.030 1.00 97.75 343 ARG A C 1
ATOM 2734 O O . ARG A 1 343 ? 9.343 8.185 4.411 1.00 97.75 343 ARG A O 1
ATOM 2741 N N . SER A 1 344 ? 10.690 6.699 5.395 1.00 98.44 344 SER A N 1
ATOM 2742 C CA . SER A 1 344 ? 11.944 7.393 5.068 1.00 98.44 344 SER A CA 1
ATOM 2743 C C . SER A 1 344 ? 12.206 7.459 3.562 1.00 98.44 344 SER A C 1
ATOM 2745 O O . SER A 1 344 ? 12.572 8.518 3.053 1.00 98.44 344 SER A O 1
ATOM 2747 N N . ILE A 1 345 ? 11.960 6.363 2.837 1.00 98.75 345 ILE A N 1
ATOM 2748 C CA . ILE A 1 345 ? 12.050 6.309 1.370 1.00 98.75 345 ILE A CA 1
ATOM 2749 C C . ILE A 1 345 ? 11.084 7.320 0.748 1.00 98.75 345 ILE A C 1
ATOM 2751 O O . ILE A 1 345 ? 11.498 8.158 -0.055 1.00 98.75 345 ILE A O 1
ATOM 2755 N N . TYR A 1 346 ? 9.820 7.299 1.183 1.00 98.06 346 TYR A N 1
ATOM 2756 C CA . TYR A 1 346 ? 8.811 8.275 0.774 1.00 98.06 346 TYR A CA 1
ATOM 2757 C C . TYR A 1 346 ? 9.262 9.720 1.042 1.00 98.06 346 TYR A C 1
ATOM 2759 O O . TYR A 1 346 ? 9.214 10.544 0.129 1.00 98.06 346 TYR A O 1
ATOM 2767 N N . LYS A 1 347 ? 9.748 10.032 2.253 1.00 98.31 347 LYS A N 1
ATOM 2768 C CA . LYS A 1 347 ? 10.251 11.370 2.609 1.00 98.31 347 LYS A CA 1
ATOM 2769 C C . LYS A 1 347 ? 11.381 11.811 1.670 1.00 98.31 347 LYS A C 1
ATOM 2771 O O . LYS A 1 347 ? 11.366 12.947 1.201 1.00 98.31 347 LYS A O 1
ATOM 2776 N N . GLY A 1 348 ? 12.330 10.925 1.360 1.00 98.44 348 GLY A N 1
ATOM 2777 C CA . GLY A 1 348 ? 13.429 11.208 0.432 1.00 98.44 348 GLY A CA 1
ATOM 2778 C C . GLY A 1 348 ? 12.953 11.479 -1.001 1.00 98.44 348 GLY A C 1
ATOM 2779 O O . GLY A 1 348 ? 13.351 12.477 -1.602 1.00 98.44 348 GLY A O 1
ATOM 2780 N N . MET A 1 349 ? 12.047 10.645 -1.522 1.00 98.62 349 MET A N 1
ATOM 2781 C CA . MET A 1 349 ? 11.424 10.827 -2.842 1.00 98.62 349 MET A CA 1
ATOM 2782 C C . MET A 1 349 ? 10.629 12.132 -2.927 1.00 98.62 349 MET A C 1
ATOM 2784 O O . MET A 1 349 ? 10.771 12.885 -3.889 1.00 98.62 349 MET A O 1
ATOM 2788 N N . LEU A 1 350 ? 9.817 12.423 -1.909 1.00 98.00 350 LEU A N 1
ATOM 2789 C CA . LEU A 1 350 ? 9.019 13.641 -1.832 1.00 98.00 350 LEU A CA 1
ATOM 2790 C C . LEU A 1 350 ? 9.907 14.887 -1.857 1.00 98.00 350 LEU A C 1
ATOM 2792 O O . LEU A 1 350 ? 9.642 15.798 -2.638 1.00 98.00 350 LEU A O 1
ATOM 2796 N N . LYS A 1 351 ? 10.967 14.910 -1.037 1.00 97.69 351 LYS A N 1
ATOM 2797 C CA . LYS A 1 351 ? 11.934 16.016 -0.980 1.00 97.69 351 LYS A CA 1
ATOM 2798 C C . LYS A 1 351 ? 12.608 16.217 -2.335 1.00 97.69 351 LYS A C 1
ATOM 2800 O O . LYS A 1 351 ? 12.640 17.341 -2.821 1.00 97.69 351 LYS A O 1
ATOM 2805 N N . PHE A 1 352 ? 13.045 15.136 -2.983 1.00 98.19 352 PHE A N 1
ATOM 2806 C CA . PHE A 1 352 ? 13.622 15.200 -4.325 1.00 98.19 352 PHE A CA 1
ATOM 2807 C C . PHE A 1 352 ? 12.655 15.823 -5.344 1.00 98.19 352 PHE A C 1
ATOM 2809 O O . PHE A 1 352 ? 12.998 16.824 -5.973 1.00 98.19 352 PHE A O 1
ATOM 2816 N N . ILE A 1 353 ? 11.434 15.291 -5.468 1.00 97.19 353 ILE A N 1
ATOM 2817 C CA . ILE A 1 353 ? 10.429 15.803 -6.414 1.00 97.19 353 ILE A CA 1
ATOM 2818 C C . ILE A 1 353 ? 10.109 17.272 -6.109 1.00 97.19 353 ILE A C 1
ATOM 2820 O O . ILE A 1 353 ? 10.068 18.106 -7.010 1.00 97.19 353 ILE A O 1
ATOM 2824 N N . ALA A 1 354 ? 9.896 17.612 -4.839 1.00 97.38 354 ALA A N 1
ATOM 2825 C CA . ALA A 1 354 ? 9.594 18.974 -4.420 1.00 97.38 354 ALA A CA 1
ATOM 2826 C C . ALA A 1 354 ? 10.709 19.961 -4.800 1.00 97.38 354 ALA A C 1
ATOM 2828 O O . ALA A 1 354 ? 10.418 21.035 -5.328 1.00 97.38 354 ALA A O 1
ATOM 2829 N N . THR A 1 355 ? 11.974 19.566 -4.626 1.00 95.75 355 THR A N 1
ATOM 2830 C CA . THR A 1 355 ? 13.133 20.348 -5.069 1.00 95.75 355 THR A CA 1
ATOM 2831 C C . THR A 1 355 ? 13.179 20.498 -6.590 1.00 95.75 355 THR A C 1
ATOM 2833 O O . THR A 1 355 ? 13.392 21.613 -7.059 1.00 95.75 355 THR A O 1
ATOM 2836 N N . GLN A 1 356 ? 12.928 19.436 -7.369 1.00 93.88 356 GLN A N 1
ATOM 2837 C CA . GLN A 1 356 ? 12.924 19.518 -8.842 1.00 93.88 356 GLN A CA 1
ATOM 2838 C C . GLN A 1 356 ? 11.884 20.515 -9.374 1.00 93.88 356 GLN A C 1
ATOM 2840 O O . GLN A 1 356 ? 12.143 21.227 -10.339 1.00 93.88 356 GLN A O 1
ATOM 2845 N N . TYR A 1 357 ? 10.723 20.595 -8.724 1.00 93.94 357 TYR A N 1
ATOM 2846 C CA . TYR A 1 357 ? 9.640 21.502 -9.110 1.00 93.94 357 TYR A CA 1
ATOM 2847 C C . TYR A 1 357 ? 9.643 22.839 -8.362 1.00 93.94 357 TYR A C 1
ATOM 2849 O O . TYR A 1 357 ? 8.701 23.615 -8.516 1.00 93.94 357 TYR A O 1
ATOM 2857 N N . ASN A 1 358 ? 10.667 23.110 -7.544 1.00 96.06 358 ASN A N 1
ATOM 2858 C CA . ASN A 1 358 ? 10.757 24.302 -6.699 1.00 96.06 358 ASN A CA 1
ATOM 2859 C C . ASN A 1 358 ? 9.455 24.584 -5.918 1.00 96.06 358 ASN A C 1
ATOM 2861 O O . ASN A 1 358 ? 8.920 25.695 -5.931 1.00 96.06 358 ASN A O 1
ATOM 2865 N N . ARG A 1 359 ? 8.913 23.549 -5.266 1.00 96.25 359 ARG A N 1
ATOM 2866 C CA . ARG A 1 359 ? 7.659 23.617 -4.504 1.00 96.25 359 ARG A CA 1
ATOM 2867 C C . ARG A 1 359 ? 7.866 23.184 -3.051 1.00 96.25 359 ARG A C 1
ATOM 2869 O O . ARG A 1 359 ? 8.716 22.331 -2.795 1.00 96.25 359 ARG A O 1
ATOM 2876 N N . PRO A 1 360 ? 7.094 23.723 -2.091 1.00 96.44 360 PRO A N 1
ATOM 2877 C CA . PRO A 1 360 ? 7.086 23.194 -0.732 1.00 96.44 360 PRO A CA 1
ATOM 2878 C C . PRO A 1 360 ? 6.568 21.748 -0.714 1.00 96.44 360 PRO A C 1
ATOM 2880 O O . PRO A 1 360 ? 5.834 21.324 -1.610 1.00 96.44 360 PRO A O 1
ATOM 2883 N N . PHE A 1 361 ? 6.931 21.001 0.327 1.00 96.81 361 PHE A N 1
ATOM 2884 C CA . PHE A 1 361 ? 6.412 19.660 0.580 1.00 96.81 361 PHE A CA 1
ATOM 2885 C C . PHE A 1 361 ? 5.785 19.565 1.969 1.00 96.81 361 PHE A C 1
ATOM 2887 O O . PHE A 1 361 ? 6.160 20.293 2.887 1.00 96.81 361 PHE A O 1
ATOM 2894 N N . VAL A 1 362 ? 4.847 18.632 2.106 1.00 98.19 362 VAL A N 1
ATOM 2895 C CA . VAL A 1 362 ? 4.198 18.265 3.365 1.00 98.19 362 VAL A CA 1
ATOM 2896 C C . VAL A 1 362 ? 4.234 16.746 3.455 1.00 98.19 362 VAL A C 1
ATOM 2898 O O . VAL A 1 362 ? 3.829 16.063 2.514 1.00 98.19 362 VAL A O 1
ATOM 2901 N N . VAL A 1 363 ? 4.760 16.210 4.553 1.00 98.38 363 VAL A N 1
ATOM 2902 C CA . VAL A 1 363 ? 4.809 14.761 4.785 1.00 98.38 363 VAL A CA 1
ATOM 2903 C C . VAL A 1 363 ? 3.464 14.288 5.340 1.00 98.38 363 VAL A C 1
ATOM 2905 O O . VAL A 1 363 ? 2.859 14.978 6.149 1.00 98.38 363 VAL A O 1
ATOM 2908 N N . GLN A 1 364 ? 2.979 13.112 4.937 1.00 97.62 364 GLN A N 1
ATOM 2909 C CA . GLN A 1 364 ? 1.738 12.544 5.480 1.00 97.62 364 GLN A CA 1
ATOM 2910 C C . GLN A 1 364 ? 1.826 12.338 7.012 1.00 97.62 364 GLN A C 1
ATOM 2912 O O . GLN A 1 364 ? 2.911 12.025 7.526 1.00 97.62 364 GLN A O 1
ATOM 2917 N N . PRO A 1 365 ? 0.714 12.446 7.757 1.00 98.38 365 PRO A N 1
ATOM 2918 C CA . PRO A 1 365 ? 0.719 12.329 9.213 1.00 98.38 365 PRO A CA 1
ATOM 2919 C C . PRO A 1 365 ? 0.939 10.892 9.705 1.00 98.38 365 PRO A C 1
ATOM 2921 O O . PRO A 1 365 ? 0.852 9.922 8.946 1.00 98.38 365 PRO A O 1
ATOM 2924 N N . LEU A 1 366 ? 1.222 10.752 11.003 1.00 98.06 366 LEU A N 1
ATOM 2925 C CA . LEU A 1 366 ? 1.239 9.465 11.705 1.00 98.06 366 LEU A CA 1
ATOM 2926 C C . LEU A 1 366 ? -0.177 9.072 12.179 1.00 98.06 366 LEU A C 1
ATOM 2928 O O . LEU A 1 366 ? -1.027 9.955 12.334 1.00 98.06 366 LEU A O 1
ATOM 2932 N N . PRO A 1 367 ? -0.453 7.771 12.409 1.00 97.69 367 PRO A N 1
ATOM 2933 C CA . PRO A 1 367 ? -1.743 7.309 12.927 1.00 97.69 367 PRO A CA 1
ATOM 2934 C C . PRO A 1 367 ? -2.130 8.002 14.227 1.00 97.69 367 PRO A C 1
ATOM 2936 O O . PRO A 1 367 ? -1.269 8.324 15.048 1.00 97.69 367 PRO A O 1
ATOM 2939 N N . VAL A 1 368 ? -3.430 8.215 14.429 1.00 98.31 368 VAL A N 1
ATOM 2940 C CA . VAL A 1 368 ? -3.937 8.753 15.696 1.00 98.31 368 VAL A CA 1
ATOM 2941 C C . VAL A 1 368 ? -3.690 7.768 16.839 1.00 98.31 368 VAL A C 1
ATOM 2943 O O . VAL A 1 368 ? -3.579 6.563 16.618 1.00 98.31 368 VAL A O 1
ATOM 2946 N N . LYS A 1 369 ? -3.640 8.284 18.064 1.00 97.44 369 LYS A N 1
ATOM 2947 C CA . LYS A 1 369 ? -3.512 7.495 19.295 1.00 97.44 369 LYS A CA 1
ATOM 2948 C C . LYS A 1 369 ? -4.631 7.826 20.274 1.00 97.44 369 LYS A C 1
ATOM 2950 O O . LYS A 1 369 ? -5.373 8.784 20.060 1.00 97.44 369 LYS A O 1
ATOM 2955 N N . ASP A 1 370 ? -4.725 7.058 21.355 1.00 98.00 370 ASP A N 1
ATOM 2956 C CA . ASP A 1 370 ? -5.726 7.238 22.417 1.00 98.00 370 ASP A CA 1
ATOM 2957 C C . ASP A 1 370 ? -7.156 7.258 21.855 1.00 98.00 370 ASP A C 1
ATOM 2959 O O . ASP A 1 370 ? -7.972 8.106 22.221 1.00 98.00 370 ASP A O 1
ATOM 2963 N N . PHE A 1 371 ? -7.437 6.356 20.909 1.00 98.69 371 PHE A N 1
ATOM 2964 C CA . PHE A 1 371 ? -8.749 6.260 20.289 1.00 98.69 371 PHE A CA 1
ATOM 2965 C C . PHE A 1 371 ? -9.751 5.638 21.271 1.00 98.69 371 PHE A C 1
ATOM 2967 O O . PHE A 1 371 ? -9.452 4.661 21.952 1.00 98.69 371 PHE A O 1
ATOM 2974 N N . SER A 1 372 ? -10.948 6.209 21.358 1.00 98.75 372 SER A N 1
ATOM 2975 C CA . SER A 1 372 ? -12.039 5.706 22.195 1.00 98.75 372 SER A CA 1
ATOM 2976 C C . SER A 1 372 ? -13.387 5.942 21.525 1.00 98.75 372 SER A C 1
ATOM 2978 O O . SER A 1 372 ? -13.555 6.919 20.788 1.00 98.75 372 SER A O 1
ATOM 2980 N N . ALA A 1 373 ? -14.336 5.045 21.793 1.00 98.69 373 ALA A N 1
ATOM 2981 C CA . ALA A 1 373 ? -15.718 5.131 21.345 1.00 98.69 373 ALA A CA 1
ATOM 2982 C C . ALA A 1 373 ? -16.656 4.891 22.537 1.00 98.69 373 ALA A C 1
ATOM 2984 O O . ALA A 1 373 ? -16.747 3.769 23.032 1.00 98.69 373 ALA A O 1
ATOM 2985 N N . THR A 1 374 ? -17.348 5.933 23.002 1.00 97.69 374 THR A N 1
ATOM 2986 C CA . THR A 1 374 ? -18.199 5.893 24.206 1.00 97.69 374 THR A CA 1
ATOM 2987 C C . THR A 1 374 ? -19.622 6.365 23.915 1.00 97.69 374 THR A C 1
ATOM 2989 O O . THR A 1 374 ? -19.849 7.179 23.020 1.00 97.69 374 THR A O 1
ATOM 2992 N N . PHE A 1 375 ? -20.615 5.874 24.660 1.00 97.81 375 PHE A N 1
ATOM 2993 C CA . PHE A 1 375 ? -21.997 6.335 24.502 1.00 97.81 375 PHE A CA 1
ATOM 2994 C C . PHE A 1 375 ? -22.195 7.730 25.107 1.00 97.81 375 PHE A C 1
ATOM 2996 O O . PHE A 1 375 ? -21.798 7.991 26.240 1.00 97.81 375 PHE A O 1
ATOM 3003 N N . LEU A 1 376 ? -22.863 8.618 24.367 1.00 96.25 376 LEU A N 1
ATOM 3004 C CA . LEU A 1 376 ? -23.422 9.866 24.906 1.00 96.25 376 LEU A CA 1
ATOM 3005 C C . LEU A 1 376 ? -24.885 9.701 25.320 1.00 96.25 376 LEU A C 1
ATOM 3007 O O . LEU A 1 376 ? -25.373 10.400 26.205 1.00 96.25 376 LEU A O 1
ATOM 3011 N N . SER A 1 377 ? -25.601 8.809 24.638 1.00 95.62 377 SER A N 1
ATOM 3012 C CA . SER A 1 377 ? -26.998 8.471 24.898 1.00 95.62 377 SER A CA 1
ATOM 3013 C C . SER A 1 377 ? -27.333 7.103 24.292 1.00 95.62 377 SER A C 1
ATOM 3015 O O . SER A 1 377 ? -26.476 6.437 23.715 1.00 95.62 377 SER A O 1
ATOM 3017 N N . GLU A 1 378 ? -28.603 6.700 24.357 1.00 94.50 378 GLU A N 1
ATOM 3018 C CA . GLU A 1 378 ? -29.110 5.443 23.785 1.00 94.50 378 GLU A CA 1
ATOM 3019 C C . GLU A 1 378 ? -28.899 5.280 22.269 1.00 94.50 378 GLU A C 1
ATOM 3021 O O . GLU A 1 378 ? -29.014 4.170 21.754 1.00 94.50 378 GLU A O 1
ATOM 3026 N N . THR A 1 379 ? -28.647 6.365 21.533 1.00 96.44 379 THR A N 1
ATOM 3027 C CA . THR A 1 379 ? -28.515 6.335 20.064 1.00 96.44 379 THR A CA 1
ATOM 3028 C C . THR A 1 379 ? -27.385 7.220 19.547 1.00 96.44 379 THR A C 1
ATOM 3030 O O . THR A 1 379 ? -27.348 7.536 18.359 1.00 96.44 379 THR A O 1
ATOM 3033 N N . GLU A 1 380 ? -26.487 7.675 20.419 1.00 98.31 380 GLU A N 1
ATOM 3034 C CA . GLU A 1 380 ? -25.391 8.567 20.044 1.00 98.31 380 GLU A CA 1
ATOM 3035 C C . GLU A 1 380 ? -24.087 8.129 20.704 1.00 98.31 380 GLU A C 1
ATOM 3037 O O . GLU A 1 380 ? -24.053 7.806 21.893 1.00 98.31 380 GLU A O 1
ATOM 3042 N N . VAL A 1 381 ? -23.020 8.141 19.912 1.00 98.44 381 VAL A N 1
ATOM 3043 C CA . VAL A 1 381 ? -21.670 7.736 20.301 1.00 98.44 381 VAL A CA 1
ATOM 3044 C C . VAL A 1 381 ? -20.719 8.896 20.045 1.00 98.44 381 VAL A C 1
ATOM 3046 O O . VAL A 1 381 ? -20.816 9.580 19.022 1.00 98.44 381 VAL A O 1
ATOM 3049 N N . GLU A 1 382 ? -19.793 9.105 20.972 1.00 98.56 382 GLU A N 1
ATOM 3050 C CA . GLU A 1 382 ? -18.666 10.010 20.819 1.00 98.56 382 GLU A CA 1
ATOM 3051 C C . GLU A 1 382 ? -17.393 9.217 20.550 1.00 98.56 382 GLU A C 1
ATOM 3053 O O . GLU A 1 382 ? -17.033 8.295 21.278 1.00 98.56 382 GLU A O 1
ATOM 3058 N N . LEU A 1 383 ? -16.703 9.621 19.496 1.00 98.81 383 LEU A N 1
ATOM 3059 C CA . LEU A 1 383 ? -15.378 9.162 19.139 1.00 98.81 383 LEU A CA 1
ATOM 3060 C C . LEU A 1 383 ? -14.372 10.236 19.551 1.00 98.81 383 LEU A C 1
ATOM 3062 O O . LEU A 1 383 ? -14.574 11.408 19.222 1.00 98.81 383 LEU A O 1
ATOM 3066 N N . LYS A 1 384 ? -13.287 9.862 20.233 1.00 98.69 384 LYS A N 1
ATOM 3067 C CA . LYS A 1 384 ? -12.188 10.773 20.609 1.00 98.69 384 LYS A CA 1
ATOM 3068 C C . LYS A 1 384 ? -10.837 10.143 20.336 1.00 98.69 384 LYS A C 1
ATOM 3070 O O . LYS A 1 384 ? -10.678 8.946 20.536 1.00 98.69 384 LYS A O 1
ATOM 3075 N N . TRP A 1 385 ? -9.873 10.955 19.920 1.00 98.69 385 TRP A N 1
ATOM 3076 C CA . TRP A 1 385 ? -8.491 10.539 19.676 1.00 98.69 385 TRP A CA 1
ATOM 3077 C C . TRP A 1 385 ? -7.520 11.696 19.929 1.00 98.69 385 TRP A C 1
ATOM 3079 O O . TRP A 1 385 ? -7.920 12.824 20.225 1.00 98.69 385 TRP A O 1
ATOM 3089 N N . LYS A 1 386 ? -6.221 11.434 19.789 1.00 98.38 386 LYS A N 1
ATOM 3090 C CA . LYS A 1 386 ? -5.163 12.448 19.775 1.00 98.38 386 LYS A CA 1
ATOM 3091 C C . LYS A 1 386 ? -4.283 12.298 18.533 1.00 98.38 386 LYS A C 1
ATOM 3093 O O . LYS A 1 386 ? -4.079 11.178 18.060 1.00 98.38 386 LYS A O 1
ATOM 3098 N N . PRO A 1 387 ? -3.725 13.402 18.009 1.00 97.69 387 PRO A N 1
ATOM 3099 C CA . PRO A 1 387 ? -2.697 13.325 16.984 1.00 97.69 387 PRO A CA 1
ATOM 3100 C C . PRO A 1 387 ? -1.421 12.677 17.536 1.00 97.69 387 PRO A C 1
ATOM 3102 O O . PRO A 1 387 ? -1.092 12.818 18.719 1.00 97.69 387 PRO A O 1
ATOM 3105 N N . THR A 1 388 ? -0.674 12.019 16.654 1.00 96.88 388 THR A N 1
ATOM 3106 C CA . THR A 1 388 ? 0.696 11.571 16.926 1.00 96.88 388 THR A CA 1
ATOM 3107 C C . THR A 1 388 ? 1.664 12.547 16.270 1.00 96.88 388 THR A C 1
ATOM 3109 O O . THR A 1 388 ? 1.600 12.768 15.062 1.00 96.88 388 THR A O 1
ATOM 3112 N N . ILE A 1 389 ? 2.532 13.158 17.078 1.00 95.31 389 ILE A N 1
ATOM 3113 C CA . ILE A 1 389 ? 3.519 14.142 16.624 1.00 95.31 389 ILE A CA 1
ATOM 3114 C C . ILE A 1 389 ? 4.753 13.396 16.109 1.00 95.31 389 ILE A C 1
ATOM 3116 O O . ILE A 1 389 ? 5.283 12.525 16.797 1.00 95.31 389 ILE A O 1
ATOM 3120 N N . ASP A 1 390 ? 5.191 13.735 14.897 1.00 95.00 390 ASP A N 1
ATOM 3121 C CA . ASP A 1 390 ? 6.470 13.296 14.334 1.00 95.00 390 ASP A CA 1
ATOM 3122 C C . ASP A 1 390 ? 7.517 14.383 14.610 1.00 95.00 390 ASP A C 1
ATOM 3124 O O . ASP A 1 390 ? 7.635 15.355 13.864 1.00 95.00 390 ASP A O 1
ATOM 3128 N N . GLU A 1 391 ? 8.264 14.238 15.706 1.00 92.12 391 GLU A N 1
ATOM 3129 C CA . GLU A 1 391 ? 9.293 15.210 16.119 1.00 92.12 391 GLU A CA 1
ATOM 3130 C C . GLU A 1 391 ? 10.406 15.374 15.065 1.00 92.12 391 GLU A C 1
ATOM 3132 O O . GLU A 1 391 ? 11.085 16.398 15.019 1.00 92.12 391 GLU A O 1
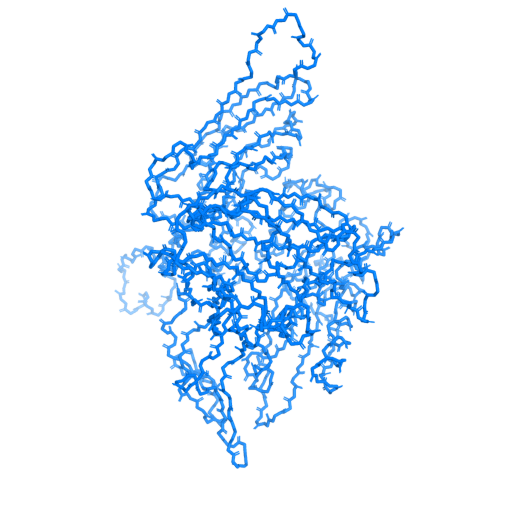ATOM 3137 N N . SER A 1 392 ? 10.589 14.374 14.194 1.00 90.19 392 SER A N 1
ATOM 3138 C CA . SER A 1 392 ? 11.590 14.399 13.122 1.00 90.19 392 SER A CA 1
ATOM 3139 C C . SER A 1 392 ? 11.106 15.096 11.846 1.00 90.19 392 SER A C 1
ATOM 3141 O O . SER A 1 392 ? 11.905 15.357 10.945 1.00 90.19 392 SER A O 1
ATOM 3143 N N . GLU A 1 393 ? 9.806 15.378 11.737 1.00 95.50 393 GLU A N 1
ATOM 3144 C CA . GLU A 1 393 ? 9.184 15.881 10.516 1.00 95.50 393 GLU A CA 1
ATOM 3145 C C . GLU A 1 393 ? 7.934 16.707 10.845 1.00 95.50 393 GLU A C 1
ATOM 3147 O O . GLU A 1 393 ? 6.794 16.257 10.729 1.00 95.50 393 GLU A O 1
ATOM 3152 N N . THR A 1 394 ? 8.149 17.959 11.247 1.00 94.56 394 THR A N 1
ATOM 3153 C CA . THR A 1 394 ? 7.091 18.863 11.730 1.00 94.56 394 THR A CA 1
ATOM 3154 C C . THR A 1 394 ? 5.998 19.150 10.699 1.00 94.56 394 THR A C 1
ATOM 3156 O O . THR A 1 394 ? 4.862 19.443 11.074 1.00 94.56 394 THR A O 1
ATOM 3159 N N . THR A 1 395 ? 6.293 19.017 9.400 1.00 97.31 395 THR A N 1
ATOM 3160 C CA . THR A 1 395 ? 5.286 19.150 8.333 1.00 97.31 395 THR A CA 1
ATOM 3161 C C . THR A 1 395 ? 4.226 18.046 8.382 1.00 97.31 395 THR A C 1
ATOM 3163 O O . THR A 1 395 ? 3.133 18.226 7.854 1.00 97.31 395 THR A O 1
ATOM 3166 N N . ALA A 1 396 ? 4.498 16.932 9.070 1.00 98.00 396 ALA A N 1
ATOM 3167 C CA . ALA A 1 396 ? 3.572 15.817 9.230 1.00 98.00 396 ALA A CA 1
ATOM 3168 C C . ALA A 1 396 ? 2.427 16.069 10.220 1.00 98.00 396 ALA A C 1
ATOM 3170 O O . ALA A 1 396 ? 1.635 15.163 10.481 1.00 98.00 396 ALA A O 1
ATOM 3171 N N . PHE A 1 397 ? 2.308 17.273 10.781 1.00 97.75 397 PHE A N 1
ATOM 3172 C CA . PHE A 1 397 ? 1.217 17.582 11.695 1.00 97.75 397 PHE A CA 1
ATOM 3173 C C . PHE A 1 397 ? -0.152 17.460 10.989 1.00 97.75 397 PHE A C 1
ATOM 3175 O O . PHE A 1 397 ? -0.318 17.972 9.876 1.00 97.75 397 PHE A O 1
ATOM 3182 N N . PRO A 1 398 ? -1.144 16.788 11.600 1.00 98.00 398 PRO A N 1
ATOM 3183 C CA . PRO A 1 398 ? -2.455 16.623 10.988 1.00 98.00 398 PRO A CA 1
ATOM 3184 C C . PRO A 1 398 ? -3.306 17.890 11.096 1.00 98.00 398 PRO A C 1
ATOM 3186 O O . PRO A 1 398 ? -3.335 18.558 12.127 1.00 98.00 398 PRO A O 1
ATOM 3189 N N . THR A 1 399 ? -4.047 18.197 10.034 1.00 97.88 399 THR A N 1
ATOM 3190 C CA . THR A 1 399 ? -4.969 19.342 9.972 1.00 97.88 399 THR A CA 1
ATOM 3191 C C . THR A 1 399 ? -6.437 18.918 9.987 1.00 97.88 399 THR A C 1
ATOM 3193 O O . THR A 1 399 ? -7.305 19.721 10.330 1.00 97.88 399 THR A O 1
ATOM 3196 N N . LYS A 1 400 ? -6.731 17.668 9.607 1.00 98.62 400 LYS A N 1
ATOM 3197 C CA . LYS A 1 400 ? -8.072 17.063 9.570 1.00 98.62 400 LYS A CA 1
ATOM 3198 C C . LYS A 1 400 ? -7.987 15.560 9.856 1.00 98.62 400 LYS A C 1
ATOM 3200 O O . LYS A 1 400 ? -6.898 15.003 9.980 1.00 98.62 400 LYS A O 1
ATOM 3205 N N . TYR A 1 401 ? -9.137 14.897 9.914 1.00 98.81 401 TYR A N 1
ATOM 3206 C CA . TYR A 1 401 ? -9.256 13.447 10.069 1.00 98.81 401 TYR A CA 1
ATOM 3207 C C . TYR A 1 401 ? -10.380 12.904 9.193 1.00 98.81 401 TYR A C 1
ATOM 3209 O O . TYR A 1 401 ? -11.331 13.626 8.901 1.00 98.81 401 TYR A O 1
ATOM 3217 N N . ILE A 1 402 ? -10.303 11.635 8.798 1.00 98.81 402 ILE A N 1
ATOM 3218 C CA . ILE A 1 402 ? -11.427 10.920 8.179 1.00 98.81 402 ILE A CA 1
ATOM 3219 C C . ILE A 1 402 ? -11.847 9.797 9.122 1.00 98.81 402 ILE A C 1
ATOM 3221 O O . ILE A 1 402 ? -11.015 8.978 9.518 1.00 98.81 402 ILE A O 1
ATOM 3225 N N . VAL A 1 403 ? -13.132 9.769 9.472 1.00 98.81 403 VAL A N 1
ATOM 3226 C CA . VAL A 1 403 ? -13.746 8.703 10.269 1.00 98.81 403 VAL A CA 1
ATOM 3227 C C . VAL A 1 403 ? -14.464 7.751 9.328 1.00 98.81 403 VAL A C 1
ATOM 3229 O O . VAL A 1 403 ? -15.412 8.158 8.662 1.00 98.81 403 VAL A O 1
ATOM 3232 N N . TYR A 1 404 ? -14.029 6.497 9.293 1.00 98.56 404 TYR A N 1
ATOM 3233 C CA . TYR A 1 404 ? -14.683 5.435 8.533 1.00 98.56 404 TYR A CA 1
ATOM 3234 C C . TYR A 1 404 ? -15.622 4.641 9.428 1.00 98.56 404 TYR A C 1
ATOM 3236 O O . TYR A 1 404 ? -15.256 4.321 10.560 1.00 98.56 404 TYR A O 1
ATOM 3244 N N . THR A 1 405 ? -16.778 4.259 8.892 1.00 98.44 405 THR A N 1
ATOM 3245 C CA . THR A 1 405 ? -17.778 3.455 9.603 1.00 98.44 405 THR A CA 1
ATOM 3246 C C . THR A 1 405 ? -18.027 2.139 8.877 1.00 98.44 405 THR A C 1
ATOM 3248 O O . THR A 1 405 ? -18.190 2.100 7.659 1.00 98.44 405 THR A O 1
ATOM 3251 N N . ARG A 1 406 ? -18.089 1.047 9.635 1.00 97.38 406 ARG A N 1
ATOM 3252 C CA . ARG A 1 406 ? -18.596 -0.257 9.199 1.00 97.38 406 ARG A CA 1
ATOM 3253 C C . ARG A 1 406 ? -19.779 -0.630 10.084 1.00 97.38 406 ARG A C 1
ATOM 3255 O O . ARG A 1 406 ? -19.703 -0.490 11.299 1.00 97.38 406 ARG A O 1
ATOM 3262 N N . VAL A 1 407 ? -20.845 -1.148 9.481 1.00 97.25 407 VAL A N 1
ATOM 3263 C CA . VAL A 1 407 ? -22.008 -1.679 10.206 1.00 97.25 407 VAL A CA 1
ATOM 3264 C C . VAL A 1 407 ? -22.024 -3.200 10.093 1.00 97.25 407 VAL A C 1
ATOM 3266 O O . VAL A 1 407 ? -21.947 -3.746 8.988 1.00 97.25 407 VAL A O 1
ATOM 3269 N N . ASN A 1 408 ? -22.135 -3.881 11.233 1.00 95.44 408 ASN A N 1
ATOM 3270 C CA . ASN A 1 408 ? -22.067 -5.335 11.373 1.00 95.44 408 ASN A CA 1
ATOM 3271 C C . ASN A 1 408 ? -20.832 -5.906 10.639 1.00 95.44 408 ASN A C 1
ATOM 3273 O O . ASN A 1 408 ? -19.772 -5.281 10.600 1.00 95.44 408 ASN A O 1
ATOM 3277 N N . GLY A 1 409 ? -20.966 -7.068 9.996 1.00 88.31 409 GLY A N 1
ATOM 3278 C CA . GLY A 1 409 ? -19.910 -7.681 9.183 1.00 88.31 409 GLY A CA 1
ATOM 3279 C C . GLY A 1 409 ? -19.728 -7.062 7.789 1.00 88.31 409 GLY A C 1
ATOM 3280 O O . GLY A 1 409 ? -19.264 -7.761 6.884 1.00 88.31 409 GLY A O 1
ATOM 3281 N N . GLY A 1 410 ? -20.167 -5.813 7.578 1.00 91.19 410 GLY A N 1
ATOM 3282 C CA . GLY A 1 410 ? -20.072 -5.059 6.321 1.00 91.19 410 GLY A CA 1
ATOM 3283 C C . GLY A 1 410 ? -18.643 -4.654 5.927 1.00 91.19 410 GLY A C 1
ATOM 3284 O O . GLY A 1 410 ? -17.665 -5.065 6.545 1.00 91.19 410 GLY A O 1
ATOM 3285 N N . GLY A 1 411 ? -18.500 -3.834 4.882 1.00 91.94 411 GLY A N 1
ATOM 3286 C CA . GLY A 1 411 ? -17.252 -3.111 4.604 1.00 91.94 411 GLY A CA 1
ATOM 3287 C C . GLY A 1 411 ? -17.253 -1.724 5.253 1.00 91.94 411 GLY A C 1
ATOM 3288 O O . GLY A 1 411 ? -18.309 -1.231 5.641 1.00 91.94 411 GLY A O 1
ATOM 3289 N N . PHE A 1 412 ? -16.082 -1.091 5.347 1.00 95.81 412 PHE A N 1
ATOM 3290 C CA . PHE A 1 412 ? -16.001 0.331 5.698 1.00 95.81 412 PHE A CA 1
ATOM 3291 C C . PHE A 1 412 ? -16.514 1.203 4.546 1.00 95.81 412 PHE A C 1
ATOM 3293 O O . PHE A 1 412 ? -16.243 0.896 3.383 1.00 95.81 412 PHE A O 1
ATOM 3300 N N . ASP A 1 413 ? -17.234 2.266 4.892 1.00 95.44 413 ASP A N 1
ATOM 3301 C CA . ASP A 1 413 ? -17.681 3.313 3.973 1.00 95.44 413 ASP A CA 1
ATOM 3302 C C . ASP A 1 413 ? -16.521 4.174 3.430 1.00 95.44 413 ASP A C 1
ATOM 3304 O O . ASP A 1 413 ? -15.345 3.889 3.656 1.00 95.44 413 ASP A O 1
ATOM 3308 N N . ASN A 1 414 ? -16.850 5.243 2.699 1.00 93.75 414 ASN A N 1
ATOM 3309 C CA . ASN A 1 414 ? -15.861 6.189 2.159 1.00 93.75 414 ASN A CA 1
ATOM 3310 C C . ASN A 1 414 ? -15.377 7.214 3.203 1.00 93.75 414 ASN A C 1
ATOM 3312 O O . ASN A 1 414 ? -14.605 8.115 2.876 1.00 93.75 414 ASN A O 1
ATOM 3316 N N . GLY A 1 415 ? -15.847 7.090 4.445 1.00 96.88 415 GLY A N 1
ATOM 3317 C CA . GLY A 1 415 ? -15.530 7.965 5.555 1.00 96.88 415 GLY A CA 1
ATOM 3318 C C . GLY A 1 415 ? -16.139 9.366 5.488 1.00 96.88 415 GLY A C 1
ATOM 3319 O O . GLY A 1 415 ? -16.681 9.823 4.479 1.00 96.88 415 GLY A O 1
ATOM 3320 N N . ILE A 1 416 ? -16.044 10.062 6.618 1.00 98.00 416 ILE A N 1
ATOM 3321 C CA . ILE A 1 416 ? -16.491 11.444 6.802 1.00 98.00 416 ILE A CA 1
ATOM 3322 C C . ILE A 1 416 ? -15.297 12.282 7.252 1.00 98.00 416 ILE A C 1
ATOM 3324 O O . ILE A 1 416 ? -14.647 11.968 8.249 1.00 98.00 416 ILE A O 1
ATOM 3328 N N . LEU A 1 417 ? -15.014 13.358 6.515 1.00 98.50 417 LEU A N 1
ATOM 3329 C CA . LEU A 1 417 ? -13.961 14.313 6.852 1.00 98.50 417 LEU A CA 1
ATOM 3330 C C . LEU A 1 417 ? -14.401 15.199 8.026 1.00 98.50 417 LEU A C 1
ATOM 3332 O O . LEU A 1 417 ? -15.452 15.838 7.971 1.00 98.50 417 LEU A O 1
ATOM 3336 N N . VAL A 1 418 ? -13.570 15.283 9.061 1.00 98.50 418 VAL A N 1
ATOM 3337 C CA . VAL A 1 418 ? -13.797 16.078 10.273 1.00 98.50 418 VAL A CA 1
ATOM 3338 C C . VAL A 1 418 ? -12.560 16.912 10.611 1.00 98.50 418 VAL A C 1
ATOM 3340 O O . VAL A 1 418 ? -11.436 16.557 10.259 1.00 98.50 418 VAL A O 1
ATOM 3343 N N . SER A 1 419 ? -12.755 18.042 11.291 1.00 96.69 419 SER A N 1
ATOM 3344 C CA . SER A 1 419 ? -11.664 18.979 11.624 1.00 96.69 419 SER A CA 1
ATOM 3345 C C . SER A 1 419 ? -11.158 18.872 13.061 1.00 96.69 419 SER A C 1
ATOM 3347 O O . SER A 1 419 ? -10.084 19.375 13.363 1.00 96.69 419 SER A O 1
ATOM 3349 N N . ASN A 1 420 ? -11.919 18.233 13.950 1.00 97.69 420 ASN A N 1
ATOM 3350 C CA . ASN A 1 420 ? -11.588 18.134 15.370 1.00 97.69 420 ASN A CA 1
ATOM 3351 C C . ASN A 1 420 ? -11.073 16.736 15.716 1.00 97.69 420 ASN A C 1
ATOM 3353 O O . ASN A 1 420 ? -11.344 15.775 15.001 1.00 97.69 420 ASN A O 1
ATOM 3357 N N . ASN A 1 421 ? -10.419 16.609 16.872 1.00 97.88 421 ASN A N 1
ATOM 3358 C CA . ASN A 1 421 ? -9.968 15.325 17.428 1.00 97.88 421 ASN A CA 1
ATOM 3359 C C . ASN A 1 421 ? -11.113 14.509 18.075 1.00 97.88 421 ASN A C 1
ATOM 3361 O O . ASN A 1 421 ? -10.892 13.697 18.974 1.00 97.88 421 ASN A O 1
ATOM 3365 N N . ASN A 1 422 ? -12.354 14.806 17.694 1.00 98.31 422 ASN A N 1
ATOM 3366 C CA . ASN A 1 422 ? -13.548 14.112 18.137 1.00 98.31 422 ASN A CA 1
ATOM 3367 C C . ASN A 1 422 ? -14.606 14.129 17.035 1.00 98.31 422 ASN A C 1
ATOM 3369 O O . ASN A 1 422 ? -14.614 15.016 16.175 1.00 98.31 422 ASN A O 1
ATOM 3373 N N . TYR A 1 423 ? -15.513 13.161 17.091 1.00 98.56 423 TYR A N 1
ATOM 3374 C CA . TYR A 1 423 ? -16.659 13.073 16.200 1.00 98.56 423 TYR A CA 1
ATOM 3375 C C . TYR A 1 423 ? -17.842 12.425 16.914 1.00 98.56 423 TYR A C 1
ATOM 3377 O O . TYR A 1 423 ? -17.681 11.425 17.606 1.00 98.56 423 TYR A O 1
ATOM 3385 N N . LYS A 1 424 ? -19.037 12.991 16.741 1.00 98.50 424 LYS A N 1
ATOM 3386 C CA . LYS A 1 424 ? -20.283 12.450 17.292 1.00 98.50 424 LYS A CA 1
ATOM 3387 C C . LYS A 1 424 ? -21.125 11.900 16.162 1.00 98.50 424 LYS A C 1
ATOM 3389 O O . LYS A 1 424 ? -21.293 12.567 15.140 1.00 98.50 424 LYS A O 1
ATOM 3394 N N . THR A 1 425 ? -21.655 10.701 16.347 1.00 98.31 425 THR A N 1
ATOM 3395 C CA . THR A 1 425 ? -22.487 10.056 15.335 1.00 98.31 425 THR A CA 1
ATOM 3396 C C . THR A 1 425 ? -23.632 9.276 15.953 1.00 98.31 425 THR A C 1
ATOM 3398 O O . THR A 1 425 ? -23.583 8.862 17.114 1.00 98.31 425 THR A O 1
ATOM 3401 N N . LYS A 1 426 ? -24.681 9.086 15.153 1.00 98.25 426 LYS A N 1
ATOM 3402 C CA . LYS A 1 426 ? -25.861 8.323 15.544 1.00 98.25 426 LYS A CA 1
ATOM 3403 C C . LYS A 1 426 ? -25.669 6.850 15.224 1.00 98.25 426 LYS A C 1
ATOM 3405 O O . LYS A 1 426 ? -25.151 6.505 14.165 1.00 98.25 426 LYS A O 1
ATOM 3410 N N . ILE A 1 427 ? -26.172 6.006 16.113 1.00 98.19 427 ILE A N 1
ATOM 3411 C CA . ILE A 1 427 ? -26.236 4.559 15.925 1.00 98.19 427 ILE A CA 1
ATOM 3412 C C . ILE A 1 427 ? -27.681 4.076 16.023 1.00 98.19 427 ILE A C 1
ATOM 3414 O O . ILE A 1 427 ? -28.522 4.693 16.681 1.00 98.19 427 ILE A O 1
ATOM 3418 N N . ILE A 1 428 ? -27.961 2.956 15.367 1.00 98.12 428 ILE A N 1
ATOM 3419 C CA . ILE A 1 428 ? -29.212 2.215 15.511 1.00 98.12 428 ILE A CA 1
ATOM 3420 C C . ILE A 1 428 ? -28.970 1.084 16.512 1.00 98.12 428 ILE A C 1
ATOM 3422 O O . ILE A 1 428 ? -27.940 0.411 16.456 1.00 98.12 428 ILE A O 1
ATOM 3426 N N . LYS A 1 429 ? -29.915 0.884 17.435 1.00 98.00 429 LYS A N 1
ATOM 3427 C CA . LYS A 1 429 ? -29.856 -0.229 18.387 1.00 98.00 429 LYS A CA 1
ATOM 3428 C C . LYS A 1 429 ? -29.840 -1.578 17.671 1.00 98.00 429 LYS A C 1
ATOM 3430 O O . LYS A 1 429 ? -30.326 -1.706 16.550 1.00 98.00 429 LYS A O 1
ATOM 3435 N N . ASP A 1 430 ? -29.294 -2.581 18.350 1.00 97.69 430 ASP A N 1
ATOM 3436 C CA . ASP A 1 430 ? -29.205 -3.960 17.860 1.00 97.69 430 ASP A CA 1
ATOM 3437 C C . ASP A 1 430 ? -28.377 -4.108 16.561 1.00 97.69 430 ASP A C 1
ATOM 3439 O O . ASP A 1 430 ? -28.551 -5.059 15.801 1.00 97.69 430 ASP A O 1
ATOM 3443 N N . GLN A 1 431 ? -27.438 -3.182 16.323 1.00 98.12 431 GLN A N 1
ATOM 3444 C CA . GLN A 1 431 ? -26.422 -3.260 15.269 1.00 98.12 431 GLN A CA 1
ATOM 3445 C C . GLN A 1 431 ? -25.053 -2.894 15.834 1.00 98.12 431 GLN A C 1
ATOM 3447 O O . GLN A 1 431 ? -24.934 -1.981 16.654 1.00 98.12 431 GLN A O 1
ATOM 3452 N N . ILE A 1 432 ? -24.015 -3.608 15.400 1.00 98.56 432 ILE A N 1
ATOM 3453 C CA . ILE A 1 432 ? -22.637 -3.291 15.781 1.00 98.56 432 ILE A CA 1
ATOM 3454 C C . ILE A 1 432 ? -22.114 -2.232 14.815 1.00 98.56 432 ILE A C 1
ATOM 3456 O O . ILE A 1 432 ? -22.154 -2.424 13.600 1.00 98.56 432 ILE A O 1
ATOM 3460 N N . TYR A 1 433 ? -21.593 -1.134 15.348 1.00 98.75 433 TYR A N 1
ATOM 3461 C CA . TYR A 1 433 ? -20.885 -0.119 14.574 1.00 98.75 433 TYR A CA 1
ATOM 3462 C C . TYR A 1 433 ? -19.401 -0.209 14.890 1.00 98.75 433 TYR A C 1
ATOM 3464 O O . TYR A 1 433 ? -19.029 -0.187 16.057 1.00 98.75 433 TYR A O 1
ATOM 3472 N N . SER A 1 434 ? -18.563 -0.288 13.862 1.00 98.75 434 SER A N 1
ATOM 3473 C CA . SER A 1 434 ? -17.107 -0.256 13.981 1.00 98.75 434 SER A CA 1
ATOM 3474 C C . SER A 1 434 ? -16.551 0.993 13.312 1.00 98.75 434 SER A C 1
ATOM 3476 O O . SER A 1 434 ? -16.980 1.362 12.217 1.00 98.75 434 SER A O 1
ATOM 3478 N N . PHE A 1 435 ? -15.557 1.609 13.938 1.00 98.81 435 PHE A N 1
ATOM 3479 C CA . PHE A 1 435 ? -14.948 2.853 13.500 1.00 98.81 435 PHE A CA 1
ATOM 3480 C C . PHE A 1 435 ? -13.435 2.721 13.414 1.00 98.81 435 PHE A C 1
ATOM 3482 O O . PHE A 1 435 ? -12.813 2.059 14.241 1.00 98.81 435 PHE A O 1
ATOM 3489 N N . LYS A 1 436 ? -12.842 3.411 12.443 1.00 98.62 436 LYS A N 1
ATOM 3490 C CA . LYS A 1 436 ? -11.404 3.701 12.412 1.00 98.62 436 LYS A CA 1
ATOM 3491 C C . LYS A 1 436 ? -11.181 5.126 11.940 1.00 98.62 436 LYS A C 1
ATOM 3493 O O . LYS A 1 436 ? -11.980 5.661 11.167 1.00 98.62 436 LYS A O 1
ATOM 3498 N N . VAL A 1 437 ? -10.079 5.717 12.371 1.00 98.81 437 VAL A N 1
ATOM 3499 C CA . VAL A 1 437 ? -9.734 7.103 12.066 1.00 98.81 437 VAL A CA 1
ATOM 3500 C C . VAL A 1 437 ? -8.382 7.150 11.368 1.00 98.81 437 VAL A C 1
ATOM 3502 O O . VAL A 1 437 ? -7.433 6.493 11.791 1.00 98.81 437 VAL A O 1
ATOM 3505 N N . VAL A 1 438 ? -8.285 7.941 10.302 1.00 98.81 438 VAL A N 1
ATOM 3506 C CA . VAL A 1 438 ? -6.999 8.342 9.708 1.00 98.81 438 VAL A CA 1
ATOM 3507 C C . VAL A 1 438 ? -6.800 9.835 9.913 1.00 98.81 438 VAL A C 1
ATOM 3509 O O . VAL A 1 438 ? -7.749 10.619 9.835 1.00 98.81 438 VAL A O 1
ATOM 3512 N N . ALA A 1 439 ? -5.561 10.232 10.165 1.00 98.81 439 ALA A N 1
ATOM 3513 C CA . ALA A 1 439 ? -5.154 11.623 10.188 1.00 98.81 439 ALA A CA 1
ATOM 3514 C C . ALA A 1 439 ? -4.900 12.120 8.759 1.00 98.81 439 ALA A C 1
ATOM 3516 O O . ALA A 1 439 ? -4.494 11.341 7.897 1.00 98.81 439 ALA A O 1
ATOM 3517 N N . VAL A 1 440 ? -5.144 13.406 8.505 1.00 98.69 440 VAL A N 1
ATOM 3518 C CA . VAL A 1 440 ? -5.048 14.025 7.176 1.00 98.69 440 VAL A CA 1
ATOM 3519 C C . VAL A 1 440 ? -4.296 15.347 7.259 1.00 98.69 440 VAL A C 1
ATOM 3521 O O . VAL A 1 440 ? -4.546 16.155 8.155 1.00 98.69 440 VAL A O 1
ATOM 3524 N N . ASN A 1 441 ? -3.419 15.591 6.291 1.00 98.19 441 ASN A N 1
ATOM 3525 C CA . ASN A 1 441 ? -2.898 16.915 5.960 1.00 98.19 441 ASN A CA 1
ATOM 3526 C C . ASN A 1 441 ? -2.721 17.033 4.434 1.00 98.19 441 ASN A C 1
ATOM 3528 O O . ASN A 1 441 ? -3.118 16.138 3.687 1.00 98.19 441 ASN A O 1
ATOM 3532 N N . ASP A 1 442 ? -2.114 18.120 3.962 1.00 97.25 442 ASP A N 1
ATOM 3533 C CA . ASP A 1 442 ? -1.899 18.344 2.524 1.00 97.25 442 ASP A CA 1
ATOM 3534 C C . ASP A 1 442 ? -0.916 17.336 1.889 1.00 97.25 442 ASP A C 1
ATOM 3536 O O . ASP A 1 442 ? -0.852 17.215 0.668 1.00 97.25 442 ASP A O 1
ATOM 3540 N N . GLY A 1 443 ? -0.166 16.592 2.709 1.00 96.50 443 GLY A N 1
ATOM 3541 C CA . GLY A 1 443 ? 0.732 15.516 2.292 1.00 96.50 443 GLY A CA 1
ATOM 3542 C C . GLY A 1 443 ? 0.053 14.159 2.099 1.00 96.50 443 GLY A C 1
ATOM 3543 O O . GLY A 1 443 ? 0.673 13.259 1.532 1.00 96.50 443 GLY A O 1
ATOM 3544 N N . GLY A 1 444 ? -1.194 13.989 2.554 1.00 97.38 444 GLY A N 1
ATOM 3545 C CA . GLY A 1 444 ? -1.958 12.750 2.408 1.00 97.38 444 GLY A CA 1
ATOM 3546 C C . GLY A 1 444 ? -2.621 12.282 3.703 1.00 97.38 444 GLY A C 1
ATOM 3547 O O . GLY A 1 444 ? -2.976 13.082 4.572 1.00 97.38 444 GLY A O 1
ATOM 3548 N N . ILE A 1 445 ? -2.802 10.964 3.816 1.00 97.88 445 ILE A N 1
ATOM 3549 C CA . ILE A 1 445 ? -3.455 10.313 4.959 1.00 97.88 445 ILE A CA 1
ATOM 3550 C C . ILE A 1 445 ? -2.490 9.385 5.705 1.00 97.88 445 ILE A C 1
ATOM 3552 O O . ILE A 1 445 ? -1.593 8.793 5.106 1.00 97.88 445 ILE A O 1
ATOM 3556 N N . SER A 1 446 ? -2.679 9.239 7.015 1.00 98.31 446 SER A N 1
ATOM 3557 C CA . SER A 1 446 ? -1.932 8.274 7.825 1.00 98.31 446 SER A CA 1
ATOM 3558 C C . SER A 1 446 ? -2.396 6.832 7.587 1.00 98.31 446 SER A C 1
ATOM 3560 O O . SER A 1 446 ? -3.461 6.581 7.019 1.00 98.31 446 SER A O 1
ATOM 3562 N N . PHE A 1 447 ? -1.651 5.866 8.136 1.00 97.56 447 PHE A N 1
ATOM 3563 C CA . PHE A 1 447 ? -2.218 4.542 8.427 1.00 97.56 447 PHE A CA 1
ATOM 3564 C C . PHE A 1 447 ? -3.414 4.693 9.395 1.00 97.56 447 PHE A C 1
ATOM 3566 O O . PHE A 1 447 ? -3.477 5.684 10.137 1.00 97.56 447 PHE A O 1
ATOM 3573 N N . PRO A 1 448 ? -4.388 3.767 9.376 1.00 97.75 448 PRO A N 1
ATOM 3574 C CA . PRO A 1 448 ? -5.552 3.850 10.251 1.00 97.75 448 PRO A CA 1
ATOM 3575 C C . PRO A 1 448 ? -5.180 3.612 11.716 1.00 97.75 448 PRO A C 1
ATOM 3577 O O . PRO A 1 448 ? -4.197 2.934 12.016 1.00 97.75 448 PRO A O 1
ATOM 3580 N N . SER A 1 449 ? -6.009 4.136 12.618 1.00 98.25 449 SER A N 1
ATOM 3581 C CA . SER A 1 449 ? -6.099 3.643 13.992 1.00 98.25 449 SER A CA 1
ATOM 3582 C C . SER A 1 449 ? -6.463 2.156 14.021 1.00 98.25 449 SER A C 1
ATOM 3584 O O . SER A 1 449 ? -6.918 1.582 13.026 1.00 98.25 449 SER A O 1
ATOM 3586 N N . GLU A 1 450 ? -6.370 1.556 15.202 1.00 97.56 450 GLU A N 1
ATOM 3587 C CA . GLU A 1 450 ? -7.144 0.356 15.516 1.00 97.56 450 GLU A CA 1
ATOM 3588 C C . GLU A 1 450 ? -8.651 0.558 15.283 1.00 97.56 450 GLU A C 1
ATOM 3590 O O . GLU A 1 450 ? -9.142 1.694 15.198 1.00 97.56 450 GLU A O 1
ATOM 3595 N N . ILE A 1 451 ? -9.384 -0.549 15.167 1.00 98.50 451 ILE A N 1
ATOM 3596 C CA . ILE A 1 451 ? -10.823 -0.535 14.932 1.00 98.50 451 ILE A CA 1
ATOM 3597 C C . ILE A 1 451 ? -11.544 -0.719 16.264 1.00 98.50 451 ILE A C 1
ATOM 3599 O O . ILE A 1 451 ? -11.452 -1.763 16.907 1.00 98.50 451 ILE A O 1
ATOM 3603 N N . LEU A 1 452 ? -12.319 0.291 16.647 1.00 98.81 452 LEU A N 1
ATOM 3604 C CA . LEU A 1 452 ? -13.159 0.250 17.839 1.00 98.81 452 LEU A CA 1
ATOM 3605 C C . LEU A 1 452 ? -14.607 0.016 17.444 1.00 98.81 452 LEU A C 1
ATOM 3607 O O . LEU A 1 452 ? -15.085 0.574 16.460 1.00 98.81 452 LEU A O 1
ATOM 3611 N N . SER A 1 453 ? -15.303 -0.819 18.207 1.00 98.81 453 SER A N 1
ATOM 3612 C CA . SER A 1 453 ? -16.702 -1.167 17.975 1.00 98.81 453 SER A CA 1
ATOM 3613 C C . SER A 1 453 ? -17.601 -0.799 19.151 1.00 98.81 453 SER A C 1
ATOM 3615 O O . SER A 1 453 ? -17.174 -0.793 20.303 1.00 98.81 453 SER A O 1
ATOM 3617 N N . VAL A 1 454 ? -18.863 -0.514 18.855 1.00 98.81 454 VAL A N 1
ATOM 3618 C CA . VAL A 1 454 ? -19.907 -0.215 19.839 1.00 98.81 454 VAL A CA 1
ATOM 3619 C C . VAL A 1 454 ? -21.204 -0.917 19.457 1.00 98.81 454 VAL A C 1
ATOM 3621 O O . VAL A 1 454 ? -21.495 -1.122 18.275 1.00 98.81 454 VAL A O 1
ATOM 3624 N N . TYR A 1 455 ? -22.005 -1.250 20.461 1.00 98.62 455 TYR A N 1
ATOM 3625 C CA . TYR A 1 455 ? -23.313 -1.871 20.293 1.00 98.62 455 TYR A CA 1
ATOM 3626 C C . TYR A 1 455 ? -24.233 -1.486 21.445 1.00 98.62 455 TYR A C 1
ATOM 3628 O O . TYR A 1 455 ? -23.902 -1.707 22.612 1.00 98.62 455 TYR A O 1
ATOM 3636 N N . ARG A 1 456 ? -25.410 -0.946 21.120 1.00 98.25 456 ARG A N 1
ATOM 3637 C CA . ARG A 1 456 ? -26.457 -0.651 22.104 1.00 98.25 456 ARG A CA 1
ATOM 3638 C C . ARG A 1 456 ? -27.609 -1.635 21.937 1.00 98.25 456 ARG A C 1
ATOM 3640 O O . ARG A 1 456 ? -28.264 -1.640 20.894 1.00 98.25 456 ARG A O 1
ATOM 3647 N N . LYS A 1 457 ? -27.876 -2.448 22.960 1.00 97.25 457 LYS A N 1
ATOM 3648 C CA . LYS A 1 457 ? -29.012 -3.380 22.980 1.00 97.25 457 LYS A CA 1
ATOM 3649 C C . LYS A 1 457 ? -30.312 -2.634 23.306 1.00 97.25 457 LYS A C 1
ATOM 3651 O O . LYS A 1 457 ? -30.313 -1.708 24.120 1.00 97.25 457 LYS A O 1
ATOM 3656 N N . SER A 1 458 ? -31.431 -3.029 22.695 1.00 95.31 458 SER A N 1
ATOM 3657 C CA . SER A 1 458 ? -32.749 -2.476 23.064 1.00 95.31 458 SER A CA 1
ATOM 3658 C C . SER A 1 458 ? -33.152 -2.826 24.498 1.00 95.31 458 SER A C 1
ATOM 3660 O O . SER A 1 458 ? -33.577 -1.941 25.238 1.00 95.31 458 SER A O 1
ATOM 3662 N N . GLU A 1 459 ? -32.923 -4.074 24.906 1.00 93.38 459 GLU A N 1
ATOM 3663 C CA . GLU A 1 459 ? -33.112 -4.574 26.272 1.00 93.38 459 GLU A CA 1
ATOM 3664 C C . GLU A 1 459 ? -31.767 -5.074 26.812 1.00 93.38 459 GLU A C 1
ATOM 3666 O O . GLU A 1 459 ? -31.397 -6.234 26.630 1.00 93.38 459 GLU A O 1
ATOM 3671 N N . GLN A 1 460 ? -30.982 -4.168 27.396 1.00 94.00 460 GLN A N 1
ATOM 3672 C CA . GLN A 1 460 ? -29.627 -4.481 27.853 1.00 94.00 460 GLN A CA 1
ATOM 3673 C C . GLN A 1 460 ? -29.610 -5.112 29.249 1.00 94.00 460 GLN A C 1
ATOM 3675 O O . GLN A 1 460 ? -30.303 -4.653 30.156 1.00 94.00 460 GLN A O 1
ATOM 3680 N N . ARG A 1 461 ? -28.756 -6.123 29.438 1.00 94.75 461 ARG A N 1
ATOM 3681 C CA . ARG A 1 461 ? -28.450 -6.711 30.756 1.00 94.75 461 ARG A CA 1
ATOM 3682 C C . ARG A 1 461 ? -27.423 -5.908 31.554 1.00 94.75 461 ARG A C 1
ATOM 3684 O O . ARG A 1 461 ? -27.370 -6.039 32.770 1.00 94.75 461 ARG A O 1
ATOM 3691 N N . GLY A 1 462 ? -26.605 -5.127 30.859 1.00 95.50 462 GLY A N 1
ATOM 3692 C CA . GLY A 1 462 ? -25.502 -4.342 31.400 1.00 95.50 462 GLY A CA 1
ATOM 3693 C C . GLY A 1 462 ? -24.643 -3.781 30.270 1.00 95.50 462 GLY A C 1
ATOM 3694 O O . GLY A 1 462 ? -24.883 -4.081 29.093 1.00 95.50 462 GLY A O 1
ATOM 3695 N N . GLU A 1 463 ? -23.647 -2.982 30.635 1.00 96.75 463 GLU A N 1
ATOM 3696 C CA . GLU A 1 463 ? -22.704 -2.361 29.706 1.00 96.75 463 GLU A CA 1
ATOM 3697 C C . GLU A 1 463 ? -21.275 -2.830 30.000 1.00 96.75 463 GLU A C 1
ATOM 3699 O O . GLU A 1 463 ? -20.836 -2.832 31.151 1.00 96.75 463 GLU A O 1
ATOM 3704 N N . VAL A 1 464 ? -20.565 -3.241 28.950 1.00 98.25 464 VAL A N 1
ATOM 3705 C CA . VAL A 1 464 ? -19.187 -3.739 29.018 1.00 98.25 464 VAL A CA 1
ATOM 3706 C C . VAL A 1 464 ? -18.255 -2.770 28.299 1.00 98.25 464 VAL A C 1
ATOM 3708 O O . VAL A 1 464 ? -18.561 -2.310 27.196 1.00 98.25 464 VAL A O 1
ATOM 3711 N N . LEU A 1 465 ? -17.093 -2.499 28.889 1.00 98.75 465 LEU A N 1
ATOM 3712 C CA . LEU A 1 465 ? -15.982 -1.891 28.163 1.00 98.75 465 LEU A CA 1
ATOM 3713 C C . LEU A 1 465 ? -15.099 -2.987 27.579 1.00 98.75 465 LEU A C 1
ATOM 3715 O O . LEU A 1 465 ? -14.553 -3.797 28.324 1.00 98.75 465 LEU A O 1
ATOM 3719 N N . ILE A 1 466 ? -14.906 -2.967 26.264 1.00 98.81 466 ILE A N 1
ATOM 3720 C CA . ILE A 1 466 ? -13.907 -3.802 25.598 1.00 98.81 466 ILE A CA 1
ATOM 3721 C C . ILE A 1 466 ? -12.662 -2.953 25.342 1.00 98.81 466 ILE A C 1
ATOM 3723 O O . ILE A 1 466 ? -12.700 -1.985 24.579 1.00 98.81 466 ILE A O 1
ATOM 3727 N N . VAL A 1 467 ? -11.550 -3.305 25.977 1.00 98.69 467 VAL A N 1
ATOM 3728 C CA . VAL A 1 467 ? -10.253 -2.670 25.747 1.00 98.69 467 VAL A CA 1
ATOM 3729 C C . VAL A 1 467 ? -9.474 -3.505 24.749 1.00 98.69 467 VAL A C 1
ATOM 3731 O O . VAL A 1 467 ? -9.159 -4.667 24.997 1.00 98.69 467 VAL A O 1
ATOM 3734 N N . ASN A 1 468 ? -9.135 -2.899 23.617 1.00 98.06 468 ASN A N 1
ATOM 3735 C CA . ASN A 1 468 ? -8.278 -3.531 22.630 1.00 98.06 468 ASN A CA 1
ATOM 3736 C C . ASN A 1 468 ? -6.810 -3.455 23.088 1.00 98.06 468 ASN A C 1
ATOM 3738 O O . ASN A 1 468 ? -6.097 -2.493 22.791 1.00 98.06 468 ASN A O 1
ATOM 3742 N N . GLY A 1 469 ? -6.381 -4.442 23.878 1.00 96.62 469 GLY A N 1
ATOM 3743 C CA . GLY A 1 469 ? -5.034 -4.508 24.445 1.00 96.62 469 GLY A CA 1
ATOM 3744 C C . GLY A 1 469 ? -4.010 -5.209 23.551 1.00 96.62 469 GLY A C 1
ATOM 3745 O O . GLY A 1 469 ? -2.820 -4.888 23.620 1.00 96.62 469 GLY A O 1
ATOM 3746 N N . PHE A 1 470 ? -4.442 -6.092 22.645 1.00 95.38 470 PHE A N 1
ATOM 3747 C CA . PHE A 1 470 ? -3.545 -6.777 21.713 1.00 95.38 470 PHE A CA 1
ATOM 3748 C C . PHE A 1 470 ? -3.100 -5.877 20.545 1.00 95.38 470 PHE A C 1
ATOM 3750 O O . PHE A 1 470 ? -3.555 -5.974 19.403 1.00 95.38 470 PHE A O 1
ATOM 3757 N N . THR A 1 471 ? -2.134 -5.006 20.825 1.00 93.00 471 THR A N 1
ATOM 3758 C CA . THR A 1 471 ? -1.534 -4.066 19.858 1.00 93.00 471 THR A CA 1
ATOM 3759 C C . THR A 1 471 ? -0.230 -4.576 19.240 1.00 93.00 471 THR A C 1
ATOM 3761 O O . THR A 1 471 ? 0.395 -3.894 18.426 1.00 93.00 471 THR A O 1
ATOM 3764 N N . ARG A 1 472 ? 0.196 -5.789 19.611 1.00 94.88 472 ARG A N 1
ATOM 3765 C CA . ARG A 1 472 ? 1.505 -6.338 19.257 1.00 94.88 472 ARG A CA 1
ATOM 3766 C C . ARG A 1 472 ? 1.678 -6.470 17.740 1.00 94.88 472 ARG A C 1
ATOM 3768 O O . ARG A 1 472 ? 0.880 -7.126 17.071 1.00 94.88 472 ARG A O 1
ATOM 3775 N N . VAL A 1 473 ? 2.779 -5.915 17.245 1.00 96.88 473 VAL A N 1
ATOM 3776 C CA . VAL A 1 473 ? 3.444 -6.248 15.980 1.00 96.88 473 VAL A CA 1
ATOM 3777 C C . VAL A 1 473 ? 4.935 -6.370 16.271 1.00 96.88 473 VAL A C 1
ATOM 3779 O O . VAL A 1 473 ? 5.460 -5.587 17.060 1.00 96.88 473 VAL A O 1
ATOM 3782 N N . SER A 1 474 ? 5.611 -7.370 15.716 1.00 96.12 474 SER A N 1
ATOM 3783 C CA . SER A 1 474 ? 7.025 -7.612 16.038 1.00 96.12 474 SER A CA 1
ATOM 3784 C C . SER A 1 474 ? 7.688 -8.580 15.069 1.00 96.12 474 SER A C 1
ATOM 3786 O O . SER A 1 474 ? 7.013 -9.432 14.486 1.00 96.12 474 SER A O 1
ATOM 3788 N N . ALA A 1 475 ? 9.016 -8.507 14.985 1.00 95.88 475 ALA A N 1
ATOM 3789 C CA . ALA A 1 475 ? 9.853 -9.577 14.442 1.00 95.88 475 ALA A CA 1
ATOM 3790 C C . ALA A 1 475 ? 9.698 -10.906 15.228 1.00 95.88 475 ALA A C 1
ATOM 3792 O O . ALA A 1 475 ? 9.214 -10.889 16.370 1.00 95.88 475 ALA A O 1
ATOM 3793 N N . PRO A 1 476 ? 10.108 -12.053 14.646 1.00 95.75 476 PRO A N 1
ATOM 3794 C CA . PRO A 1 476 ? 10.259 -13.303 15.385 1.00 95.75 476 PRO A CA 1
ATOM 3795 C C . PRO A 1 476 ? 11.330 -13.189 16.472 1.00 95.75 476 PRO A C 1
ATOM 3797 O O . PRO A 1 476 ? 12.300 -12.437 16.343 1.00 95.75 476 PRO A O 1
ATOM 3800 N N . SER A 1 477 ? 11.172 -13.977 17.535 1.00 96.19 477 SER A N 1
ATOM 3801 C CA . SER A 1 477 ? 12.180 -14.075 18.590 1.00 96.19 477 SER A CA 1
ATOM 3802 C C . SER A 1 477 ? 13.516 -14.520 18.001 1.00 96.19 477 SER A C 1
ATOM 3804 O O . SER A 1 477 ? 13.568 -15.404 17.144 1.00 96.19 477 SER A O 1
ATOM 3806 N N . SER A 1 478 ? 14.604 -13.900 18.448 1.00 95.88 478 SER A N 1
ATOM 3807 C CA . SER A 1 478 ? 15.951 -14.158 17.940 1.00 95.88 478 SER A CA 1
ATOM 3808 C C . SER A 1 478 ? 16.913 -14.480 19.079 1.00 95.88 478 SER A C 1
ATOM 3810 O O . SER A 1 478 ? 16.697 -14.056 20.215 1.00 95.88 478 SER A O 1
ATOM 3812 N N . PHE A 1 479 ? 17.970 -15.237 18.788 1.00 94.88 479 PHE A N 1
ATOM 3813 C CA . PHE A 1 479 ? 18.967 -15.636 19.782 1.00 94.88 479 PHE A CA 1
ATOM 3814 C C . PHE A 1 479 ? 20.384 -15.656 19.206 1.00 94.88 479 PHE A C 1
ATOM 3816 O O . PHE A 1 479 ? 20.582 -15.768 17.995 1.00 94.88 479 PHE A O 1
ATOM 3823 N N . THR A 1 480 ? 21.367 -15.595 20.103 1.00 93.69 480 THR A N 1
ATOM 3824 C CA . THR A 1 480 ? 22.786 -15.855 19.838 1.00 93.69 480 THR A CA 1
ATOM 3825 C C . THR A 1 480 ? 23.350 -16.744 20.948 1.00 93.69 480 THR A C 1
ATOM 3827 O O . THR A 1 480 ? 22.857 -16.731 22.079 1.00 93.69 480 THR A O 1
ATOM 3830 N N . THR A 1 481 ? 24.364 -17.553 20.641 1.00 89.56 481 THR A N 1
ATOM 3831 C CA . THR A 1 481 ? 25.105 -18.339 21.641 1.00 89.56 481 THR A CA 1
ATOM 3832 C C . THR A 1 481 ? 26.450 -17.700 21.969 1.00 89.56 481 THR A C 1
ATOM 3834 O O . THR A 1 481 ? 26.923 -16.807 21.267 1.00 89.56 481 THR A O 1
ATOM 3837 N N . SER A 1 482 ? 27.116 -18.189 23.020 1.00 77.38 482 SER A N 1
ATOM 3838 C CA . SER A 1 482 ? 28.490 -17.787 23.328 1.00 77.38 482 SER A CA 1
ATOM 3839 C C . SER A 1 482 ? 29.411 -17.978 22.111 1.00 77.38 482 SER A C 1
ATOM 3841 O O . SER A 1 482 ? 29.318 -18.974 21.391 1.00 77.38 482 SER A O 1
ATOM 3843 N N . ASN A 1 483 ? 30.299 -17.003 21.891 1.00 78.38 483 ASN A N 1
ATOM 3844 C CA . ASN A 1 483 ? 31.220 -16.909 20.748 1.00 78.38 483 ASN A CA 1
ATOM 3845 C C . ASN A 1 483 ? 30.558 -16.732 19.364 1.00 78.38 483 ASN A C 1
ATOM 3847 O O . ASN A 1 483 ? 31.222 -16.979 18.360 1.00 78.38 483 ASN A O 1
ATOM 3851 N N . ASP A 1 484 ? 29.279 -16.340 19.299 1.00 79.94 484 ASP A N 1
ATOM 3852 C CA . ASP A 1 484 ? 28.522 -16.072 18.061 1.00 79.94 484 ASP A CA 1
ATOM 3853 C C . ASP A 1 484 ? 28.506 -17.233 17.043 1.00 79.94 484 ASP A C 1
ATOM 3855 O O . ASP A 1 484 ? 28.194 -17.043 15.870 1.00 79.94 484 ASP A O 1
ATOM 3859 N N . SER A 1 485 ? 28.813 -18.465 17.461 1.00 88.31 485 SER A N 1
ATOM 3860 C CA . SER A 1 485 ? 28.891 -19.619 16.550 1.00 88.31 485 SER A CA 1
ATOM 3861 C C . SER A 1 485 ? 27.525 -20.053 16.012 1.00 88.31 485 SER A C 1
ATOM 3863 O O . SER A 1 485 ? 27.435 -20.592 14.904 1.00 88.31 485 SER A O 1
ATOM 3865 N N . ILE A 1 486 ? 26.468 -19.805 16.787 1.00 93.06 486 ILE A N 1
ATOM 3866 C CA . ILE A 1 486 ? 25.082 -20.116 16.460 1.00 93.06 486 ILE A CA 1
ATOM 3867 C C . ILE A 1 486 ? 24.228 -18.873 16.723 1.00 93.06 486 ILE A C 1
ATOM 3869 O O . ILE A 1 486 ? 24.367 -18.207 17.753 1.00 93.06 486 ILE A O 1
ATOM 3873 N N . ALA A 1 487 ? 23.343 -18.558 15.784 1.00 95.25 487 ALA A N 1
ATOM 3874 C CA . ALA A 1 487 ? 22.341 -17.510 15.924 1.00 95.25 487 ALA A CA 1
ATOM 3875 C C . ALA A 1 487 ? 21.122 -17.818 15.054 1.00 95.25 487 ALA A C 1
ATOM 3877 O O . ALA A 1 487 ? 21.161 -18.720 14.225 1.00 95.25 487 ALA A O 1
ATOM 3878 N N . GLY A 1 488 ? 20.046 -17.060 15.216 1.00 95.38 488 GLY A N 1
ATOM 3879 C CA . GLY A 1 488 ? 18.928 -17.110 14.282 1.00 95.38 488 GLY A CA 1
ATOM 3880 C C . GLY A 1 488 ? 17.597 -16.761 14.913 1.00 95.38 488 GLY A C 1
ATOM 3881 O O . GLY A 1 488 ? 17.537 -16.209 16.014 1.00 95.38 488 GLY A O 1
ATOM 3882 N N . PHE A 1 489 ? 16.531 -17.078 14.184 1.00 96.12 489 PHE A N 1
ATOM 3883 C CA . PHE A 1 489 ? 15.157 -16.773 14.559 1.00 96.12 489 PHE A CA 1
ATOM 3884 C C . PHE A 1 489 ? 14.455 -18.029 15.069 1.00 96.12 489 PHE A C 1
ATOM 3886 O O . PHE A 1 489 ? 14.268 -19.007 14.349 1.00 96.12 489 PHE A O 1
ATOM 3893 N N . ALA A 1 490 ? 14.049 -18.006 16.333 1.00 93.88 490 ALA A N 1
ATOM 3894 C CA . ALA A 1 490 ? 13.416 -19.119 17.020 1.00 93.88 490 ALA A CA 1
ATOM 3895 C C . ALA A 1 490 ? 11.886 -19.077 16.837 1.00 93.88 490 ALA A C 1
ATOM 3897 O O . ALA A 1 490 ? 11.125 -19.066 17.807 1.00 93.88 490 ALA A O 1
ATOM 3898 N N . GLY A 1 491 ? 11.430 -19.067 15.577 1.00 90.75 491 GLY A N 1
ATOM 3899 C CA . GLY A 1 491 ? 10.019 -18.864 15.214 1.00 90.75 491 GLY A CA 1
ATOM 3900 C C . GLY A 1 491 ? 9.042 -19.893 15.802 1.00 90.75 491 GLY A C 1
ATOM 3901 O O . GLY A 1 491 ? 7.861 -19.601 15.962 1.00 90.75 491 GLY A O 1
ATOM 3902 N N . ARG A 1 492 ? 9.528 -21.076 16.212 1.00 91.62 492 ARG A N 1
ATOM 3903 C CA . ARG A 1 492 ? 8.721 -22.087 16.927 1.00 91.62 492 ARG A CA 1
ATOM 3904 C C . ARG A 1 492 ? 8.280 -21.646 18.325 1.00 91.62 492 ARG A C 1
ATOM 3906 O O . ARG A 1 492 ? 7.275 -22.149 18.812 1.00 91.62 492 ARG A O 1
ATOM 3913 N N . PHE A 1 493 ? 9.032 -20.755 18.969 1.00 93.31 493 PHE A N 1
ATOM 3914 C CA . PHE A 1 493 ? 8.664 -20.191 20.269 1.00 93.31 493 PHE A CA 1
ATOM 3915 C C . PHE A 1 493 ? 7.816 -18.938 20.095 1.00 93.31 493 PHE A C 1
ATOM 3917 O O . PHE A 1 493 ? 6.810 -18.769 20.776 1.00 93.31 493 PHE A O 1
ATOM 3924 N N . ASP A 1 494 ? 8.229 -18.069 19.175 1.00 95.31 494 ASP A N 1
ATOM 3925 C CA . ASP A 1 494 ? 7.533 -16.831 18.866 1.00 95.31 494 ASP A CA 1
ATOM 3926 C C . ASP A 1 494 ? 7.919 -16.369 17.462 1.00 95.31 494 ASP A C 1
ATOM 3928 O O . ASP A 1 494 ? 9.031 -15.887 17.228 1.00 95.31 494 ASP A O 1
ATOM 3932 N N . ASN A 1 495 ? 6.994 -16.534 16.518 1.00 93.38 495 ASN A N 1
ATOM 3933 C CA . ASN A 1 495 ? 7.202 -16.175 15.118 1.00 93.38 495 ASN A CA 1
ATOM 3934 C C . ASN A 1 495 ? 7.001 -14.675 14.846 1.00 93.38 495 ASN A C 1
ATOM 3936 O O . ASN A 1 495 ? 7.019 -14.243 13.696 1.00 93.38 495 ASN A O 1
ATOM 3940 N N . GLY A 1 496 ? 6.796 -13.879 15.899 1.00 95.19 496 GLY A N 1
ATOM 3941 C CA . GLY A 1 496 ? 6.427 -12.484 15.767 1.00 95.19 496 GLY A CA 1
ATOM 3942 C C . GLY A 1 496 ? 4.977 -12.325 15.324 1.00 95.19 496 GLY A C 1
ATOM 3943 O O . GLY A 1 496 ? 4.201 -13.281 15.262 1.00 95.19 496 GLY A O 1
ATOM 3944 N N . VAL A 1 497 ? 4.594 -11.082 15.047 1.00 97.00 497 VAL A N 1
ATOM 3945 C CA . VAL A 1 497 ? 3.223 -10.740 14.662 1.00 97.00 497 VAL A CA 1
ATOM 3946 C C . VAL A 1 497 ? 3.276 -9.724 13.523 1.00 97.00 497 VAL A C 1
ATOM 3948 O O . VAL A 1 497 ? 3.689 -8.584 13.752 1.00 97.00 497 VAL A O 1
ATOM 3951 N N . PRO A 1 498 ? 2.870 -10.099 12.298 1.00 96.94 498 PRO A N 1
ATOM 3952 C CA . PRO A 1 498 ? 2.812 -9.164 11.181 1.00 96.94 498 PRO A CA 1
ATOM 3953 C C . PRO A 1 498 ? 1.800 -8.037 11.389 1.00 96.94 498 PRO A C 1
ATOM 3955 O O . PRO A 1 498 ? 0.793 -8.207 12.076 1.00 96.94 498 PRO A O 1
ATOM 3958 N N . TYR A 1 499 ? 2.004 -6.907 10.712 1.00 96.38 499 TYR A N 1
ATOM 3959 C CA . TYR A 1 499 ? 0.975 -5.873 10.586 1.00 96.38 499 TYR A CA 1
ATOM 3960 C C . TYR A 1 499 ? -0.049 -6.293 9.523 1.00 96.38 499 TYR A C 1
ATOM 3962 O O . TYR A 1 499 ? 0.281 -6.294 8.341 1.00 96.38 499 TYR A O 1
ATOM 3970 N N . ILE A 1 500 ? -1.284 -6.629 9.924 1.00 95.50 500 ILE A N 1
ATOM 3971 C CA . ILE A 1 500 ? -2.397 -7.111 9.076 1.00 95.50 500 ILE A CA 1
ATOM 3972 C C . ILE A 1 500 ? -2.129 -8.457 8.380 1.00 95.50 500 ILE A C 1
ATOM 3974 O O . ILE A 1 500 ? -2.924 -9.388 8.512 1.00 95.50 500 ILE A O 1
ATOM 3978 N N . ALA A 1 501 ? -1.046 -8.563 7.615 1.00 94.38 501 ALA A N 1
ATOM 3979 C CA . ALA A 1 501 ? -0.588 -9.773 6.954 1.00 94.38 501 ALA A CA 1
ATOM 3980 C C . ALA A 1 501 ? 0.881 -9.657 6.523 1.00 94.38 501 ALA A C 1
ATOM 3982 O O . ALA A 1 501 ? 1.378 -8.553 6.312 1.00 94.38 501 ALA A O 1
ATOM 3983 N N . ASP A 1 502 ? 1.533 -10.800 6.321 1.00 92.25 502 ASP A N 1
ATOM 3984 C CA . ASP A 1 502 ? 2.879 -10.896 5.756 1.00 92.25 502 ASP A CA 1
ATOM 3985 C C . ASP A 1 502 ? 2.900 -11.765 4.497 1.00 92.25 502 ASP A C 1
ATOM 3987 O O . ASP A 1 502 ? 2.122 -12.714 4.375 1.00 92.25 502 ASP A O 1
ATOM 3991 N N . TYR A 1 503 ? 3.811 -11.436 3.584 1.00 90.06 503 TYR A N 1
ATOM 3992 C CA . TYR A 1 503 ? 4.079 -12.198 2.359 1.00 90.06 503 TYR A CA 1
ATOM 3993 C C . TYR A 1 503 ? 5.564 -12.574 2.233 1.00 90.06 503 TYR A C 1
ATOM 3995 O O . TYR A 1 503 ? 5.978 -13.048 1.182 1.00 90.06 503 TYR A O 1
ATOM 4003 N N . HIS A 1 504 ? 6.377 -12.306 3.264 1.00 87.94 504 HIS A N 1
ATOM 4004 C CA . HIS A 1 504 ? 7.829 -12.501 3.231 1.00 87.94 504 HIS A CA 1
ATOM 4005 C C . HIS A 1 504 ? 8.273 -13.747 4.003 1.00 87.94 504 HIS A C 1
ATOM 4007 O O . HIS A 1 504 ? 9.404 -14.192 3.842 1.00 87.94 504 HIS A O 1
ATOM 4013 N N . PHE A 1 505 ? 7.411 -14.305 4.854 1.00 92.25 505 PHE A N 1
ATOM 4014 C CA . PHE A 1 505 ? 7.697 -15.536 5.578 1.00 92.25 505 PHE A CA 1
ATOM 4015 C C . PHE A 1 505 ? 7.718 -16.743 4.632 1.00 92.25 505 PHE A C 1
ATOM 4017 O O . PHE A 1 505 ? 6.674 -17.192 4.163 1.00 92.25 505 PHE A O 1
ATOM 4024 N N . THR A 1 506 ? 8.911 -17.280 4.387 1.00 91.88 506 THR A N 1
ATOM 4025 C CA . THR A 1 506 ? 9.133 -18.440 3.513 1.00 91.88 506 THR A CA 1
ATOM 4026 C C . THR A 1 506 ? 9.084 -19.766 4.268 1.00 91.88 506 THR A C 1
ATOM 4028 O O . THR A 1 506 ? 8.689 -20.769 3.690 1.00 91.88 506 THR A O 1
ATOM 4031 N N . GLY A 1 507 ? 9.420 -19.795 5.558 1.00 94.31 507 GLY A N 1
ATOM 4032 C CA . GLY A 1 507 ? 9.446 -21.015 6.362 1.00 94.31 507 GLY A CA 1
ATOM 4033 C C . GLY A 1 507 ? 10.156 -20.812 7.696 1.00 94.31 507 GLY A C 1
ATOM 4034 O O . GLY A 1 507 ? 10.723 -19.751 7.965 1.00 94.31 507 GLY A O 1
ATOM 4035 N N . LEU A 1 508 ? 10.123 -21.828 8.560 1.00 95.12 508 LEU A N 1
ATOM 4036 C CA . LEU A 1 508 ? 10.898 -21.790 9.798 1.00 95.12 508 LEU A CA 1
ATOM 4037 C C . LEU A 1 508 ? 12.373 -22.042 9.486 1.00 95.12 508 LEU A C 1
ATOM 4039 O O . LEU A 1 508 ? 12.708 -22.973 8.761 1.00 95.12 508 LEU A O 1
ATOM 4043 N N . MET A 1 509 ? 13.245 -21.223 10.069 1.00 94.44 509 MET A N 1
ATOM 4044 C CA . MET A 1 509 ? 14.693 -21.398 9.982 1.00 94.44 509 MET A CA 1
ATOM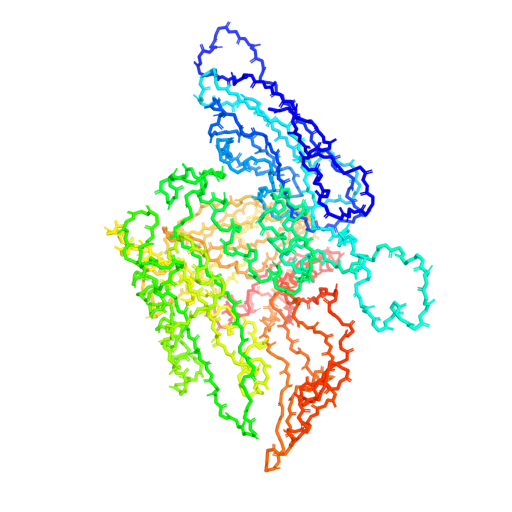 4045 C C . MET A 1 509 ? 15.119 -22.725 10.633 1.00 94.44 509 MET A C 1
ATOM 4047 O O . MET A 1 509 ? 14.645 -23.054 11.727 1.00 94.44 509 MET A O 1
ATOM 4051 N N . HIS A 1 510 ? 16.033 -23.460 9.994 1.00 93.88 510 HIS A N 1
ATOM 4052 C CA . HIS A 1 510 ? 16.596 -24.708 10.524 1.00 93.88 510 HIS A CA 1
ATOM 4053 C C . HIS A 1 510 ? 18.132 -24.752 10.553 1.00 93.88 510 HIS A C 1
ATOM 4055 O O . HIS A 1 510 ? 18.685 -25.537 11.327 1.00 93.88 510 HIS A O 1
ATOM 4061 N N . GLU A 1 511 ? 18.843 -23.911 9.790 1.00 94.44 511 GLU A N 1
ATOM 4062 C CA . GLU A 1 511 ? 20.312 -23.834 9.835 1.00 94.44 511 GLU A CA 1
ATOM 4063 C C . GLU A 1 511 ? 20.808 -22.620 10.632 1.00 94.44 511 GLU A C 1
ATOM 4065 O O . GLU A 1 511 ? 20.910 -21.500 10.132 1.00 94.44 511 GLU A O 1
ATOM 4070 N N . PHE A 1 512 ? 21.156 -22.855 11.897 1.00 94.69 512 PHE A N 1
ATOM 4071 C CA . PHE A 1 512 ? 21.551 -21.813 12.851 1.00 94.69 512 PHE A CA 1
ATOM 4072 C C . PHE A 1 512 ? 23.062 -21.583 12.958 1.00 94.69 512 PHE A C 1
ATOM 4074 O O . PHE A 1 512 ? 23.500 -20.658 13.646 1.00 94.69 512 PHE A O 1
ATOM 4081 N N . ARG A 1 513 ? 23.895 -22.418 12.331 1.00 93.44 513 ARG A N 1
ATOM 4082 C CA . ARG A 1 513 ? 25.353 -22.333 12.467 1.00 93.44 513 ARG A CA 1
ATOM 4083 C C . ARG A 1 513 ? 25.900 -21.298 11.492 1.00 93.44 513 ARG A C 1
ATOM 4085 O O . ARG A 1 513 ? 25.952 -21.534 10.289 1.00 93.44 513 ARG A O 1
ATOM 4092 N N . ARG A 1 514 ? 26.436 -20.193 12.016 1.00 91.38 514 ARG A N 1
ATOM 4093 C CA . ARG A 1 514 ? 26.983 -19.085 11.204 1.00 91.38 514 ARG A CA 1
ATOM 4094 C C . ARG A 1 514 ? 28.159 -19.467 10.305 1.00 91.38 514 ARG A C 1
ATOM 4096 O O . ARG A 1 514 ? 28.542 -18.710 9.419 1.00 91.38 514 ARG A O 1
ATOM 4103 N N . VAL A 1 515 ? 28.803 -20.597 10.593 1.00 90.81 515 VAL A N 1
ATOM 4104 C CA . VAL A 1 515 ? 29.977 -21.076 9.855 1.00 90.81 515 VAL A CA 1
ATOM 4105 C C . VAL A 1 515 ? 29.621 -21.776 8.549 1.00 90.81 515 VAL A C 1
ATOM 4107 O O . VAL A 1 515 ? 30.518 -21.958 7.731 1.00 90.81 515 VAL A O 1
ATOM 4110 N N . ILE A 1 516 ? 28.362 -22.186 8.369 1.00 91.56 516 ILE A N 1
ATOM 4111 C CA . ILE A 1 516 ? 27.929 -22.898 7.169 1.00 91.56 516 ILE A CA 1
ATOM 4112 C C . ILE A 1 516 ? 27.728 -21.866 6.054 1.00 91.56 516 ILE A C 1
ATOM 4114 O O . ILE A 1 516 ? 26.863 -20.997 6.190 1.00 91.56 516 ILE A O 1
ATOM 4118 N N . PRO A 1 517 ? 28.549 -21.903 4.988 1.00 89.12 517 PRO A N 1
ATOM 4119 C CA . PRO A 1 517 ? 28.391 -20.991 3.868 1.00 89.12 517 PRO A CA 1
ATOM 4120 C C . PRO A 1 517 ? 27.180 -21.396 3.026 1.00 89.12 517 PRO A C 1
ATOM 4122 O O . PRO A 1 517 ? 26.732 -22.541 3.087 1.00 89.12 517 PRO A O 1
ATOM 4125 N N . TRP A 1 518 ? 26.718 -20.472 2.189 1.00 88.56 518 TRP A N 1
ATOM 4126 C CA . TRP A 1 518 ? 25.895 -20.839 1.043 1.00 88.56 518 TRP A CA 1
ATOM 4127 C C . TRP A 1 518 ? 26.697 -21.764 0.120 1.00 88.56 518 TRP A C 1
ATOM 4129 O O . TRP A 1 518 ? 27.866 -21.479 -0.171 1.00 88.56 518 TRP A O 1
ATOM 4139 N N . MET A 1 519 ? 26.095 -22.877 -0.295 1.00 87.69 519 MET A N 1
ATOM 4140 C CA . MET A 1 519 ? 26.709 -23.839 -1.215 1.00 87.69 519 MET A CA 1
ATOM 4141 C C . MET A 1 519 ? 25.975 -23.843 -2.557 1.00 87.69 519 MET A C 1
ATOM 4143 O O . MET A 1 519 ? 26.614 -23.655 -3.591 1.00 87.69 519 MET A O 1
ATOM 4147 N N . ASP A 1 520 ? 24.655 -24.005 -2.516 1.00 86.06 520 ASP A N 1
ATOM 4148 C CA . ASP A 1 520 ? 23.734 -23.954 -3.651 1.00 86.06 520 ASP A CA 1
ATOM 4149 C C . ASP A 1 520 ? 22.303 -23.671 -3.148 1.00 86.06 520 ASP A C 1
ATOM 4151 O O . ASP A 1 520 ? 22.092 -23.461 -1.950 1.00 86.06 520 ASP A O 1
ATOM 4155 N N . ASP A 1 521 ? 21.328 -23.637 -4.058 1.00 79.38 521 ASP A N 1
ATOM 4156 C CA . ASP A 1 521 ? 19.928 -23.326 -3.737 1.00 79.38 521 ASP A CA 1
ATOM 4157 C C . ASP A 1 521 ? 19.274 -24.383 -2.822 1.00 79.38 521 ASP A C 1
ATOM 4159 O O . ASP A 1 521 ? 18.429 -24.034 -2.000 1.00 79.38 521 ASP A O 1
ATOM 4163 N N . ASP A 1 522 ? 19.718 -25.645 -2.888 1.00 82.38 522 ASP A N 1
ATOM 4164 C CA . ASP A 1 522 ? 19.239 -26.744 -2.033 1.00 82.38 522 ASP A CA 1
ATOM 4165 C C . ASP A 1 522 ? 19.993 -26.812 -0.688 1.00 82.38 522 ASP A C 1
ATOM 4167 O O . ASP A 1 522 ? 19.675 -27.617 0.192 1.00 82.38 522 ASP A O 1
ATOM 4171 N N . SER A 1 523 ? 21.045 -26.009 -0.526 1.00 86.12 523 SER A N 1
ATOM 4172 C CA . SER A 1 523 ? 21.895 -25.943 0.660 1.00 86.12 523 SER A CA 1
ATOM 4173 C C . SER A 1 523 ? 22.373 -24.512 0.899 1.00 86.12 523 SER A C 1
ATOM 4175 O O . SER A 1 523 ? 23.560 -24.176 0.777 1.00 86.12 523 SER A O 1
ATOM 4177 N N . SER A 1 524 ? 21.419 -23.667 1.290 1.00 87.25 524 SER A N 1
ATOM 4178 C CA . SER A 1 524 ? 21.594 -22.213 1.349 1.00 87.25 524 SER A CA 1
ATOM 4179 C C . SER A 1 524 ? 22.447 -21.715 2.529 1.00 87.25 524 SER A C 1
ATOM 4181 O O . SER A 1 524 ? 22.866 -20.557 2.557 1.00 87.25 524 SER A O 1
ATOM 4183 N N . GLY A 1 525 ? 22.776 -22.592 3.481 1.00 91.88 525 GLY A N 1
ATOM 4184 C CA . GLY A 1 525 ? 23.692 -22.306 4.587 1.00 91.88 525 GLY A CA 1
ATOM 4185 C C . GLY A 1 525 ? 23.053 -21.539 5.746 1.00 91.88 525 GLY A C 1
ATOM 4186 O O . GLY A 1 525 ? 21.892 -21.744 6.080 1.00 91.88 525 GLY A O 1
ATOM 4187 N N . PHE A 1 526 ? 23.821 -20.700 6.445 1.00 93.25 526 PHE A N 1
ATOM 4188 C CA . PHE A 1 526 ? 23.298 -19.949 7.592 1.00 93.25 526 PHE A CA 1
ATOM 4189 C C . PHE A 1 526 ? 22.070 -19.098 7.224 1.00 93.25 526 PHE A C 1
ATOM 4191 O O . PHE A 1 526 ? 22.161 -18.224 6.366 1.00 93.25 526 PHE A O 1
ATOM 4198 N N . GLY A 1 527 ? 20.951 -19.303 7.926 1.00 92.00 527 GLY A N 1
ATOM 4199 C CA . GLY A 1 527 ? 19.684 -18.620 7.625 1.00 92.00 527 GLY A CA 1
ATOM 4200 C C . GLY A 1 527 ? 18.677 -19.478 6.864 1.00 92.00 527 GLY A C 1
ATOM 4201 O O . GLY A 1 527 ? 17.532 -19.051 6.730 1.00 92.00 527 GLY A O 1
ATOM 4202 N N . ASP A 1 528 ? 19.076 -20.672 6.418 1.00 93.00 528 ASP A N 1
ATOM 4203 C CA . ASP A 1 528 ? 18.221 -21.567 5.641 1.00 93.00 528 ASP A CA 1
ATOM 4204 C C . ASP A 1 528 ? 16.936 -21.959 6.387 1.00 93.00 528 ASP A C 1
ATOM 4206 O O . ASP A 1 528 ? 16.917 -22.086 7.624 1.00 93.00 528 ASP A O 1
ATOM 4210 N N . SER A 1 529 ? 15.856 -22.115 5.624 1.00 93.56 529 SER A N 1
ATOM 4211 C CA . SER A 1 529 ? 14.487 -22.260 6.115 1.00 93.56 529 SER A CA 1
ATOM 4212 C C . SER A 1 529 ? 13.703 -23.295 5.320 1.00 93.56 529 SER A C 1
ATOM 4214 O O . SER A 1 529 ? 13.983 -23.523 4.153 1.00 93.56 529 SER A O 1
ATOM 4216 N N . ASP A 1 530 ? 12.632 -23.820 5.916 1.00 93.25 530 ASP A N 1
ATOM 4217 C CA . ASP A 1 530 ? 11.806 -24.880 5.318 1.00 93.25 530 ASP A CA 1
ATOM 4218 C C . ASP A 1 530 ? 11.166 -24.531 3.947 1.00 93.25 530 ASP A C 1
ATOM 4220 O O . ASP A 1 530 ? 10.588 -25.420 3.322 1.00 93.25 530 ASP A O 1
ATOM 4224 N N . ALA A 1 531 ? 11.182 -23.258 3.515 1.00 91.75 531 ALA A N 1
ATOM 4225 C CA . ALA A 1 531 ? 10.642 -22.764 2.234 1.00 91.75 531 ALA A CA 1
ATOM 4226 C C . ALA A 1 531 ? 9.199 -23.226 1.896 1.00 91.75 531 ALA A C 1
ATOM 4228 O O . ALA A 1 531 ? 8.771 -23.268 0.747 1.00 91.75 531 ALA A O 1
ATOM 4229 N N . ASN A 1 532 ? 8.399 -23.569 2.907 1.00 93.75 532 ASN A N 1
ATOM 4230 C CA . ASN A 1 532 ? 7.068 -24.159 2.761 1.00 93.75 532 ASN A CA 1
ATOM 4231 C C . ASN A 1 532 ? 5.906 -23.146 2.815 1.00 93.75 532 ASN A C 1
ATOM 4233 O O . ASN A 1 532 ? 4.743 -23.548 2.746 1.00 93.75 532 ASN A O 1
ATOM 4237 N N . TYR A 1 533 ? 6.198 -21.846 2.917 1.00 93.75 533 TYR A N 1
ATOM 4238 C CA . TYR A 1 533 ? 5.217 -20.751 2.952 1.00 93.75 533 TYR A CA 1
ATOM 4239 C C . TYR A 1 533 ? 5.414 -19.691 1.857 1.00 93.75 533 TYR A C 1
ATOM 4241 O O . TYR A 1 533 ? 4.691 -18.699 1.848 1.00 93.75 533 TYR A O 1
ATOM 4249 N N . GLU A 1 534 ? 6.298 -19.909 0.881 1.00 90.56 534 GLU A N 1
ATOM 4250 C CA . GLU A 1 534 ? 6.601 -18.944 -0.197 1.00 90.56 534 GLU A CA 1
ATOM 4251 C C . GLU A 1 534 ? 5.375 -18.483 -1.006 1.00 90.56 534 GLU A C 1
ATOM 4253 O O . GLU A 1 534 ? 5.336 -17.377 -1.542 1.00 90.56 534 GLU A O 1
ATOM 4258 N N . THR A 1 535 ? 4.346 -19.328 -1.090 1.00 91.44 535 THR A N 1
ATOM 4259 C CA . THR A 1 535 ? 3.094 -19.051 -1.814 1.00 91.44 535 THR A CA 1
ATOM 4260 C C . THR A 1 535 ? 1.955 -18.595 -0.900 1.00 91.44 535 THR A C 1
ATOM 4262 O O . THR A 1 535 ? 0.830 -18.367 -1.358 1.00 91.44 535 THR A O 1
ATOM 4265 N N . SER A 1 536 ? 2.219 -18.468 0.401 1.00 91.50 536 SER A N 1
ATOM 4266 C CA . SER A 1 536 ? 1.208 -18.255 1.428 1.00 91.50 536 SER A CA 1
ATOM 4267 C C . SER A 1 536 ? 1.202 -16.825 1.950 1.00 91.50 536 SER A C 1
ATOM 4269 O O . SER A 1 536 ? 2.226 -16.188 2.165 1.00 91.50 536 SER A O 1
ATOM 4271 N N . LYS A 1 537 ? -0.004 -16.331 2.226 1.00 92.06 537 LYS A N 1
ATOM 4272 C CA . LYS A 1 537 ? -0.212 -15.106 2.995 1.00 92.06 537 LYS A CA 1
ATOM 4273 C C . LYS A 1 537 ? -0.332 -15.468 4.470 1.00 92.06 537 LYS A C 1
ATOM 4275 O O . LYS A 1 537 ? -1.268 -16.174 4.845 1.00 92.06 537 LYS A O 1
ATOM 4280 N N . ILE A 1 538 ? 0.551 -14.939 5.308 1.00 94.44 538 ILE A N 1
ATOM 4281 C CA . ILE A 1 538 ? 0.498 -15.151 6.757 1.00 94.44 538 ILE A CA 1
ATOM 4282 C C . ILE A 1 538 ? -0.398 -14.092 7.392 1.00 94.44 538 ILE A C 1
ATOM 4284 O O . ILE A 1 538 ? -0.272 -12.902 7.103 1.00 94.44 538 ILE A O 1
ATOM 4288 N N . ALA A 1 539 ? -1.332 -14.515 8.243 1.00 94.81 539 ALA A N 1
ATOM 4289 C CA . ALA A 1 539 ? -2.210 -13.599 8.961 1.00 94.81 539 ALA A CA 1
ATOM 4290 C C . ALA A 1 539 ? -1.426 -12.794 10.010 1.00 94.81 539 ALA A C 1
ATOM 4292 O O . ALA A 1 539 ? -0.582 -13.337 10.720 1.00 94.81 539 ALA A O 1
ATOM 4293 N N . GLY A 1 540 ? -1.717 -11.498 10.104 1.00 95.88 540 GLY A N 1
ATOM 4294 C CA . GLY A 1 540 ? -1.146 -10.594 11.095 1.00 95.88 540 GLY A CA 1
ATOM 4295 C C . GLY A 1 540 ? -2.186 -10.044 12.062 1.00 95.88 540 GLY A C 1
ATOM 4296 O O . GLY A 1 540 ? -3.355 -10.433 12.051 1.00 95.88 540 GLY A O 1
ATOM 4297 N N . ASN A 1 541 ? -1.755 -9.088 12.880 1.00 97.12 541 ASN A N 1
ATOM 4298 C CA . ASN A 1 541 ? -2.636 -8.355 13.773 1.00 97.12 541 ASN A CA 1
ATOM 4299 C C . ASN A 1 541 ? -3.605 -7.487 12.957 1.00 97.12 541 ASN A C 1
ATOM 4301 O O . ASN A 1 541 ? -3.166 -6.598 12.228 1.00 97.12 541 ASN A O 1
ATOM 4305 N N . THR A 1 542 ? -4.908 -7.755 13.069 1.00 95.19 542 THR A N 1
ATOM 4306 C CA . THR A 1 542 ? -5.966 -7.030 12.342 1.00 95.19 542 THR A CA 1
ATOM 4307 C C . THR A 1 542 ? -6.457 -5.779 13.065 1.00 95.19 542 THR A C 1
ATOM 4309 O O . THR A 1 542 ? -7.097 -4.939 12.434 1.00 95.19 542 THR A O 1
ATOM 4312 N N . PHE A 1 543 ? -6.155 -5.653 14.363 1.00 97.25 543 PHE A N 1
ATOM 4313 C CA . PHE A 1 543 ? -6.622 -4.581 15.247 1.00 97.25 543 PHE A CA 1
ATOM 4314 C C . PHE A 1 543 ? -8.154 -4.422 15.297 1.00 97.25 543 PHE A C 1
ATOM 4316 O O . PHE A 1 543 ? -8.645 -3.328 15.565 1.00 97.25 543 PHE A O 1
ATOM 4323 N N . ASP A 1 544 ? -8.905 -5.496 15.028 1.00 96.75 544 ASP A N 1
ATOM 4324 C CA . ASP A 1 544 ? -10.377 -5.515 14.940 1.00 96.75 544 ASP A CA 1
ATOM 4325 C C . ASP A 1 544 ? -11.025 -6.447 15.983 1.00 96.75 544 ASP A C 1
ATOM 4327 O O . ASP A 1 544 ? -12.149 -6.928 15.831 1.00 96.75 544 ASP A O 1
ATOM 4331 N N . TYR A 1 545 ? -10.300 -6.745 17.062 1.00 97.31 545 TYR A N 1
ATOM 4332 C CA . TYR A 1 545 ? -10.770 -7.652 18.110 1.00 97.31 545 TYR A CA 1
ATOM 4333 C C . TYR A 1 545 ? -12.018 -7.158 18.858 1.00 97.31 545 TYR A C 1
ATOM 4335 O O . TYR A 1 545 ? -12.852 -8.007 19.182 1.00 97.31 545 TYR A O 1
ATOM 4343 N N . PRO A 1 546 ? -12.250 -5.838 19.061 1.00 98.44 546 PRO A N 1
ATOM 4344 C CA . PRO A 1 546 ? -13.494 -5.364 19.667 1.00 98.44 546 PRO A CA 1
ATOM 4345 C C . PRO A 1 546 ? -14.757 -5.783 18.916 1.00 98.44 546 PRO A C 1
ATOM 4347 O O . PRO A 1 546 ? -15.787 -6.012 19.543 1.00 98.44 546 PRO A O 1
ATOM 4350 N N . TYR A 1 547 ? -14.703 -5.915 17.586 1.00 98.06 547 TYR A N 1
ATOM 4351 C CA . TYR A 1 547 ? -15.834 -6.437 16.818 1.00 98.06 547 TYR A CA 1
ATOM 4352 C C . TYR A 1 547 ? -16.076 -7.924 17.120 1.00 98.06 547 TYR A C 1
ATOM 4354 O O . TYR A 1 547 ? -17.216 -8.344 17.339 1.00 98.06 547 TYR A O 1
ATOM 4362 N N . LEU A 1 548 ? -15.001 -8.718 17.161 1.00 96.19 548 LEU A N 1
ATOM 4363 C CA . LEU A 1 548 ? -15.062 -10.156 17.424 1.00 96.19 548 LEU A CA 1
ATOM 4364 C C . LEU A 1 548 ? -15.609 -10.448 18.829 1.00 96.19 548 LEU A C 1
ATOM 4366 O O . LEU A 1 548 ? -16.600 -11.161 18.963 1.00 96.19 548 LEU A O 1
ATOM 4370 N N . HIS A 1 549 ? -15.004 -9.857 19.860 1.00 97.88 549 HIS A N 1
ATOM 4371 C CA . HIS A 1 549 ? -15.429 -10.026 21.253 1.00 97.88 549 HIS A CA 1
ATOM 4372 C C . HIS A 1 549 ? -16.811 -9.412 21.491 1.00 97.88 549 HIS A C 1
ATOM 4374 O O . HIS A 1 549 ? -17.684 -10.021 22.112 1.00 97.88 549 HIS A O 1
ATOM 4380 N N . GLY A 1 550 ? -17.054 -8.235 20.913 1.00 98.00 550 GLY A N 1
ATOM 4381 C CA . GLY A 1 550 ? -18.334 -7.548 20.993 1.00 98.00 550 GLY A CA 1
ATOM 4382 C C . GLY A 1 550 ? -19.497 -8.356 20.421 1.00 98.00 550 GLY A C 1
ATOM 4383 O O . GLY A 1 550 ? -20.597 -8.303 20.966 1.00 98.00 550 GLY A O 1
ATOM 4384 N N . THR A 1 551 ? -19.263 -9.166 19.384 1.00 98.12 551 THR A N 1
ATOM 4385 C CA . THR A 1 551 ? -20.290 -10.073 18.845 1.00 98.12 551 THR A CA 1
ATOM 4386 C C . THR A 1 551 ? -20.774 -11.062 19.913 1.00 98.12 551 THR A C 1
ATOM 4388 O O . THR A 1 551 ? -21.981 -11.224 20.084 1.00 98.12 551 THR A O 1
ATOM 4391 N N . ALA A 1 55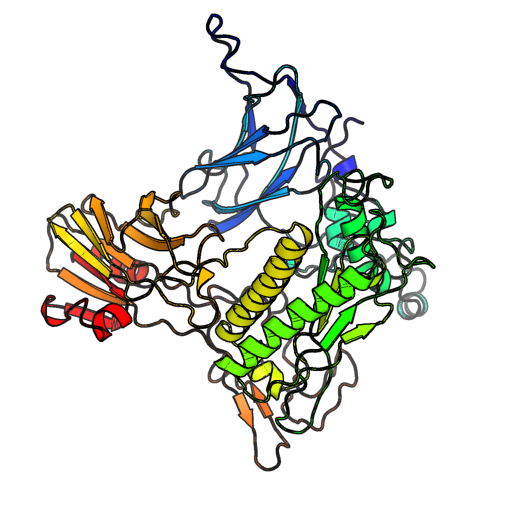2 ? -19.866 -11.636 20.710 1.00 97.69 552 ALA A N 1
ATOM 4392 C CA . ALA A 1 552 ? -20.232 -12.547 21.796 1.00 97.69 552 ALA A CA 1
ATOM 4393 C C . ALA A 1 552 ? -21.016 -11.840 22.921 1.00 97.69 552 ALA A C 1
ATOM 4395 O O . ALA A 1 552 ? -22.017 -12.367 23.411 1.00 97.69 552 ALA A O 1
ATOM 4396 N N . PHE A 1 553 ? -20.625 -10.618 23.305 1.00 97.88 553 PHE A N 1
ATOM 4397 C CA . PHE A 1 553 ? -21.378 -9.827 24.292 1.00 97.88 553 PHE A CA 1
ATOM 4398 C C . PHE A 1 553 ? -22.768 -9.421 23.790 1.00 97.88 553 PHE A C 1
ATOM 4400 O O . PHE A 1 553 ? -23.744 -9.492 24.545 1.00 97.88 553 PHE A O 1
ATOM 4407 N N . ALA A 1 554 ? -22.872 -9.040 22.515 1.00 97.50 554 ALA A N 1
ATOM 4408 C CA . ALA A 1 554 ? -24.136 -8.692 21.879 1.00 97.50 554 ALA A CA 1
ATOM 4409 C C . ALA A 1 554 ? -25.116 -9.878 21.879 1.00 97.50 554 ALA A C 1
ATOM 4411 O O . ALA A 1 554 ? -26.294 -9.694 22.205 1.00 97.50 554 ALA A O 1
ATOM 4412 N N . GLU A 1 555 ? -24.631 -11.089 21.578 1.00 97.25 555 GLU A N 1
ATOM 4413 C CA . GLU A 1 555 ? -25.398 -12.342 21.654 1.00 97.25 555 GLU A CA 1
ATOM 4414 C C . GLU A 1 555 ? -25.811 -12.688 23.094 1.00 97.25 555 GLU A C 1
ATOM 4416 O O . GLU A 1 555 ? -26.923 -13.163 23.324 1.00 97.25 555 GLU A O 1
ATOM 4421 N N . ALA A 1 556 ? -24.965 -12.380 24.083 1.00 97.00 556 ALA A N 1
ATOM 4422 C CA . ALA A 1 556 ? -25.254 -12.582 25.504 1.00 97.00 556 ALA A CA 1
ATOM 4423 C C . ALA A 1 556 ? -26.221 -11.540 26.116 1.00 97.00 556 ALA A C 1
ATOM 4425 O O . ALA A 1 556 ? -26.587 -11.660 27.294 1.00 97.00 556 ALA A O 1
ATOM 4426 N N . GLY A 1 557 ? -26.648 -10.536 25.339 1.00 97.56 557 GLY A N 1
ATOM 4427 C CA . GLY A 1 557 ? -27.607 -9.503 25.747 1.00 97.56 557 GLY A CA 1
ATOM 4428 C C . GLY A 1 557 ? -26.992 -8.264 26.410 1.00 97.56 557 GLY A C 1
ATOM 4429 O O . GLY A 1 557 ? -27.706 -7.526 27.090 1.00 97.56 557 GLY A O 1
ATOM 4430 N N . TYR A 1 558 ? -25.692 -8.027 26.237 1.00 98.25 558 TYR A N 1
ATOM 4431 C CA . TYR A 1 558 ? -24.996 -6.852 26.770 1.00 98.25 558 TYR A CA 1
ATOM 4432 C C . TYR A 1 558 ? -24.837 -5.761 25.708 1.00 98.25 558 TYR A C 1
ATOM 4434 O O . TYR A 1 558 ? -24.678 -6.047 24.520 1.00 98.25 558 TYR A O 1
ATOM 4442 N N . SER A 1 559 ? -24.865 -4.502 26.147 1.00 98.50 559 SER A N 1
ATOM 4443 C CA . SER A 1 559 ? -24.321 -3.386 25.368 1.00 98.50 559 SER A CA 1
ATOM 4444 C C . SER A 1 559 ? -22.809 -3.334 25.572 1.00 98.50 559 SER A C 1
ATOM 4446 O O . SER A 1 559 ? -22.316 -3.722 26.632 1.00 98.50 559 SER A O 1
ATOM 4448 N N . PHE A 1 560 ? -22.066 -2.824 24.594 1.00 98.62 560 PHE A N 1
ATOM 4449 C CA . PHE A 1 560 ? -20.639 -2.586 24.782 1.00 98.62 560 PHE A CA 1
ATOM 4450 C C . PHE A 1 560 ? -20.153 -1.324 24.078 1.00 98.62 560 PHE A C 1
ATOM 4452 O O . PHE A 1 560 ? -20.634 -0.955 23.002 1.00 98.62 560 PHE A O 1
ATOM 4459 N N . ALA A 1 561 ? -19.170 -0.695 24.705 1.00 98.56 561 ALA A N 1
ATOM 4460 C CA . ALA A 1 561 ? -18.325 0.347 24.148 1.00 98.56 561 ALA A CA 1
ATOM 4461 C C . ALA A 1 561 ? -16.891 -0.192 24.042 1.00 98.56 561 ALA A C 1
ATOM 4463 O O . ALA A 1 561 ? -16.568 -1.223 24.638 1.00 98.56 561 ALA A O 1
ATOM 4464 N N . SER A 1 562 ? -16.015 0.481 23.297 1.00 98.75 562 SER A N 1
ATOM 4465 C CA . SER A 1 562 ? -14.615 0.056 23.244 1.00 98.75 562 SER A CA 1
ATOM 4466 C C . SER A 1 562 ? -13.625 1.204 23.206 1.00 98.75 562 SER A C 1
ATOM 4468 O O . SER A 1 562 ? -13.940 2.342 22.849 1.00 98.75 562 SER A O 1
ATOM 4470 N N . SER A 1 563 ? -12.409 0.886 23.629 1.00 98.69 563 SER A N 1
ATOM 4471 C CA . SER A 1 563 ? -11.313 1.830 23.787 1.00 98.69 563 SER A CA 1
ATOM 4472 C C . SER A 1 563 ? -9.994 1.176 23.408 1.00 98.69 563 SER A C 1
ATOM 4474 O O . SER A 1 563 ? -9.817 -0.027 23.609 1.00 98.69 563 SER A O 1
ATOM 4476 N N . SER A 1 564 ? -9.043 1.979 22.934 1.00 98.44 564 SER A N 1
ATOM 4477 C CA . SER A 1 564 ? -7.648 1.556 22.908 1.00 98.44 564 SER A CA 1
ATOM 4478 C C . SER A 1 564 ? -7.118 1.386 24.329 1.00 98.44 564 SER A C 1
ATOM 4480 O O . SER A 1 564 ? -7.569 2.076 25.257 1.00 98.44 564 SER A O 1
ATOM 4482 N N . ALA A 1 565 ? -6.113 0.524 24.498 1.00 98.00 565 ALA A N 1
ATOM 4483 C CA . ALA A 1 565 ? -5.363 0.443 25.752 1.00 98.00 565 ALA A CA 1
ATOM 4484 C C . ALA A 1 565 ? -4.744 1.800 26.131 1.00 98.00 565 ALA A C 1
ATOM 4486 O O . ALA A 1 565 ? -4.878 2.245 27.269 1.00 98.00 565 ALA A O 1
ATOM 4487 N N . SER A 1 566 ? -4.176 2.526 25.162 1.00 97.31 566 SER A N 1
ATOM 4488 C CA . SER A 1 566 ? -3.517 3.816 25.420 1.00 97.31 566 SER A CA 1
ATOM 4489 C C . SER A 1 566 ? -4.483 4.916 25.900 1.00 97.31 566 SER A C 1
ATOM 4491 O O . SER A 1 566 ? -4.114 5.798 26.682 1.00 97.31 566 SER A O 1
ATOM 4493 N N . ALA A 1 567 ? -5.754 4.869 25.488 1.00 98.12 567 ALA A N 1
ATOM 4494 C CA . ALA A 1 567 ? -6.783 5.776 25.991 1.00 98.12 567 ALA A CA 1
ATOM 4495 C C . ALA A 1 567 ? -7.126 5.493 27.462 1.00 98.12 567 ALA A C 1
ATOM 4497 O O . ALA A 1 567 ? -7.384 6.432 28.218 1.00 98.12 567 ALA A O 1
ATOM 4498 N N . VAL A 1 568 ? -7.069 4.229 27.892 1.00 98.12 568 VAL A N 1
ATOM 4499 C CA . VAL A 1 568 ? -7.215 3.867 29.308 1.00 98.12 568 VAL A CA 1
ATOM 4500 C C . VAL A 1 568 ? -5.976 4.286 30.102 1.00 98.12 568 VAL A C 1
ATOM 4502 O O . VAL A 1 568 ? -6.100 4.959 31.123 1.00 98.12 568 VAL A O 1
ATOM 4505 N N . GLU A 1 569 ? -4.778 3.961 29.611 1.00 97.25 569 GLU A N 1
ATOM 4506 C CA . GLU A 1 569 ? -3.498 4.291 30.259 1.00 97.25 569 GLU A CA 1
ATOM 4507 C C . GLU A 1 569 ? -3.306 5.801 30.453 1.00 97.25 569 GLU A C 1
ATOM 4509 O O . GLU A 1 569 ? -2.796 6.247 31.480 1.00 97.25 569 GLU A O 1
ATOM 4514 N N . SER A 1 570 ? -3.756 6.609 29.489 1.00 96.19 570 SER A N 1
ATOM 4515 C CA . SER A 1 570 ? -3.715 8.073 29.583 1.00 96.19 570 SER A CA 1
ATOM 4516 C C . SER A 1 570 ? -4.832 8.679 30.444 1.00 96.19 570 SER A C 1
ATOM 4518 O O . SER A 1 570 ? -4.872 9.900 30.618 1.00 96.19 570 SER A O 1
ATOM 4520 N N . GLY A 1 571 ? -5.745 7.857 30.972 1.00 95.81 571 GLY A N 1
ATOM 4521 C CA . GLY A 1 571 ? -6.888 8.282 31.780 1.00 95.81 571 GLY A CA 1
ATOM 4522 C C . GLY A 1 571 ? -8.022 8.942 30.988 1.00 95.81 571 GLY A C 1
ATOM 4523 O O . GLY A 1 571 ? -8.922 9.523 31.596 1.00 95.81 571 GLY A O 1
ATOM 4524 N N . ALA A 1 572 ? -7.995 8.876 29.651 1.00 95.00 572 ALA A N 1
ATOM 4525 C CA . ALA A 1 572 ? -9.071 9.383 28.799 1.00 95.00 572 ALA A CA 1
ATOM 4526 C C . ALA A 1 572 ? -10.346 8.526 28.904 1.00 95.00 572 ALA A C 1
ATOM 4528 O O . ALA A 1 572 ? -11.448 9.060 28.774 1.00 95.00 572 ALA A O 1
ATOM 4529 N N . VAL A 1 573 ? -10.195 7.229 29.188 1.00 97.44 573 VAL A N 1
ATOM 4530 C CA . VAL A 1 573 ? -11.276 6.295 29.531 1.00 97.44 573 VAL A CA 1
ATOM 4531 C C . VAL A 1 573 ? -10.985 5.691 30.902 1.00 97.44 573 VAL A C 1
ATOM 4533 O O . VAL A 1 573 ? -9.875 5.228 31.153 1.00 97.44 573 VAL A O 1
ATOM 4536 N N . LYS A 1 574 ? -11.969 5.689 31.806 1.00 97.31 574 LYS A N 1
ATOM 4537 C CA . LYS A 1 574 ? -11.812 5.126 33.152 1.00 97.31 574 LYS A CA 1
ATOM 4538 C C . LYS A 1 574 ? -12.492 3.770 33.234 1.00 97.31 574 LYS A C 1
ATOM 4540 O O . LYS A 1 574 ? -13.683 3.651 32.971 1.00 97.31 574 LYS A O 1
ATOM 4545 N N . LEU A 1 575 ? -11.749 2.760 33.680 1.00 97.19 575 LEU A N 1
ATOM 4546 C CA . LEU A 1 575 ? -12.295 1.414 33.887 1.00 97.19 575 LEU A CA 1
ATOM 4547 C C . LEU A 1 575 ? -13.434 1.399 34.919 1.00 97.19 575 LEU A C 1
ATOM 4549 O O . LEU A 1 575 ? -14.353 0.603 34.801 1.00 97.19 575 LEU A O 1
ATOM 4553 N N . THR A 1 576 ? -13.401 2.309 35.898 1.00 96.44 576 THR A N 1
ATOM 4554 C CA . THR A 1 576 ? -14.416 2.435 36.958 1.00 96.44 576 THR A CA 1
ATOM 4555 C C . THR A 1 576 ? -15.780 2.914 36.471 1.00 96.44 576 THR A C 1
ATOM 4557 O O . THR A 1 576 ? -16.734 2.861 37.240 1.00 96.44 576 THR A O 1
ATOM 4560 N N . ASP A 1 577 ? -15.872 3.406 35.233 1.00 95.31 577 ASP A N 1
ATOM 4561 C CA . ASP A 1 577 ? -17.140 3.846 34.646 1.00 95.31 577 ASP A CA 1
ATOM 4562 C C . ASP A 1 577 ? -17.980 2.649 34.148 1.00 95.31 577 ASP A C 1
ATOM 4564 O O . ASP A 1 577 ? -19.135 2.826 33.769 1.00 95.31 577 ASP A O 1
ATOM 4568 N N . TYR A 1 578 ? -17.419 1.433 34.174 1.00 96.38 578 TYR A N 1
ATOM 4569 C CA . TYR A 1 578 ? -18.043 0.205 33.688 1.00 96.38 578 TYR A CA 1
ATOM 4570 C C . TYR A 1 578 ? -18.033 -0.880 34.769 1.00 96.38 578 TYR A C 1
ATOM 4572 O O . TYR A 1 578 ? -17.047 -1.064 35.481 1.00 96.38 578 TYR A O 1
ATOM 4580 N N . GLU A 1 579 ? -19.121 -1.647 34.868 1.00 94.12 579 GLU A N 1
ATOM 4581 C CA . GLU A 1 579 ? -19.218 -2.772 35.813 1.00 94.12 579 GLU A CA 1
ATOM 4582 C C . GLU A 1 579 ? -18.381 -3.979 35.373 1.00 94.12 579 GLU A C 1
ATOM 4584 O O . GLU A 1 579 ? -17.988 -4.809 36.191 1.00 94.12 579 GLU A O 1
ATOM 4589 N N . THR A 1 580 ? -18.139 -4.114 34.069 1.00 97.19 580 THR A N 1
ATOM 4590 C CA . THR A 1 580 ? -17.389 -5.223 33.478 1.00 97.19 580 THR A CA 1
ATOM 4591 C C . THR A 1 580 ? -16.440 -4.695 32.412 1.00 97.19 580 THR A C 1
ATOM 4593 O O . THR A 1 580 ? -16.821 -3.878 31.571 1.00 97.19 580 THR A O 1
ATOM 4596 N N . VAL A 1 581 ? -15.205 -5.194 32.443 1.00 98.19 581 VAL A N 1
ATOM 4597 C CA . VAL A 1 581 ? -14.152 -4.873 31.479 1.00 98.19 581 VAL A CA 1
ATOM 4598 C C . VAL A 1 581 ? -13.649 -6.170 30.860 1.00 98.19 581 VAL A C 1
ATOM 4600 O O . VAL A 1 581 ? -13.256 -7.086 31.581 1.00 98.19 581 VAL A O 1
ATOM 4603 N N . ASP A 1 582 ? -13.647 -6.224 29.533 1.00 98.44 582 ASP A N 1
ATOM 4604 C CA . ASP A 1 582 ? -12.945 -7.231 28.744 1.00 98.44 582 ASP A CA 1
ATOM 4605 C C . ASP A 1 582 ? -11.644 -6.614 28.222 1.00 98.44 582 ASP A C 1
ATOM 4607 O O . ASP A 1 582 ? -11.679 -5.682 27.418 1.00 98.44 582 ASP A O 1
ATOM 4611 N N . TRP A 1 583 ? -10.500 -7.078 28.722 1.00 97.56 583 TRP A N 1
ATOM 4612 C CA . TRP A 1 583 ? -9.183 -6.605 28.299 1.00 97.56 583 TRP A CA 1
ATOM 4613 C C . TRP A 1 583 ? -8.523 -7.675 27.434 1.00 97.56 583 TRP A C 1
ATOM 4615 O O . TRP A 1 583 ? -8.116 -8.715 27.954 1.00 97.56 583 TRP A O 1
ATOM 4625 N N . ILE A 1 584 ? -8.433 -7.400 26.130 1.00 96.44 584 ILE A N 1
ATOM 4626 C CA . ILE A 1 584 ? -7.936 -8.330 25.102 1.00 96.44 584 ILE A CA 1
ATOM 4627 C C . ILE A 1 584 ? -6.414 -8.422 25.113 1.00 96.44 584 ILE A C 1
ATOM 4629 O O . ILE A 1 584 ? -5.768 -7.348 25.084 1.00 96.44 584 ILE A O 1
#